Protein AF-A0ABD0W8L0-F1 (afdb_monomer)

Mean predicted aligned error: 16.36 Å

Secondary structure (DSSP, 8-state):
--EEEEETTEEEEE---TTT-EEEEEETTT--EEEEEEPPTT--EEEEEEETTEEEEEETTSSEEEEEETTT--EEEEEE-SSSS--EEEE-SSSEEEE-SSSEEEEE-TTT--EEEEEE-EETTEE---EEEEEEETTEEEEEETTSSEEEEE-TTT-BEEEEEE-HHHHHHHHHTT-TT---EEEEEEETTTTEEEEEETT-S--EEEEEEE--PPPP---S---S------------S--------------S-S-S--S--SEEEEESS------TT--EEEEEE-STTEEEEEE--TTT-EEEEEETTT--EEEEEEPPTT--EEEEEEETTEEEEEETTTTEEEEEETTT--EEEEEE-SSSS---EEE-SSSEEE--SSSEEEEE-TTT--EEEEEE-EETTEE---EEEEEEETTEEEEEETTTTEEEEE-TTT-BEEEEEETHHHHHHHTTTT----

Radius of gyration: 28.25 Å; Cα contacts (8 Å, |Δi|>4): 1173; chains: 1; bounding box: 62×65×76 Å

Nearest PDB structures (foldseek):
  2faw-assembly2_B  TM=9.715E-01  e=4.630E-28  Carica papaya
  3nom-assembly2_B  TM=9.503E-01  e=9.719E-21  Zymomonas mobilis subsp. mobilis ATCC 10988
  3mbr-assembly1_X  TM=9.005E-01  e=1.161E-19  Xanthomonas campestris pv. campestris
  3nok-assembly2_B  TM=9.314E-01  e=6.201E-15  Myxococcus xanthus
  7tt1-assembly1_B  TM=3.444E-01  e=1.113E-11  Escherichia coli

pLDDT: mean 81.49, std 20.6, range [21.52, 98.44]

Solvent-accessible surface area (backbone atoms only — not comparable to full-atom values): 25158 Å² total; per-residue (Å²): 55,14,30,38,51,76,52,101,55,37,29,39,38,24,35,65,36,70,60,67,10,32,43,34,35,28,37,65,88,77,66,45,74,77,46,75,35,76,50,63,50,95,43,25,30,14,6,27,33,71,53,82,71,36,31,37,34,29,17,51,90,32,48,43,30,38,31,22,37,64,86,80,49,49,77,77,48,70,50,60,46,82,51,87,24,21,26,13,21,22,49,84,80,79,42,32,39,35,23,39,36,46,31,46,43,32,38,24,37,82,85,78,34,45,64,80,43,75,30,61,22,26,50,92,87,43,72,49,49,35,30,28,21,32,33,55,56,100,84,28,38,37,26,23,30,60,95,37,43,35,31,38,35,24,36,78,87,70,15,38,44,53,24,33,38,54,45,36,66,61,57,51,49,42,46,76,68,66,47,74,81,44,59,52,52,36,28,38,28,54,38,77,91,81,72,44,39,35,40,32,30,47,71,49,97,57,78,40,82,54,47,80,36,69,48,77,68,80,80,82,88,74,87,91,84,80,86,85,88,82,89,81,81,94,78,88,86,80,87,87,82,92,88,76,83,87,92,81,71,75,83,82,89,88,83,86,82,65,75,88,67,65,75,59,47,33,28,21,37,62,47,88,85,77,88,73,56,74,57,91,90,54,50,70,28,18,80,43,80,76,53,97,58,34,31,41,40,16,19,42,35,70,63,67,9,30,43,34,34,28,35,45,83,73,35,42,73,79,46,75,35,76,55,62,53,92,39,28,27,14,8,30,31,73,60,86,67,38,32,37,29,28,21,48,93,34,52,41,32,41,29,21,36,68,88,77,50,49,77,75,50,72,53,62,51,84,59,90,34,33,30,11,17,22,48,86,84,76,42,33,35,37,24,42,39,44,33,46,42,36,31,24,41,82,87,78,44,47,72,78,46,75,36,63,24,27,51,94,88,42,71,46,52,33,29,30,36,36,44,57,54,102,84,28,37,36,26,38,27,62,101,54,52,36,32,40,34,23,36,77,86,74,16,39,50,76,50,75,48,75,43,56,61,57,55,58,44,44,59,70,74,71,48,85,82,128

Structure (mmCIF, N/CA/C/O backbone):
data_AF-A0ABD0W8L0-F1
#
_entry.id   AF-A0ABD0W8L0-F1
#
loop_
_atom_site.group_PDB
_atom_site.id
_atom_site.type_symbol
_atom_site.label_atom_id
_atom_site.label_alt_id
_atom_site.label_comp_id
_atom_site.label_asym_id
_atom_site.label_entity_id
_atom_site.label_seq_id
_atom_site.pdbx_PDB_ins_code
_atom_site.Cartn_x
_atom_site.Cartn_y
_atom_site.Cartn_z
_atom_site.occupancy
_atom_site.B_iso_or_equiv
_atom_site.auth_seq_id
_atom_site.auth_comp_id
_atom_site.auth_asym_id
_atom_site.auth_atom_id
_atom_site.pdbx_PDB_model_num
ATOM 1 N N . MET A 1 1 ? 13.953 -0.188 -15.247 1.00 74.75 1 MET A N 1
ATOM 2 C CA . MET A 1 1 ? 13.997 -1.262 -14.242 1.00 74.75 1 MET A CA 1
ATOM 3 C C . MET A 1 1 ? 12.617 -1.892 -14.228 1.00 74.75 1 MET A C 1
ATOM 5 O O . MET A 1 1 ? 11.805 -1.595 -13.351 1.00 74.75 1 MET A O 1
ATOM 9 N N . GLY A 1 2 ? 12.331 -2.681 -15.264 1.00 82.88 2 GLY A N 1
ATOM 10 C CA . GLY A 1 2 ? 10.996 -3.227 -15.478 1.00 82.88 2 GLY A CA 1
ATOM 11 C C . GLY A 1 2 ? 10.592 -4.236 -14.420 1.00 82.88 2 GLY A C 1
ATOM 12 O O . GLY A 1 2 ? 11.436 -4.939 -13.863 1.00 82.88 2 GLY A O 1
ATOM 13 N N . LEU A 1 3 ? 9.290 -4.289 -14.172 1.00 89.81 3 LEU A N 1
ATOM 14 C CA . LEU A 1 3 ? 8.614 -5.222 -13.288 1.00 89.81 3 LEU A CA 1
ATOM 15 C C . LEU A 1 3 ? 7.370 -5.723 -14.034 1.00 89.81 3 LEU A C 1
ATOM 17 O O . LEU A 1 3 ? 6.774 -4.966 -14.787 1.00 89.81 3 LEU A O 1
ATOM 21 N N . LEU A 1 4 ? 7.003 -6.991 -13.870 1.00 92.06 4 LEU A N 1
ATOM 22 C CA . LEU A 1 4 ? 5.815 -7.601 -14.477 1.00 92.06 4 LEU A CA 1
ATOM 23 C C . LEU A 1 4 ? 5.252 -8.660 -13.528 1.00 92.06 4 LEU A C 1
ATOM 25 O O . LEU A 1 4 ? 6.008 -9.257 -12.759 1.00 92.06 4 LEU A O 1
ATOM 29 N N . TYR A 1 5 ? 3.960 -8.964 -13.640 1.00 91.56 5 TYR A N 1
ATOM 30 C CA . TYR A 1 5 ? 3.334 -10.104 -12.967 1.00 91.56 5 TYR A CA 1
ATOM 31 C C . TYR A 1 5 ? 3.145 -11.266 -13.958 1.00 91.56 5 TYR A C 1
ATOM 33 O O . TYR A 1 5 ? 2.418 -11.136 -14.937 1.00 91.56 5 TYR A O 1
ATOM 41 N N . ASP A 1 6 ? 3.794 -12.410 -13.710 1.00 88.19 6 ASP A N 1
ATOM 42 C CA . ASP A 1 6 ? 3.802 -13.591 -14.606 1.00 88.19 6 ASP A CA 1
ATOM 43 C C . ASP A 1 6 ? 2.676 -14.599 -14.265 1.00 88.19 6 ASP A C 1
ATOM 45 O O . ASP A 1 6 ? 2.584 -15.684 -14.840 1.00 88.19 6 ASP A O 1
ATOM 49 N N . GLY A 1 7 ? 1.797 -14.244 -13.318 1.00 86.94 7 GLY A N 1
ATOM 50 C CA . GLY A 1 7 ? 0.774 -15.129 -12.757 1.00 86.94 7 GLY A CA 1
ATOM 51 C C . GLY A 1 7 ? 1.252 -15.902 -11.523 1.00 86.94 7 GLY A C 1
ATOM 52 O O . GLY A 1 7 ? 2.417 -15.851 -11.146 1.00 86.94 7 GLY A O 1
ATOM 53 N N . ASN A 1 8 ? 0.331 -16.612 -10.863 1.00 84.56 8 ASN A N 1
ATOM 54 C CA . ASN A 1 8 ? 0.575 -17.572 -9.768 1.00 84.56 8 ASN A CA 1
ATOM 55 C C . ASN A 1 8 ? 1.404 -17.093 -8.551 1.00 84.56 8 ASN A C 1
ATOM 57 O O . ASN A 1 8 ? 1.736 -17.909 -7.699 1.00 84.56 8 ASN A O 1
ATOM 61 N N . GLY A 1 9 ? 1.692 -15.793 -8.432 1.00 85.12 9 GLY A N 1
ATOM 62 C CA . GLY A 1 9 ? 2.574 -15.250 -7.390 1.00 85.12 9 GLY A CA 1
ATOM 63 C C . GLY A 1 9 ? 4.010 -14.989 -7.855 1.00 85.12 9 GLY A C 1
ATOM 64 O O . GLY A 1 9 ? 4.835 -14.597 -7.045 1.00 85.12 9 GLY A O 1
ATOM 65 N N . THR A 1 10 ? 4.325 -15.140 -9.141 1.00 90.31 10 THR A N 1
ATOM 66 C CA . THR A 1 10 ? 5.647 -14.821 -9.694 1.00 90.31 10 THR A CA 1
ATOM 67 C C . THR A 1 10 ? 5.683 -13.407 -10.279 1.00 90.31 10 THR A C 1
ATOM 69 O O . THR A 1 10 ? 4.793 -12.996 -11.028 1.00 90.31 10 THR A O 1
ATOM 72 N N . LEU A 1 11 ? 6.754 -12.677 -9.977 1.00 90.81 11 LEU A N 1
ATOM 73 C CA . LEU A 1 11 ? 7.150 -11.434 -10.632 1.00 90.81 11 LEU A CA 1
ATOM 74 C C . LEU A 1 11 ? 8.357 -11.675 -11.549 1.00 90.81 11 LEU A C 1
ATOM 76 O O . LEU A 1 11 ? 9.241 -12.479 -11.238 1.00 90.81 11 LEU A O 1
ATOM 80 N N . LEU A 1 12 ? 8.429 -10.926 -12.648 1.00 94.38 12 LEU A N 1
ATOM 81 C CA . LEU A 1 12 ? 9.618 -10.809 -13.498 1.00 94.38 12 LEU A CA 1
ATOM 82 C C . LEU A 1 12 ? 10.190 -9.398 -13.354 1.00 94.38 12 LEU A C 1
ATOM 84 O O . LEU A 1 12 ? 9.443 -8.428 -13.425 1.00 94.38 12 LEU A O 1
ATOM 88 N N . GLU A 1 13 ? 11.502 -9.274 -13.159 1.00 92.44 13 GLU A N 1
ATOM 89 C CA . GLU A 1 13 ? 12.156 -7.989 -12.876 1.00 92.44 13 GLU A CA 1
ATOM 90 C C . GLU A 1 13 ? 13.463 -7.808 -13.667 1.00 92.44 13 GLU A C 1
ATOM 92 O O . GLU A 1 13 ? 14.209 -8.761 -13.902 1.00 92.44 13 GLU A O 1
ATOM 97 N N . SER A 1 14 ? 13.761 -6.564 -14.049 1.00 92.81 14 SER A N 1
ATOM 98 C CA . SER A 1 14 ? 14.969 -6.125 -14.753 1.00 92.81 14 SER A CA 1
ATOM 99 C C . SER A 1 14 ? 15.710 -5.072 -13.933 1.00 92.81 14 SER A C 1
ATOM 101 O O . SER A 1 14 ? 15.151 -4.020 -13.626 1.00 92.81 14 SER A O 1
ATOM 103 N N . THR A 1 15 ? 16.978 -5.323 -13.604 1.00 88.81 15 THR A N 1
ATOM 104 C CA . THR A 1 15 ? 17.791 -4.430 -12.761 1.00 88.81 15 THR A CA 1
ATOM 105 C C . THR A 1 15 ? 18.847 -3.679 -13.574 1.00 88.81 15 THR A C 1
ATOM 107 O O . THR A 1 15 ? 19.441 -4.231 -14.503 1.00 88.81 15 THR A O 1
ATOM 110 N N . GLY A 1 16 ? 19.103 -2.423 -13.193 1.00 82.25 16 GLY A N 1
ATOM 111 C CA . GLY A 1 16 ? 19.976 -1.499 -13.919 1.00 82.25 16 GLY A CA 1
ATOM 112 C C . GLY A 1 16 ? 21.145 -0.981 -13.090 1.00 82.25 16 GLY A C 1
ATOM 113 O O . GLY A 1 16 ? 20.999 -0.013 -12.350 1.00 82.25 16 GLY A O 1
ATOM 114 N N . ILE A 1 17 ? 22.305 -1.632 -13.225 1.00 81.06 17 ILE A N 1
ATOM 115 C CA . ILE A 1 17 ? 23.637 -1.161 -12.796 1.00 81.06 17 ILE A CA 1
ATOM 116 C C . ILE A 1 17 ? 24.689 -1.787 -13.736 1.00 81.06 17 ILE A C 1
ATOM 118 O O . ILE A 1 17 ? 24.668 -3.003 -13.963 1.00 81.06 17 ILE A O 1
ATOM 122 N N . TYR A 1 18 ? 25.645 -1.013 -14.264 1.00 85.31 18 TYR A N 1
ATOM 123 C CA . TYR A 1 18 ? 26.748 -1.562 -15.075 1.00 85.31 18 TYR A CA 1
ATOM 124 C C . TYR A 1 18 ? 27.525 -2.650 -14.313 1.00 85.31 18 TYR A C 1
ATOM 126 O O . TYR A 1 18 ? 27.816 -2.520 -13.124 1.00 85.31 18 TYR A O 1
ATOM 134 N N . GLY A 1 19 ? 27.841 -3.759 -14.983 1.00 88.69 19 GLY A N 1
ATOM 135 C CA . GLY A 1 19 ? 28.519 -4.902 -14.359 1.00 88.69 19 GLY A CA 1
ATOM 136 C C . GLY A 1 19 ? 27.683 -5.746 -13.385 1.00 88.69 19 GLY A C 1
ATOM 137 O O . GLY A 1 19 ? 28.179 -6.788 -12.959 1.00 88.69 19 GLY A O 1
ATOM 138 N N . LYS A 1 20 ? 26.453 -5.333 -13.037 1.00 89.75 20 LYS A N 1
ATOM 139 C CA . LYS A 1 20 ? 25.573 -6.021 -12.067 1.00 89.75 20 LYS A CA 1
ATOM 140 C C . LYS A 1 20 ? 24.119 -6.211 -12.532 1.00 89.75 20 LYS A C 1
ATOM 142 O O . LYS A 1 20 ? 23.359 -6.850 -11.817 1.00 89.75 20 LYS A O 1
ATOM 147 N N . SER A 1 21 ? 23.731 -5.663 -13.686 1.00 92.19 21 SER A N 1
ATOM 148 C CA . SER A 1 21 ? 22.367 -5.758 -14.232 1.00 92.19 21 SER A CA 1
ATOM 149 C C . SER A 1 21 ? 21.932 -7.211 -14.433 1.00 92.19 21 SER A C 1
ATOM 151 O O . SER A 1 21 ? 22.714 -8.042 -14.902 1.00 92.19 21 SER A O 1
ATOM 153 N N . THR A 1 22 ? 20.673 -7.508 -14.133 1.00 93.75 22 THR A N 1
ATOM 154 C CA . THR A 1 22 ? 20.068 -8.840 -14.252 1.00 93.75 22 THR A CA 1
ATOM 155 C C . THR A 1 22 ? 18.676 -8.782 -14.875 1.00 93.75 22 THR A C 1
ATOM 157 O O . THR A 1 22 ? 18.023 -7.739 -14.873 1.00 93.75 22 THR A O 1
ATOM 160 N N . VAL A 1 23 ? 18.211 -9.928 -15.369 1.00 95.50 23 VAL A N 1
ATOM 161 C CA . VAL A 1 23 ? 16.780 -10.259 -15.442 1.00 95.50 23 VAL A CA 1
ATOM 162 C C . VAL A 1 23 ? 16.529 -11.383 -14.446 1.00 95.50 23 VAL A C 1
ATOM 164 O O . VAL A 1 23 ? 17.344 -12.303 -14.369 1.00 95.50 23 VAL A O 1
ATOM 167 N N . ARG A 1 24 ? 15.449 -11.320 -13.665 1.00 95.50 24 ARG A N 1
ATOM 168 C CA . ARG A 1 24 ? 15.194 -12.273 -12.576 1.00 95.50 24 ARG A CA 1
ATOM 169 C C . ARG A 1 24 ? 13.717 -12.602 -12.367 1.00 95.50 24 ARG A C 1
ATOM 171 O O . ARG A 1 24 ? 12.848 -11.796 -12.688 1.00 95.50 24 ARG A O 1
ATOM 178 N N . LYS A 1 25 ? 13.468 -13.782 -11.7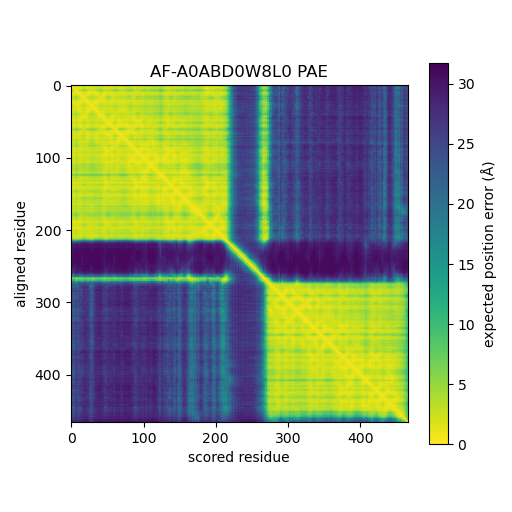96 1.00 94.88 25 LYS A N 1
ATOM 179 C CA . LYS A 1 25 ? 12.194 -14.196 -11.196 1.00 94.88 25 LYS A CA 1
ATOM 180 C C . LYS A 1 25 ? 12.225 -13.941 -9.703 1.00 94.88 25 LYS A C 1
ATOM 182 O O . LYS A 1 25 ? 13.228 -14.249 -9.052 1.00 94.88 25 LYS A O 1
ATOM 187 N N . VAL A 1 26 ? 11.133 -13.401 -9.183 1.00 89.94 26 VAL A N 1
ATOM 188 C CA . VAL A 1 26 ? 10.970 -13.058 -7.771 1.00 89.94 26 VAL A CA 1
ATOM 189 C C . VAL A 1 26 ? 9.610 -13.563 -7.300 1.00 89.94 26 VAL A C 1
ATOM 191 O O . VAL A 1 26 ? 8.607 -13.322 -7.967 1.00 89.94 26 VAL A O 1
ATOM 194 N N . ASP A 1 27 ? 9.559 -14.249 -6.162 1.00 88.81 27 ASP A N 1
ATOM 195 C CA . ASP A 1 27 ? 8.287 -14.574 -5.510 1.00 88.81 27 ASP A CA 1
ATOM 196 C C . ASP A 1 27 ? 7.641 -13.301 -4.929 1.00 88.81 27 ASP A C 1
ATOM 198 O O . ASP A 1 27 ? 8.277 -12.550 -4.186 1.00 88.81 27 ASP A O 1
ATOM 202 N N . LEU A 1 28 ? 6.368 -13.074 -5.255 1.00 82.31 28 LEU A N 1
ATOM 203 C CA . LEU A 1 28 ? 5.566 -11.923 -4.838 1.00 82.31 28 LEU A CA 1
ATOM 204 C C . LEU A 1 28 ? 5.394 -11.848 -3.315 1.00 82.31 28 LEU A C 1
ATOM 206 O O . LEU A 1 28 ? 5.300 -10.744 -2.781 1.00 82.31 28 LEU A O 1
ATOM 210 N N . GLN A 1 29 ? 5.321 -12.988 -2.618 1.00 83.25 29 GLN A N 1
ATOM 211 C CA . GLN A 1 29 ? 5.010 -13.000 -1.185 1.00 83.25 29 GLN A CA 1
ATOM 212 C C . GLN A 1 29 ? 6.247 -12.774 -0.302 1.00 83.25 29 GLN A C 1
ATOM 214 O O . GLN A 1 29 ? 6.154 -12.080 0.710 1.00 83.25 29 GLN A O 1
ATOM 219 N N . SER A 1 30 ? 7.396 -13.349 -0.663 1.00 77.94 30 SER A N 1
ATOM 220 C CA . SER A 1 30 ? 8.640 -13.276 0.121 1.00 77.94 30 SER A CA 1
ATOM 221 C C . SER A 1 30 ? 9.695 -12.316 -0.436 1.00 77.94 30 SER A C 1
ATOM 223 O O . SER A 1 30 ? 10.675 -12.032 0.251 1.00 77.94 30 SER A O 1
ATOM 225 N N . GLY A 1 31 ? 9.555 -11.845 -1.681 1.00 83.44 31 GLY A N 1
ATOM 226 C CA . GLY A 1 31 ? 10.592 -11.067 -2.370 1.00 83.44 31 GLY A CA 1
ATOM 227 C C . GLY A 1 31 ? 11.851 -11.878 -2.716 1.00 83.44 31 GLY A C 1
ATOM 228 O O . GLY A 1 31 ? 12.869 -11.308 -3.116 1.00 83.44 31 GLY A O 1
ATOM 229 N N . LYS A 1 32 ? 11.820 -13.207 -2.555 1.00 88.88 32 LYS A N 1
ATOM 230 C CA . LYS A 1 32 ? 12.956 -14.090 -2.831 1.00 88.88 32 LYS A CA 1
ATOM 231 C C . LYS A 1 32 ? 13.219 -14.176 -4.333 1.00 88.88 32 LYS A C 1
ATOM 233 O O . LYS A 1 32 ? 12.336 -14.540 -5.104 1.00 88.88 32 LYS A O 1
ATOM 238 N N . VAL A 1 33 ? 14.467 -13.936 -4.735 1.00 92.31 33 VAL A N 1
ATOM 239 C CA . VAL A 1 33 ? 14.933 -14.222 -6.099 1.00 92.31 33 VAL A CA 1
ATOM 240 C C . VAL A 1 33 ? 15.037 -15.736 -6.291 1.00 92.31 33 VAL A C 1
ATOM 242 O O . VAL A 1 33 ? 15.823 -16.397 -5.613 1.00 92.31 33 VAL A O 1
ATOM 245 N N . GLU A 1 34 ? 14.251 -16.281 -7.215 1.00 92.44 34 GLU A N 1
ATOM 246 C CA . GLU A 1 34 ? 14.216 -17.720 -7.512 1.00 92.44 34 GLU A CA 1
ATOM 247 C C . GLU A 1 34 ? 15.186 -18.109 -8.629 1.00 92.44 34 GLU A C 1
ATOM 249 O O . GLU A 1 34 ? 15.825 -19.158 -8.578 1.00 92.44 34 GLU A O 1
ATOM 254 N N . LEU A 1 35 ? 15.306 -17.246 -9.641 1.00 93.88 35 LEU A N 1
ATOM 255 C CA . LEU A 1 35 ? 16.136 -17.453 -10.824 1.00 93.88 35 LEU A CA 1
ATOM 256 C C . LEU A 1 35 ? 16.636 -16.100 -11.336 1.00 93.88 35 LEU A C 1
ATOM 258 O O . LEU A 1 35 ? 15.909 -15.112 -11.273 1.00 93.88 35 LEU A O 1
ATOM 262 N N . SER A 1 36 ? 17.865 -16.035 -11.848 1.00 94.44 36 SER A N 1
ATOM 263 C CA . SER A 1 36 ? 18.465 -14.786 -12.327 1.00 94.44 36 SER A CA 1
ATOM 264 C C . SER A 1 36 ? 19.467 -15.038 -13.451 1.00 94.44 36 SER A C 1
ATOM 266 O O . SER A 1 36 ? 20.323 -15.912 -13.337 1.00 94.44 36 SER A O 1
ATOM 268 N N . TYR A 1 37 ? 19.409 -14.218 -14.499 1.00 96.06 37 TYR A N 1
ATOM 269 C CA . TYR A 1 37 ? 20.407 -14.135 -15.563 1.00 96.06 37 TYR A CA 1
ATOM 270 C C . TYR A 1 37 ? 21.167 -12.808 -15.455 1.00 96.06 37 TYR A C 1
ATOM 272 O O . TYR A 1 37 ? 20.556 -11.738 -15.467 1.00 96.06 37 TYR A O 1
ATOM 280 N N . THR A 1 38 ? 22.498 -12.860 -15.375 1.00 94.25 38 THR A N 1
ATOM 281 C CA . THR A 1 38 ? 23.351 -11.662 -15.278 1.00 94.25 38 THR A CA 1
ATOM 282 C C . THR A 1 38 ? 23.756 -11.154 -16.659 1.00 94.25 38 THR A C 1
ATOM 284 O O . THR A 1 38 ? 24.294 -11.888 -17.486 1.00 94.25 38 THR A O 1
ATOM 287 N N . MET A 1 39 ? 23.525 -9.866 -16.902 1.00 92.19 39 MET A N 1
ATOM 288 C CA . MET A 1 39 ? 23.846 -9.186 -18.151 1.00 92.19 39 MET A CA 1
ATOM 289 C C . MET A 1 39 ? 25.365 -8.998 -18.331 1.00 92.19 39 MET A C 1
ATOM 291 O O . MET A 1 39 ? 26.121 -8.851 -17.370 1.00 92.19 39 MET A O 1
ATOM 295 N N . GLY A 1 40 ? 25.825 -8.960 -19.586 1.00 93.00 40 GLY A N 1
ATOM 296 C CA . GLY A 1 40 ? 27.219 -8.642 -19.912 1.00 93.00 40 GLY A CA 1
ATOM 297 C C . GLY A 1 40 ? 27.620 -7.250 -19.407 1.00 93.00 40 GLY A C 1
ATOM 298 O O . GLY A 1 40 ? 26.871 -6.292 -19.579 1.00 93.00 40 GLY A O 1
ATOM 299 N N . LYS A 1 41 ? 28.811 -7.137 -18.803 1.00 93.00 41 LYS A N 1
ATOM 300 C CA . LYS A 1 41 ? 29.198 -5.997 -17.944 1.00 93.00 41 LYS A CA 1
ATOM 301 C C . LYS A 1 41 ? 29.097 -4.607 -18.591 1.00 93.00 41 LYS A C 1
ATOM 303 O O . LYS A 1 41 ? 28.864 -3.640 -17.874 1.00 93.00 41 LYS A O 1
ATOM 308 N N . SER A 1 42 ? 29.263 -4.521 -19.911 1.00 93.00 42 SER A N 1
ATOM 309 C CA . SER A 1 42 ? 29.204 -3.285 -20.707 1.00 93.00 42 SER A CA 1
ATOM 310 C C . SER A 1 42 ? 27.794 -2.720 -20.915 1.00 93.00 42 SER A C 1
ATOM 312 O O . SER A 1 42 ? 27.660 -1.684 -21.555 1.00 93.00 42 SER A O 1
ATOM 314 N N . PHE A 1 43 ? 26.751 -3.395 -20.427 1.00 93.00 43 PHE A N 1
ATOM 315 C CA . PHE A 1 43 ? 25.359 -2.983 -20.581 1.00 93.00 43 PHE A CA 1
ATOM 316 C C . PHE A 1 43 ? 24.709 -2.682 -19.224 1.00 93.00 43 PHE A C 1
ATOM 318 O O . PH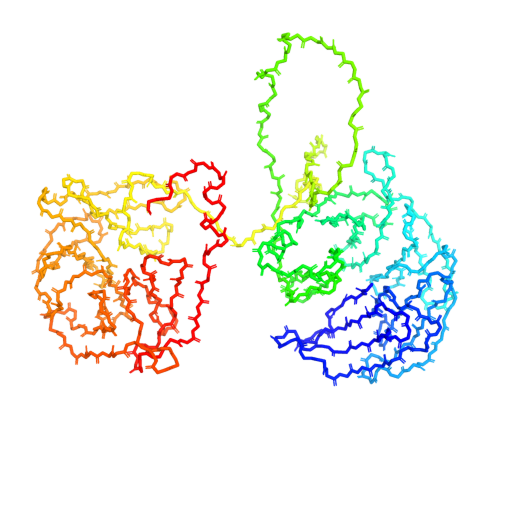E A 1 43 ? 25.110 -3.210 -18.182 1.00 93.00 43 PHE A O 1
ATOM 325 N N . PHE A 1 44 ? 23.676 -1.848 -19.270 1.00 91.31 44 PHE A N 1
ATOM 326 C CA . PHE A 1 44 ? 22.831 -1.458 -18.149 1.00 91.31 44 PHE A CA 1
ATOM 327 C C . PHE A 1 44 ? 21.386 -1.789 -18.538 1.00 91.31 44 PHE A C 1
ATOM 329 O O . PHE A 1 44 ? 20.906 -1.283 -19.551 1.00 91.31 44 PHE A O 1
ATOM 336 N N . GLY A 1 45 ? 20.713 -2.675 -17.801 1.00 90.38 45 GLY A N 1
ATOM 337 C CA . GLY A 1 45 ? 19.336 -3.080 -18.108 1.00 90.38 45 GLY A CA 1
ATOM 338 C C . GLY A 1 45 ? 18.311 -2.076 -17.586 1.00 90.38 45 GLY A C 1
ATOM 339 O O . GLY A 1 45 ? 18.433 -1.622 -16.454 1.00 90.38 45 GLY A O 1
ATOM 340 N N . GLU A 1 46 ? 17.289 -1.743 -18.377 1.00 90.94 46 GLU A N 1
ATOM 341 C CA . GLU A 1 46 ? 16.176 -0.906 -17.908 1.00 90.94 46 GLU A CA 1
ATOM 342 C C . GLU A 1 46 ? 14.822 -1.598 -18.105 1.00 90.94 46 GLU A C 1
ATOM 344 O O . GLU A 1 46 ? 14.493 -2.482 -17.307 1.00 90.94 46 GLU A O 1
ATOM 349 N N . GLY A 1 47 ? 14.006 -1.181 -19.072 1.00 89.81 47 GLY A N 1
ATOM 350 C CA . GLY A 1 47 ? 12.623 -1.637 -19.193 1.00 89.81 47 GLY A CA 1
ATOM 351 C C . GLY A 1 47 ? 12.455 -3.089 -19.626 1.00 89.81 47 GLY A C 1
ATOM 352 O O . GLY A 1 47 ? 13.315 -3.630 -20.325 1.00 89.81 47 GLY A O 1
ATOM 353 N N . LEU A 1 48 ? 11.351 -3.712 -19.204 1.00 95.44 48 LEU A N 1
ATOM 354 C CA . LEU A 1 48 ? 11.070 -5.143 -19.369 1.00 95.44 48 LEU A CA 1
ATOM 355 C C . LEU A 1 48 ? 9.600 -5.373 -19.748 1.00 95.44 48 LEU A C 1
ATOM 357 O O . LEU A 1 48 ? 8.726 -4.844 -19.080 1.00 95.44 48 LEU A O 1
ATOM 361 N N . THR A 1 49 ? 9.308 -6.201 -20.755 1.00 96.31 49 THR A N 1
ATOM 362 C CA . THR A 1 49 ? 7.927 -6.633 -21.048 1.00 96.31 49 THR A CA 1
ATOM 363 C C . THR A 1 49 ? 7.858 -8.070 -21.570 1.00 96.31 49 THR A C 1
ATOM 365 O O . THR A 1 49 ? 8.824 -8.568 -22.152 1.00 96.31 49 THR A O 1
ATOM 368 N N . LEU A 1 50 ? 6.733 -8.757 -21.357 1.00 94.25 50 LEU A N 1
ATOM 369 C CA . LEU A 1 50 ? 6.529 -10.161 -21.729 1.00 94.25 50 LEU A CA 1
ATOM 370 C C . LEU A 1 50 ? 5.637 -10.259 -22.975 1.00 94.25 50 LEU A C 1
ATOM 372 O O . LEU A 1 50 ? 4.448 -9.966 -22.915 1.00 94.25 50 LEU A O 1
ATOM 376 N N . PHE A 1 51 ? 6.203 -10.691 -24.103 1.00 95.06 51 PHE A N 1
ATOM 377 C CA . PHE A 1 51 ? 5.486 -10.838 -25.371 1.00 95.06 51 PHE A CA 1
ATOM 378 C C . PHE A 1 51 ? 5.366 -12.314 -25.765 1.00 95.06 51 PHE A C 1
ATOM 380 O O . PHE A 1 51 ? 6.322 -12.928 -26.255 1.00 95.06 51 PHE A O 1
ATOM 387 N N . GLY A 1 52 ? 4.186 -12.897 -25.533 1.00 91.12 52 GLY A N 1
ATOM 388 C CA . GLY A 1 52 ? 4.015 -14.351 -25.580 1.00 91.12 52 GLY A CA 1
ATOM 389 C C . GLY A 1 52 ? 4.978 -15.011 -24.593 1.00 91.12 52 GLY A C 1
ATOM 390 O O . GLY A 1 52 ? 5.103 -14.557 -23.459 1.00 91.12 52 GLY A O 1
ATOM 391 N N . ASP A 1 53 ? 5.731 -16.018 -25.038 1.00 92.00 53 ASP A N 1
ATOM 392 C CA . ASP A 1 53 ? 6.706 -16.696 -24.174 1.00 92.00 53 ASP A CA 1
ATOM 393 C C . ASP A 1 53 ? 8.105 -16.045 -24.130 1.00 92.00 53 ASP A C 1
ATOM 395 O O . ASP A 1 53 ? 9.059 -16.618 -23.595 1.00 92.00 53 ASP A O 1
ATOM 399 N N . ARG A 1 54 ? 8.243 -14.833 -24.689 1.00 95.44 54 ARG A N 1
ATOM 400 C CA . ARG A 1 54 ? 9.517 -14.108 -24.802 1.00 95.44 54 ARG A CA 1
ATOM 401 C C . ARG A 1 54 ? 9.546 -12.884 -23.904 1.00 95.44 54 ARG A C 1
ATOM 403 O O . ARG A 1 54 ? 8.755 -11.959 -24.068 1.00 95.44 54 ARG A O 1
ATOM 410 N N . LEU A 1 55 ? 10.525 -12.848 -23.014 1.00 96.81 55 LEU A N 1
ATOM 411 C CA . LEU A 1 55 ? 10.784 -11.716 -22.142 1.00 96.81 55 LEU A CA 1
ATOM 412 C C . LEU A 1 55 ? 11.756 -10.748 -22.833 1.00 96.81 55 LEU A C 1
ATOM 414 O O . LEU A 1 55 ? 12.843 -11.140 -23.263 1.00 96.81 55 LEU A O 1
ATOM 418 N N . LEU A 1 56 ? 11.344 -9.493 -22.986 1.00 97.50 56 LEU A N 1
ATOM 419 C CA . LEU A 1 56 ? 12.013 -8.464 -23.781 1.00 97.50 56 LEU A CA 1
ATOM 420 C C . LEU A 1 56 ? 12.564 -7.379 -22.863 1.00 97.50 56 LEU A C 1
ATOM 422 O O . LEU A 1 56 ? 11.809 -6.825 -22.073 1.00 97.50 56 LEU A O 1
ATOM 426 N N . GLN A 1 57 ? 13.847 -7.047 -22.991 1.00 97.25 57 GLN A N 1
ATOM 427 C CA . GLN A 1 57 ? 14.521 -6.052 -22.152 1.00 97.25 57 GLN A CA 1
ATOM 428 C C . GLN A 1 57 ? 15.237 -5.008 -23.016 1.00 97.25 57 GLN A C 1
ATOM 430 O O . GLN A 1 57 ? 15.943 -5.393 -23.948 1.00 97.25 57 GLN A O 1
ATOM 435 N N . VAL A 1 58 ? 15.126 -3.716 -22.701 1.00 96.62 58 VAL A N 1
ATOM 436 C CA . VAL A 1 58 ? 15.969 -2.654 -23.298 1.00 96.62 58 VAL A CA 1
ATOM 437 C C . VAL A 1 58 ? 17.189 -2.330 -22.432 1.00 96.62 58 VAL A C 1
ATOM 439 O O . VAL A 1 58 ? 17.246 -2.685 -21.252 1.00 96.62 58 VAL A O 1
ATOM 442 N N . THR A 1 59 ? 18.186 -1.670 -23.029 1.00 95.44 59 THR A N 1
ATOM 443 C CA . THR A 1 59 ? 19.397 -1.222 -22.325 1.00 95.44 59 THR A CA 1
ATOM 444 C C . THR A 1 59 ? 19.601 0.284 -22.427 1.00 95.44 59 THR A C 1
ATOM 446 O O . THR A 1 59 ? 19.353 0.877 -23.475 1.00 95.44 59 THR A O 1
ATOM 449 N N . TRP A 1 60 ? 20.088 0.881 -21.341 1.00 87.88 60 TRP A N 1
ATOM 450 C CA . TRP A 1 60 ? 20.341 2.316 -21.239 1.00 87.88 60 TRP A CA 1
ATOM 451 C C . TRP A 1 60 ? 21.607 2.743 -22.000 1.00 87.88 60 TRP A C 1
ATOM 453 O O . TRP A 1 60 ? 22.580 1.990 -22.080 1.00 87.88 60 TRP A O 1
ATOM 463 N N . LEU A 1 61 ? 21.583 3.956 -22.558 1.00 84.06 61 LEU A N 1
ATOM 464 C CA . LEU A 1 61 ? 22.561 4.556 -23.476 1.00 84.06 61 LEU A CA 1
ATOM 465 C C . LEU A 1 61 ? 22.852 3.744 -24.750 1.00 84.06 61 LEU A C 1
ATOM 467 O O . LEU A 1 61 ? 23.848 3.997 -25.433 1.00 84.06 61 LEU A O 1
ATOM 471 N N . THR A 1 62 ? 21.998 2.785 -25.122 1.00 88.69 62 THR A N 1
ATOM 472 C CA . THR A 1 62 ? 22.150 2.049 -26.384 1.00 88.69 62 THR A CA 1
ATOM 473 C C . THR A 1 62 ? 20.816 1.852 -27.101 1.00 88.69 62 THR A C 1
ATOM 475 O O . THR A 1 62 ? 19.742 1.938 -26.517 1.00 88.69 62 THR A O 1
ATOM 478 N N . LYS A 1 63 ? 20.883 1.545 -28.400 1.00 94.94 63 LYS A N 1
ATOM 479 C CA . LYS A 1 63 ? 19.711 1.183 -29.214 1.00 94.94 63 LYS A CA 1
ATOM 480 C C . LYS A 1 63 ? 19.479 -0.333 -29.269 1.00 94.94 63 LYS A C 1
ATOM 482 O O . LYS A 1 63 ? 18.960 -0.842 -30.262 1.00 94.94 63 LYS A O 1
ATOM 487 N N . THR A 1 64 ? 19.923 -1.051 -28.234 1.00 95.44 64 THR A N 1
ATOM 488 C CA . THR A 1 64 ? 19.946 -2.519 -28.150 1.00 95.44 64 THR A CA 1
ATOM 489 C C . THR A 1 64 ? 18.986 -3.022 -27.082 1.00 95.44 64 THR A C 1
ATOM 491 O O . THR A 1 64 ? 19.029 -2.579 -25.933 1.00 95.44 64 THR A O 1
ATOM 494 N N . GLY A 1 65 ? 18.208 -4.042 -27.434 1.00 96.69 65 GLY A N 1
ATOM 495 C CA . GLY A 1 65 ? 17.486 -4.869 -26.479 1.00 96.69 65 GLY A CA 1
ATOM 496 C C . GLY A 1 65 ? 17.898 -6.339 -26.542 1.00 96.69 65 GLY A C 1
ATOM 497 O O . GLY A 1 65 ? 18.557 -6.790 -27.485 1.00 96.69 65 GLY A O 1
ATOM 498 N N . PHE A 1 66 ? 17.507 -7.102 -25.527 1.00 97.62 66 PHE A N 1
ATOM 499 C CA . PHE A 1 66 ? 17.746 -8.537 -25.411 1.00 97.62 66 PHE A CA 1
ATOM 500 C C . PHE A 1 66 ? 16.439 -9.308 -25.251 1.00 97.62 66 PHE A C 1
ATOM 502 O O . PHE A 1 66 ? 15.450 -8.789 -24.739 1.00 97.62 66 PHE A O 1
ATOM 509 N N . ILE A 1 67 ? 16.456 -10.550 -25.734 1.00 98.00 67 ILE A N 1
ATOM 510 C CA . ILE A 1 67 ? 15.321 -11.471 -25.704 1.00 98.00 67 ILE A CA 1
ATOM 511 C C . ILE A 1 67 ? 15.726 -12.664 -24.846 1.00 98.00 67 ILE A C 1
ATOM 513 O O . ILE A 1 67 ? 16.787 -13.253 -25.083 1.00 98.00 67 ILE A O 1
ATOM 517 N N . TYR A 1 68 ? 14.876 -13.028 -23.893 1.00 97.62 68 TYR A N 1
ATOM 518 C CA . TYR A 1 68 ? 15.054 -14.166 -23.001 1.00 97.62 68 TYR A CA 1
ATOM 519 C C . TYR A 1 68 ? 13.845 -15.103 -23.064 1.00 97.62 68 TYR A C 1
ATOM 521 O O . TYR A 1 68 ? 12.724 -14.679 -23.350 1.00 97.62 68 TYR A O 1
ATOM 529 N N . ASP A 1 69 ? 14.078 -16.378 -22.783 1.00 96.56 69 ASP A N 1
ATOM 530 C CA . ASP A 1 69 ? 13.022 -17.347 -22.494 1.00 96.56 69 ASP A CA 1
ATOM 531 C C . ASP A 1 69 ? 12.368 -17.020 -21.136 1.00 96.56 69 ASP A C 1
ATOM 533 O O . ASP A 1 69 ? 13.075 -16.825 -20.145 1.00 96.56 69 ASP A O 1
ATOM 537 N N . ARG A 1 70 ? 11.030 -16.945 -21.056 1.00 92.44 70 ARG A N 1
ATOM 538 C CA . ARG A 1 70 ? 10.345 -16.579 -19.796 1.00 92.44 70 ARG A CA 1
ATOM 539 C C . ARG A 1 70 ? 10.481 -17.619 -18.684 1.00 92.44 70 ARG A C 1
ATOM 541 O O . ARG A 1 70 ? 10.297 -17.289 -17.515 1.00 92.44 70 ARG A O 1
ATOM 548 N N . TYR A 1 71 ? 10.740 -18.884 -19.009 1.00 91.12 71 TYR A N 1
ATOM 549 C CA . TYR A 1 71 ? 10.727 -19.977 -18.043 1.00 91.12 71 TYR A CA 1
ATOM 550 C C . TYR A 1 71 ? 12.070 -20.097 -17.332 1.00 91.12 71 TYR A C 1
ATOM 552 O O . TYR A 1 71 ? 12.093 -20.087 -16.099 1.00 91.12 71 TYR A O 1
ATOM 560 N N . ASN A 1 72 ? 13.160 -20.140 -18.101 1.00 94.25 72 ASN A N 1
ATOM 561 C CA . ASN A 1 72 ? 14.528 -20.368 -17.628 1.00 94.25 72 ASN A CA 1
ATOM 562 C C . ASN A 1 72 ? 15.454 -19.132 -17.708 1.00 94.25 72 ASN A C 1
ATOM 564 O O . ASN A 1 72 ? 16.613 -19.221 -17.307 1.00 94.25 72 ASN A O 1
ATOM 568 N N . LEU A 1 73 ? 14.965 -17.988 -18.205 1.00 95.62 73 LEU A N 1
ATOM 569 C CA . LEU A 1 73 ? 15.710 -16.728 -18.372 1.00 95.62 73 LEU A CA 1
ATOM 570 C C . LEU A 1 73 ? 16.977 -16.829 -19.243 1.00 95.62 73 LEU A C 1
ATOM 572 O O . LEU A 1 73 ? 17.805 -15.914 -19.246 1.00 95.62 73 LEU A O 1
ATOM 576 N N . SER A 1 74 ? 17.146 -17.905 -20.020 1.00 95.38 74 SER A N 1
ATOM 577 C CA . SER A 1 74 ? 18.253 -18.005 -20.971 1.00 95.38 74 SER A CA 1
ATOM 578 C C . SER A 1 74 ? 18.104 -16.963 -22.078 1.00 95.38 74 SER A C 1
ATOM 580 O O . SER A 1 74 ? 17.012 -16.677 -22.574 1.00 95.38 74 SER A O 1
ATOM 582 N N . LYS A 1 75 ? 19.228 -16.357 -22.463 1.00 96.38 75 LYS A N 1
ATOM 583 C CA . LYS A 1 75 ? 19.275 -15.301 -23.473 1.00 96.38 75 LYS A CA 1
ATOM 584 C C . LYS A 1 75 ? 19.189 -15.890 -24.879 1.00 96.38 75 LYS A C 1
ATOM 586 O O . LYS A 1 75 ? 20.203 -16.296 -25.445 1.00 96.38 75 LYS A O 1
ATOM 591 N N . ILE A 1 76 ? 17.989 -15.882 -25.451 1.00 95.81 76 ILE A N 1
ATOM 592 C CA . ILE A 1 76 ? 17.709 -16.420 -26.789 1.00 95.81 76 ILE A CA 1
ATOM 593 C C . ILE A 1 76 ? 18.010 -15.434 -27.929 1.00 95.81 76 ILE A C 1
ATOM 595 O O . ILE A 1 76 ? 18.080 -15.849 -29.083 1.00 95.81 76 ILE A O 1
ATOM 599 N N . GLY A 1 77 ? 18.208 -14.135 -27.657 1.00 95.88 77 GLY A N 1
ATOM 600 C CA . GLY A 1 77 ? 18.501 -13.182 -28.732 1.00 95.88 77 GLY A CA 1
ATOM 601 C C . GLY A 1 77 ? 18.864 -11.750 -28.334 1.00 95.88 77 GLY A C 1
ATOM 602 O O . GLY A 1 77 ? 19.023 -11.399 -27.162 1.00 95.88 77 GLY A O 1
ATOM 603 N N . ARG A 1 78 ? 18.995 -10.909 -29.367 1.00 96.56 78 ARG A N 1
ATOM 604 C CA . ARG A 1 78 ? 19.121 -9.446 -29.289 1.00 96.56 78 ARG A CA 1
ATOM 605 C C . ARG A 1 78 ? 18.263 -8.793 -30.374 1.00 96.56 78 ARG A C 1
ATOM 607 O O . ARG A 1 78 ? 18.076 -9.394 -31.428 1.00 96.56 78 ARG A O 1
ATOM 614 N N . PHE A 1 79 ? 17.822 -7.564 -30.143 1.00 96.81 79 PHE A N 1
ATOM 615 C CA . PHE A 1 79 ? 17.163 -6.719 -31.139 1.00 96.81 79 PHE A CA 1
ATOM 616 C C . PHE A 1 79 ? 17.745 -5.302 -31.123 1.00 96.81 79 PHE A C 1
ATOM 618 O O . PHE A 1 79 ? 18.448 -4.924 -30.184 1.00 96.81 79 PHE A O 1
ATOM 625 N N . ALA A 1 80 ? 17.462 -4.526 -32.168 1.00 96.88 80 ALA A N 1
ATOM 626 C CA . ALA A 1 80 ? 17.805 -3.110 -32.250 1.00 96.88 80 ALA A CA 1
ATOM 627 C C . ALA A 1 80 ? 16.528 -2.284 -32.448 1.00 96.88 80 ALA A C 1
ATOM 629 O O . ALA A 1 80 ? 15.651 -2.703 -33.201 1.00 96.88 80 ALA A O 1
ATOM 630 N N . HIS A 1 81 ? 16.417 -1.131 -31.786 1.00 96.81 81 HIS A N 1
ATOM 631 C CA . HIS A 1 81 ? 15.209 -0.297 -31.802 1.00 96.81 81 HIS A CA 1
ATOM 632 C C . HIS A 1 81 ? 15.471 1.130 -32.326 1.00 96.81 81 HIS A C 1
ATOM 634 O O . HIS A 1 81 ? 16.552 1.681 -32.129 1.00 96.81 81 HIS A O 1
ATOM 640 N N . PRO A 1 82 ? 14.482 1.783 -32.970 1.00 96.38 82 PRO A N 1
ATOM 641 C CA . PRO A 1 82 ? 14.620 3.128 -33.541 1.00 96.38 82 PRO A CA 1
ATOM 642 C C . PRO A 1 82 ? 14.486 4.260 -32.509 1.00 96.38 82 PRO A C 1
ATOM 644 O O . PRO A 1 82 ? 14.547 5.434 -32.882 1.00 96.38 82 PRO A O 1
ATOM 647 N N . MET A 1 83 ? 14.258 3.924 -31.236 1.00 96.88 83 MET A N 1
ATOM 648 C CA . MET A 1 83 ? 14.205 4.882 -30.125 1.00 96.88 83 MET A CA 1
ATOM 649 C C . MET A 1 83 ? 15.584 5.521 -29.892 1.00 96.88 83 MET A C 1
ATOM 651 O O . MET A 1 83 ? 16.584 5.022 -30.414 1.00 96.88 83 MET A O 1
ATOM 655 N N . ASN A 1 84 ? 15.674 6.649 -29.188 1.00 93.06 84 ASN A N 1
ATOM 656 C CA . ASN A 1 84 ? 16.964 7.318 -28.963 1.00 93.06 84 ASN A CA 1
ATOM 657 C C . ASN A 1 84 ? 17.824 6.639 -27.894 1.00 93.06 84 ASN A C 1
ATOM 659 O O . ASN A 1 84 ? 19.042 6.591 -28.042 1.00 93.06 84 ASN A O 1
ATOM 663 N N . ASP A 1 85 ? 17.161 6.056 -26.905 1.00 92.94 85 ASP A N 1
ATOM 664 C CA . ASP A 1 85 ? 17.685 5.343 -25.744 1.00 92.94 85 ASP A CA 1
ATOM 665 C C . ASP A 1 85 ? 16.693 4.200 -25.407 1.00 92.94 85 ASP A C 1
ATOM 667 O O . ASP A 1 85 ? 15.685 4.037 -26.104 1.00 92.94 85 ASP A O 1
ATOM 671 N N . GLY A 1 86 ? 16.956 3.391 -24.384 1.00 90.25 86 GLY A N 1
ATOM 672 C CA . GLY A 1 86 ? 16.092 2.298 -23.934 1.00 90.25 86 GLY A CA 1
ATOM 673 C C . GLY A 1 86 ? 15.701 2.435 -22.464 1.00 90.25 86 GLY A C 1
ATOM 674 O O . GLY A 1 86 ? 16.462 2.011 -21.601 1.00 90.25 86 GLY A O 1
ATOM 675 N N . TRP A 1 87 ? 14.523 3.008 -22.182 1.00 93.44 87 TRP A N 1
ATOM 676 C CA . TRP A 1 87 ? 14.062 3.309 -20.814 1.00 93.44 87 TRP A CA 1
ATOM 677 C C . TRP A 1 87 ? 12.970 2.339 -20.337 1.00 93.44 87 TRP A C 1
ATOM 679 O O . TRP A 1 87 ? 13.174 1.632 -19.355 1.00 93.44 87 TRP A O 1
ATOM 689 N N . GLY A 1 88 ? 11.852 2.231 -21.059 1.00 94.56 88 GLY A N 1
ATOM 690 C CA . GLY A 1 88 ? 10.695 1.411 -20.662 1.00 94.56 88 GLY A CA 1
ATOM 691 C C . GLY A 1 88 ? 10.102 0.599 -21.810 1.00 94.56 88 GLY A C 1
ATOM 692 O O . GLY A 1 88 ? 10.229 0.997 -22.971 1.00 94.56 88 GLY A O 1
ATOM 693 N N . LEU A 1 89 ? 9.434 -0.515 -21.485 1.00 97.00 89 LEU A N 1
ATOM 694 C CA . LEU A 1 89 ? 8.669 -1.350 -22.423 1.00 97.00 89 LEU A CA 1
ATOM 695 C C . LEU A 1 89 ? 7.333 -1.795 -21.809 1.00 97.00 89 LEU A C 1
ATOM 697 O O . LEU A 1 89 ? 7.308 -2.171 -20.647 1.00 97.00 89 LEU A O 1
ATOM 701 N N . ALA A 1 90 ? 6.264 -1.853 -22.605 1.00 96.81 90 ALA A N 1
ATOM 702 C CA . ALA A 1 90 ? 4.988 -2.494 -22.248 1.00 96.81 90 ALA A CA 1
ATOM 703 C C . ALA A 1 90 ? 4.345 -3.160 -23.484 1.00 96.81 90 ALA A C 1
ATOM 705 O O . ALA A 1 90 ? 4.830 -2.974 -24.603 1.00 96.81 90 ALA A O 1
ATOM 706 N N . THR A 1 91 ? 3.250 -3.917 -23.341 1.00 95.62 91 THR A N 1
ATOM 707 C CA . THR A 1 91 ? 2.572 -4.552 -24.492 1.00 95.62 91 THR A CA 1
ATOM 708 C C . THR A 1 91 ? 1.076 -4.798 -24.276 1.00 95.62 91 THR A C 1
ATOM 710 O O . THR A 1 91 ? 0.653 -5.124 -23.176 1.00 95.62 91 THR A O 1
ATOM 713 N N . ASP A 1 92 ? 0.280 -4.707 -25.349 1.00 92.44 92 ASP A N 1
ATOM 714 C CA . ASP A 1 92 ? -1.118 -5.174 -25.393 1.00 92.44 92 ASP A CA 1
ATOM 715 C C . ASP A 1 92 ?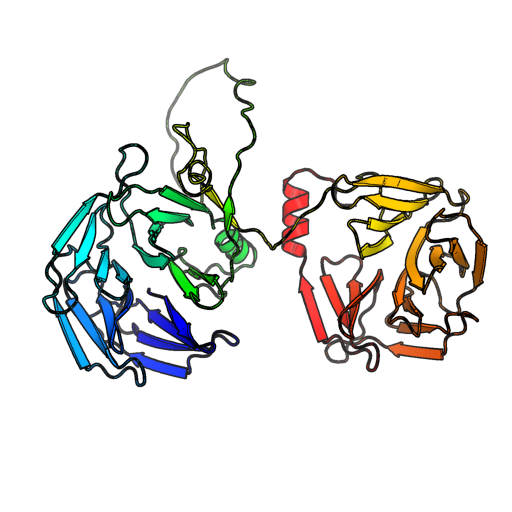 -1.250 -6.644 -25.859 1.00 92.44 92 ASP A C 1
ATOM 717 O O . ASP A 1 92 ? -2.344 -7.100 -26.200 1.00 92.44 92 ASP A O 1
ATOM 721 N N . GLY A 1 93 ? -0.124 -7.358 -25.979 1.00 92.56 93 GLY A N 1
ATOM 722 C CA . GLY A 1 93 ? -0.031 -8.685 -26.592 1.00 92.56 93 GLY A CA 1
ATOM 723 C C . GLY A 1 93 ? 0.039 -8.685 -28.127 1.00 92.56 93 GLY A C 1
ATOM 724 O O . GLY A 1 93 ? 0.157 -9.757 -28.720 1.00 92.56 93 GLY A O 1
ATOM 725 N N . LYS A 1 94 ? -0.006 -7.521 -28.797 1.00 94.62 94 LYS A N 1
ATOM 726 C CA . LYS A 1 94 ? 0.034 -7.390 -30.273 1.00 94.62 94 LYS A CA 1
ATOM 727 C C . LYS A 1 94 ? 1.152 -6.471 -30.768 1.00 94.62 94 LYS A C 1
ATOM 729 O O . LYS A 1 94 ? 1.714 -6.708 -31.838 1.00 94.62 94 LYS A O 1
ATOM 734 N N . VAL A 1 95 ? 1.465 -5.422 -30.011 1.00 96.38 95 VAL A N 1
ATOM 735 C CA . VAL A 1 95 ? 2.541 -4.454 -30.273 1.00 96.38 95 VAL A CA 1
ATOM 736 C C . VAL A 1 95 ? 3.317 -4.147 -28.996 1.00 96.38 95 VAL A C 1
ATOM 738 O O . VAL A 1 95 ? 2.823 -4.357 -27.888 1.00 96.38 95 VAL A O 1
ATOM 741 N N . ILE A 1 96 ? 4.549 -3.658 -29.147 1.00 98.25 96 ILE A N 1
ATOM 742 C CA . ILE A 1 96 ? 5.382 -3.238 -28.018 1.00 98.25 96 ILE A CA 1
ATOM 743 C C . ILE A 1 96 ? 5.332 -1.714 -27.909 1.00 98.25 96 ILE A C 1
ATOM 745 O O . ILE A 1 96 ? 5.711 -1.007 -28.843 1.00 98.25 96 ILE A O 1
ATOM 749 N N . PHE A 1 97 ? 4.889 -1.208 -26.767 1.00 98.31 97 PHE A N 1
ATOM 750 C CA . PHE A 1 97 ? 5.064 0.187 -26.381 1.00 98.31 97 PHE A CA 1
ATOM 751 C C . PHE A 1 97 ? 6.488 0.377 -25.860 1.00 98.31 97 PHE A C 1
ATOM 753 O O . PHE A 1 97 ? 6.972 -0.460 -25.101 1.00 98.31 97 PHE A O 1
ATOM 760 N N . GLY A 1 98 ? 7.162 1.455 -26.253 1.00 97.81 98 GLY A N 1
ATOM 761 C CA . GLY A 1 98 ? 8.527 1.742 -25.810 1.00 97.81 98 GLY A CA 1
ATOM 762 C C . GLY A 1 98 ? 8.767 3.216 -25.504 1.00 97.81 98 GLY A C 1
ATOM 763 O O . GLY A 1 98 ? 8.148 4.087 -26.120 1.00 97.81 98 GLY A O 1
ATOM 764 N N . SER A 1 99 ? 9.683 3.478 -24.569 1.00 97.31 99 SER A N 1
ATOM 765 C CA . SER A 1 99 ? 10.148 4.821 -24.202 1.00 97.31 99 SER A CA 1
ATOM 766 C C . SER A 1 99 ? 11.675 4.949 -24.266 1.00 97.31 99 SER A C 1
ATOM 768 O O . SER A 1 99 ? 12.406 4.002 -23.961 1.00 97.31 99 SER A O 1
ATOM 770 N N . ASP A 1 100 ? 12.141 6.152 -24.612 1.00 96.62 100 ASP A N 1
ATOM 771 C CA . ASP A 1 100 ? 13.535 6.612 -24.560 1.00 96.62 100 ASP A CA 1
ATOM 772 C C . ASP A 1 100 ? 13.752 7.806 -23.607 1.00 96.62 100 ASP A C 1
ATOM 774 O O . ASP A 1 100 ? 14.716 8.555 -23.763 1.00 96.62 100 ASP A O 1
ATOM 778 N N . GLY A 1 101 ? 12.830 8.045 -22.668 1.00 90.38 101 GLY A N 1
ATOM 779 C CA . GLY A 1 101 ? 12.892 9.187 -21.748 1.00 90.38 101 GLY A CA 1
ATOM 780 C C . GLY A 1 101 ? 12.560 10.543 -22.386 1.00 90.38 101 GLY A C 1
ATOM 781 O O . GLY A 1 101 ? 12.491 11.554 -21.682 1.00 90.38 101 GLY A O 1
ATOM 782 N N . SER A 1 102 ? 12.306 10.603 -23.697 1.00 96.31 102 SER A N 1
ATOM 783 C CA . SER A 1 102 ? 11.717 11.785 -24.337 1.00 96.31 102 SER A CA 1
ATOM 784 C C . SER A 1 102 ? 10.202 11.860 -24.092 1.00 96.31 102 SER A C 1
ATOM 786 O O . SER A 1 102 ? 9.632 11.076 -23.335 1.00 96.31 102 SER A O 1
ATOM 788 N N . SER A 1 103 ? 9.529 12.812 -24.742 1.00 95.25 103 SER A N 1
ATOM 789 C CA . SER A 1 103 ? 8.066 12.861 -24.835 1.00 95.25 103 SER A CA 1
ATOM 790 C C . SER A 1 103 ? 7.478 11.865 -25.846 1.00 95.25 103 SER A C 1
ATOM 792 O O . SER A 1 103 ? 6.274 11.876 -26.079 1.00 95.25 103 SER A O 1
ATOM 794 N N . THR A 1 104 ? 8.281 11.012 -26.490 1.00 97.88 104 THR A N 1
ATOM 795 C CA . THR A 1 104 ? 7.803 10.103 -27.542 1.00 97.88 104 THR A CA 1
ATOM 796 C C . THR A 1 104 ? 7.464 8.721 -26.991 1.00 97.88 104 THR A C 1
ATOM 798 O O . THR A 1 104 ? 8.359 7.964 -26.625 1.00 97.88 104 THR A O 1
ATOM 801 N N . LEU A 1 105 ? 6.187 8.337 -27.058 1.00 97.88 105 LEU A N 1
ATOM 802 C CA . LEU A 1 105 ? 5.775 6.940 -26.949 1.00 97.88 105 LEU A CA 1
ATOM 803 C C . LEU A 1 105 ? 5.920 6.263 -28.321 1.00 97.88 105 LEU A C 1
ATOM 805 O O . LEU A 1 105 ? 5.379 6.728 -29.331 1.00 97.88 105 LEU A O 1
ATOM 809 N N . TYR A 1 106 ? 6.670 5.167 -28.371 1.00 98.25 106 TYR A N 1
ATOM 810 C CA . TYR A 1 106 ? 6.920 4.398 -29.588 1.00 98.25 106 TYR A CA 1
ATOM 811 C C . TYR A 1 106 ? 5.981 3.198 -29.670 1.00 98.25 106 TYR A C 1
ATOM 813 O O . TYR A 1 106 ? 5.863 2.446 -28.709 1.00 98.25 106 TYR A O 1
ATOM 821 N N . LEU A 1 107 ? 5.380 2.975 -30.842 1.00 97.81 107 LEU A N 1
ATOM 822 C CA . LEU A 1 107 ? 4.633 1.757 -31.150 1.00 97.81 107 LEU A CA 1
ATOM 823 C C . LEU A 1 107 ? 5.503 0.862 -32.036 1.00 97.81 107 LEU A C 1
ATOM 825 O O . LEU A 1 107 ? 5.597 1.075 -33.249 1.00 97.81 107 LEU A O 1
ATOM 829 N N . LEU A 1 108 ? 6.195 -0.094 -31.427 1.00 97.81 108 LEU A N 1
ATOM 830 C CA . LEU A 1 108 ? 7.145 -0.978 -32.092 1.00 97.81 108 LEU A CA 1
ATOM 831 C C . LEU A 1 108 ? 6.480 -2.277 -32.565 1.00 97.81 108 LEU A C 1
ATOM 833 O O . LEU A 1 108 ? 5.628 -2.872 -31.902 1.00 97.81 108 LEU A O 1
ATOM 837 N N . ASP A 1 109 ? 6.918 -2.727 -33.733 1.00 96.56 109 ASP A N 1
ATOM 838 C CA . ASP A 1 109 ? 6.594 -4.025 -34.306 1.00 96.56 109 ASP A CA 1
ATOM 839 C C . ASP A 1 109 ? 7.370 -5.151 -33.579 1.00 96.56 109 ASP A C 1
ATOM 841 O O . ASP A 1 109 ? 8.600 -5.102 -33.564 1.00 96.56 109 ASP A O 1
ATOM 845 N N . PRO A 1 110 ? 6.713 -6.178 -33.002 1.00 92.38 110 PRO A N 1
ATOM 846 C CA . PRO A 1 110 ? 7.374 -7.195 -32.166 1.00 92.38 110 PRO A CA 1
ATOM 847 C C . PRO A 1 110 ? 8.239 -8.209 -32.941 1.00 92.38 110 PRO A C 1
ATOM 849 O O . PRO A 1 110 ? 8.839 -9.096 -32.334 1.00 92.38 110 PRO A O 1
ATOM 852 N N . VAL A 1 111 ? 8.293 -8.122 -34.276 1.00 91.25 111 VAL A N 1
ATOM 853 C CA . VAL A 1 111 ? 9.076 -9.030 -35.134 1.00 91.25 111 VAL A CA 1
ATOM 854 C C . VAL A 1 111 ? 10.236 -8.287 -35.797 1.00 91.25 111 VAL A C 1
ATOM 856 O O . VAL A 1 111 ? 11.366 -8.771 -35.811 1.00 91.25 111 VAL A O 1
ATOM 859 N N . THR A 1 112 ? 9.963 -7.100 -36.338 1.00 95.25 112 THR A N 1
ATOM 860 C CA . THR A 1 112 ? 10.920 -6.275 -37.094 1.00 95.25 112 THR A CA 1
ATOM 861 C C . THR A 1 112 ? 11.533 -5.137 -36.279 1.00 95.25 112 THR A C 1
ATOM 863 O O . THR A 1 112 ? 12.466 -4.495 -36.761 1.00 95.25 112 THR A O 1
ATOM 866 N N . TRP A 1 113 ? 11.014 -4.864 -35.075 1.00 94.62 113 TRP A N 1
ATOM 867 C CA . TRP A 1 113 ? 11.452 -3.821 -34.129 1.00 94.62 113 TRP A CA 1
ATOM 868 C C . TRP A 1 113 ? 11.369 -2.380 -34.650 1.00 94.62 113 TRP A C 1
ATOM 870 O O . TRP A 1 113 ? 11.776 -1.435 -33.974 1.00 94.62 113 TRP A O 1
ATOM 880 N N . LYS A 1 114 ? 10.785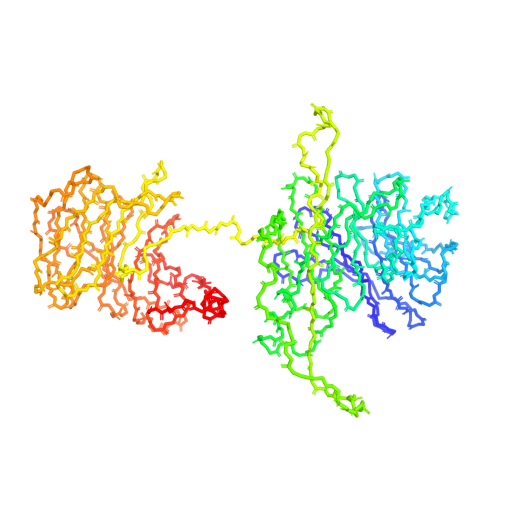 -2.183 -35.837 1.00 95.19 114 LYS A N 1
ATOM 881 C CA . LYS A 1 114 ? 10.527 -0.871 -36.434 1.00 95.19 114 LYS A CA 1
ATOM 882 C C . LYS A 1 114 ? 9.368 -0.179 -35.719 1.00 95.19 114 LYS A C 1
ATOM 884 O O . LYS A 1 114 ? 8.394 -0.819 -35.331 1.00 95.19 114 LYS A O 1
ATOM 889 N N . ALA A 1 115 ? 9.443 1.144 -35.602 1.00 96.19 115 ALA A N 1
ATOM 890 C CA . ALA A 1 115 ? 8.331 1.947 -35.110 1.00 96.19 115 ALA A CA 1
ATOM 891 C C . ALA A 1 115 ? 7.257 2.038 -36.200 1.00 96.19 115 ALA A C 1
ATOM 893 O O . ALA A 1 115 ? 7.471 2.681 -37.226 1.00 96.19 115 ALA A O 1
ATOM 894 N N . ARG A 1 116 ? 6.106 1.400 -35.965 1.00 95.38 116 ARG A N 1
ATOM 895 C CA . ARG A 1 116 ? 4.890 1.541 -36.781 1.00 95.38 116 ARG A CA 1
ATOM 896 C C . ARG A 1 116 ? 4.269 2.930 -36.605 1.00 95.38 116 ARG A C 1
ATOM 898 O O . ARG A 1 116 ? 3.685 3.469 -37.537 1.00 95.38 116 ARG A O 1
ATOM 905 N N . LYS A 1 117 ? 4.404 3.499 -35.404 1.00 95.56 117 LYS A N 1
ATOM 906 C CA . LYS A 1 117 ? 3.914 4.826 -35.013 1.00 95.56 117 LYS A CA 1
ATOM 907 C C . LYS A 1 117 ? 4.862 5.426 -33.970 1.00 95.56 117 LYS A C 1
ATOM 909 O O . LYS A 1 117 ? 5.491 4.699 -33.200 1.00 95.56 117 LYS A O 1
ATOM 914 N N . LYS A 1 118 ? 4.940 6.753 -33.938 1.00 97.00 118 LYS A N 1
ATOM 915 C CA . LYS A 1 118 ? 5.470 7.543 -32.821 1.00 97.00 118 LYS A CA 1
ATOM 916 C C . LYS A 1 118 ? 4.359 8.485 -32.375 1.00 97.00 118 LYS A C 1
ATOM 918 O O . LYS A 1 118 ? 3.642 9.008 -33.228 1.00 97.00 118 LYS A O 1
ATOM 923 N N . THR A 1 119 ? 4.168 8.677 -31.078 1.00 95.50 119 THR A N 1
ATOM 924 C CA . THR A 1 119 ? 3.105 9.545 -30.556 1.00 95.50 119 THR A CA 1
ATOM 925 C C . THR A 1 119 ? 3.662 10.398 -29.431 1.00 95.50 119 THR A C 1
ATOM 927 O O . THR A 1 119 ? 4.192 9.876 -28.455 1.00 95.50 119 THR A O 1
ATOM 930 N N . THR A 1 120 ? 3.584 11.717 -29.592 1.00 97.75 120 THR A N 1
ATOM 931 C CA . THR A 1 120 ? 4.050 12.667 -28.583 1.00 97.75 120 THR A CA 1
ATOM 932 C C . THR A 1 120 ? 3.077 12.690 -27.412 1.00 97.75 120 THR A C 1
ATOM 934 O O . THR A 1 120 ? 1.895 12.984 -27.588 1.00 97.75 120 THR A O 1
ATOM 937 N N . VAL A 1 121 ? 3.576 12.394 -26.219 1.00 96.19 121 VAL A N 1
ATOM 938 C CA . VAL A 1 121 ? 2.796 12.338 -24.989 1.00 96.19 121 VAL A CA 1
ATOM 939 C C . VAL A 1 121 ? 2.568 13.750 -24.460 1.00 96.19 121 VAL A C 1
ATOM 941 O O . VAL A 1 121 ? 3.521 14.504 -24.248 1.00 96.19 121 VAL A O 1
ATOM 944 N N . LYS A 1 122 ? 1.298 14.127 -24.270 1.00 85.75 122 LYS A N 1
ATOM 945 C CA . LYS A 1 122 ? 0.893 15.500 -23.930 1.00 85.75 122 LYS A CA 1
ATOM 946 C C . LYS A 1 122 ? -0.155 15.573 -22.828 1.00 85.75 122 LYS A C 1
ATOM 948 O O . LYS A 1 122 ? -1.065 14.751 -22.758 1.00 85.75 122 LYS A O 1
ATOM 953 N N . TYR A 1 123 ? -0.064 16.618 -22.013 1.00 80.50 123 TYR A N 1
ATOM 954 C CA . TYR A 1 123 ? -0.998 16.943 -20.938 1.00 80.50 123 TYR A CA 1
ATOM 955 C C . TYR A 1 123 ? -1.328 18.441 -20.983 1.00 80.50 123 TYR A C 1
ATOM 957 O O . TYR A 1 123 ? -0.477 19.271 -20.672 1.00 80.50 123 TYR A O 1
ATOM 965 N N . ASN A 1 124 ? -2.562 18.785 -21.374 1.00 76.38 124 ASN A N 1
ATOM 966 C CA . ASN A 1 124 ? -2.972 20.163 -21.698 1.00 76.38 124 ASN A CA 1
ATOM 967 C C . ASN A 1 124 ? -1.965 20.836 -22.665 1.00 76.38 124 ASN A C 1
ATOM 969 O O . ASN A 1 124 ? -1.343 21.837 -22.324 1.00 76.38 124 ASN A O 1
ATOM 973 N N . ASP A 1 125 ? -1.747 20.207 -23.827 1.00 80.94 125 ASP A N 1
ATOM 974 C CA . ASP A 1 125 ? -0.836 20.594 -24.926 1.00 80.94 125 ASP A CA 1
ATOM 975 C C . ASP A 1 125 ? 0.678 20.642 -24.629 1.00 80.94 125 ASP A C 1
ATOM 977 O O . ASP A 1 125 ? 1.494 20.487 -25.550 1.00 80.94 125 ASP A O 1
ATOM 981 N N . HIS A 1 126 ? 1.073 20.735 -23.358 1.00 76.56 126 HIS A N 1
ATOM 982 C CA . HIS A 1 126 ? 2.456 20.574 -22.911 1.00 76.56 126 HIS A CA 1
ATOM 983 C C . HIS A 1 126 ? 2.931 19.127 -23.066 1.00 76.56 126 HIS A C 1
ATOM 985 O O . HIS A 1 126 ? 2.206 18.184 -22.748 1.00 76.56 126 HIS A O 1
ATOM 991 N N . GLU A 1 127 ? 4.166 18.947 -23.527 1.00 91.38 127 GLU A N 1
ATOM 992 C CA . GLU A 1 127 ? 4.781 17.627 -23.671 1.00 91.38 127 GLU A CA 1
ATOM 993 C C . GLU A 1 127 ? 5.284 17.088 -22.334 1.00 91.38 127 GLU A C 1
ATOM 995 O O . GLU A 1 127 ? 5.898 17.814 -21.553 1.00 91.38 127 GLU A O 1
ATOM 1000 N N . ILE A 1 128 ? 5.039 15.801 -22.092 1.00 83.81 128 ILE A N 1
ATOM 1001 C CA . ILE A 1 128 ? 5.497 15.090 -20.898 1.00 83.81 128 ILE A CA 1
ATOM 1002 C C . ILE A 1 128 ? 6.639 14.165 -21.303 1.00 83.81 128 ILE A C 1
ATOM 1004 O O . ILE A 1 128 ? 6.416 13.117 -21.903 1.00 83.81 128 ILE A O 1
ATOM 1008 N N . SER A 1 129 ? 7.862 14.591 -20.998 1.00 88.06 129 SER A N 1
ATOM 1009 C CA . SER A 1 129 ? 9.086 13.802 -21.137 1.00 88.06 129 SER A CA 1
ATOM 1010 C C . SER A 1 129 ? 9.431 13.064 -19.837 1.00 88.06 129 SER A C 1
ATOM 1012 O O . SER A 1 129 ? 8.644 13.050 -18.890 1.00 88.06 129 SER A O 1
ATOM 1014 N N . LEU A 1 130 ? 10.612 12.439 -19.794 1.00 86.25 130 LEU A N 1
ATOM 1015 C CA . LEU A 1 130 ? 11.115 11.628 -18.681 1.00 86.25 130 LEU A CA 1
ATOM 1016 C C . LEU A 1 130 ? 10.255 10.389 -18.379 1.00 86.25 130 LEU A C 1
ATOM 1018 O O . LEU A 1 130 ? 10.308 9.846 -17.277 1.00 86.25 130 LEU A O 1
ATOM 1022 N N . LEU A 1 131 ? 9.497 9.925 -19.376 1.00 90.38 131 LEU A N 1
ATOM 1023 C CA . LEU A 1 131 ? 8.747 8.672 -19.350 1.00 90.38 131 LEU A CA 1
ATOM 1024 C C . LEU A 1 131 ? 9.733 7.508 -19.182 1.00 90.38 131 LEU A C 1
ATOM 1026 O O . LEU A 1 131 ? 10.504 7.222 -20.098 1.00 90.38 131 LEU A O 1
ATOM 1030 N N . ASN A 1 132 ? 9.742 6.866 -18.018 1.00 88.00 132 ASN A N 1
ATOM 1031 C CA . ASN A 1 132 ? 10.695 5.814 -17.690 1.00 88.00 132 ASN A CA 1
ATOM 1032 C C . ASN A 1 132 ? 10.071 4.434 -17.872 1.00 88.00 132 ASN A C 1
ATOM 1034 O O . ASN A 1 132 ? 9.847 4.026 -19.009 1.00 88.00 132 ASN A O 1
ATOM 1038 N N . GLU A 1 133 ? 9.769 3.733 -16.780 1.00 87.75 133 GLU A N 1
ATOM 1039 C CA . GLU A 1 133 ? 9.100 2.440 -16.854 1.00 87.75 133 GLU A CA 1
ATOM 1040 C C . GLU A 1 133 ? 7.694 2.549 -17.420 1.00 87.75 133 GLU A C 1
ATOM 1042 O O . GLU A 1 133 ? 7.021 3.558 -17.199 1.00 87.75 133 GLU A O 1
ATOM 1047 N N . LEU A 1 134 ? 7.265 1.496 -18.117 1.00 96.38 134 LEU A N 1
ATOM 1048 C CA . LEU A 1 134 ? 5.936 1.379 -18.701 1.00 96.38 134 LEU A CA 1
ATOM 1049 C C . LEU A 1 134 ? 5.249 0.098 -18.204 1.00 96.38 134 LEU A C 1
ATOM 1051 O O . LEU A 1 134 ? 5.910 -0.914 -18.007 1.00 96.38 134 LEU A O 1
ATOM 1055 N N . GLU A 1 135 ? 3.924 0.120 -18.088 1.00 97.06 135 GLU A N 1
ATOM 1056 C CA . GLU A 1 135 ? 3.077 -1.077 -17.945 1.00 97.06 135 GLU A CA 1
ATOM 1057 C C . GLU A 1 135 ? 1.759 -0.855 -18.708 1.00 97.06 135 GLU A C 1
ATOM 1059 O O . GLU A 1 135 ? 1.295 0.282 -18.829 1.00 97.06 135 GLU A O 1
ATOM 1064 N N . TYR A 1 136 ? 1.148 -1.912 -19.249 1.00 95.69 136 TYR A N 1
ATOM 1065 C CA . TYR A 1 136 ? -0.109 -1.812 -20.001 1.00 95.69 136 TYR A CA 1
ATOM 1066 C C . TYR A 1 136 ? -1.305 -2.291 -19.170 1.00 95.69 136 TYR A C 1
ATOM 1068 O O . TYR A 1 136 ? -1.385 -3.447 -18.760 1.00 95.69 136 TYR A O 1
ATOM 1076 N N . VAL A 1 137 ? -2.270 -1.399 -18.935 1.00 90.81 137 VAL A N 1
ATOM 1077 C CA . VAL A 1 137 ? -3.376 -1.623 -17.993 1.00 90.81 137 VAL A CA 1
ATOM 1078 C C . VAL A 1 137 ? -4.712 -1.261 -18.637 1.00 90.81 137 VAL A C 1
ATOM 1080 O O . VAL A 1 137 ? -5.017 -0.094 -18.862 1.00 90.81 137 VAL A O 1
ATOM 1083 N N . ASN A 1 138 ? -5.535 -2.280 -18.908 1.00 86.25 138 ASN A N 1
ATOM 1084 C CA . ASN A 1 138 ? -6.926 -2.170 -19.383 1.00 86.25 138 ASN A CA 1
ATOM 1085 C C . ASN A 1 138 ? -7.157 -1.192 -20.569 1.00 86.25 138 ASN A C 1
ATOM 1087 O O . ASN A 1 138 ? -8.211 -0.563 -20.642 1.00 86.25 138 ASN A O 1
ATOM 1091 N N . GLY A 1 139 ? -6.199 -1.064 -21.498 1.00 90.12 139 GLY A N 1
ATOM 1092 C CA . GLY A 1 139 ? -6.291 -0.168 -22.667 1.00 90.12 139 GLY A CA 1
ATOM 1093 C C . GLY A 1 139 ? -5.321 1.019 -22.659 1.00 90.12 139 GLY A C 1
ATOM 1094 O O . GLY A 1 139 ? -5.171 1.698 -23.673 1.00 90.12 139 GLY A O 1
ATOM 1095 N N . GLU A 1 140 ? -4.654 1.274 -21.535 1.00 94.44 140 GLU A N 1
ATOM 1096 C CA . GLU A 1 140 ? -3.792 2.439 -21.326 1.00 94.44 140 GLU A CA 1
ATOM 1097 C C . GLU A 1 140 ? -2.337 2.030 -21.086 1.00 94.44 140 GLU A C 1
ATOM 1099 O O . GLU A 1 140 ? -2.065 0.958 -20.548 1.00 94.44 140 GLU A O 1
ATOM 1104 N N . VAL A 1 141 ? -1.398 2.915 -21.425 1.00 97.19 141 VAL A N 1
ATOM 1105 C CA . VAL A 1 141 ? 0.001 2.787 -20.996 1.00 97.19 141 VAL A CA 1
ATOM 1106 C C . VAL A 1 141 ? 0.189 3.623 -19.736 1.00 97.19 141 VAL A C 1
ATOM 1108 O O . VAL A 1 141 ? 0.048 4.845 -19.768 1.00 97.19 141 VAL A O 1
ATOM 1111 N N . LEU A 1 142 ? 0.508 2.977 -18.621 1.00 96.12 142 LEU A N 1
ATOM 1112 C CA . LEU A 1 142 ? 1.013 3.645 -17.427 1.00 96.12 142 LEU A CA 1
ATOM 1113 C C . LEU A 1 142 ? 2.509 3.890 -17.620 1.00 96.12 142 LEU A C 1
ATOM 1115 O O . LEU A 1 142 ? 3.208 3.001 -18.095 1.00 96.12 142 LEU A O 1
ATOM 1119 N N . ALA A 1 143 ? 2.993 5.074 -17.251 1.00 94.81 143 ALA A N 1
ATOM 1120 C CA . ALA A 1 143 ? 4.399 5.446 -17.363 1.00 94.81 143 ALA A CA 1
ATOM 1121 C C . ALA A 1 143 ? 4.887 6.214 -16.130 1.00 94.81 143 ALA A C 1
ATOM 1123 O O . ALA A 1 143 ? 4.323 7.259 -15.799 1.00 94.81 143 ALA A O 1
ATOM 1124 N N . ASN A 1 144 ? 5.949 5.762 -15.464 1.00 89.31 144 ASN A N 1
ATOM 1125 C CA . ASN A 1 144 ? 6.599 6.565 -14.421 1.00 89.31 144 ASN A CA 1
ATOM 1126 C C . ASN A 1 144 ? 7.242 7.805 -15.044 1.00 89.31 144 ASN A C 1
ATOM 1128 O O . ASN A 1 144 ? 7.907 7.694 -16.071 1.00 89.31 144 ASN A O 1
ATOM 1132 N N . VAL A 1 145 ? 7.116 8.970 -14.408 1.00 86.50 145 VAL A N 1
ATOM 1133 C CA . VAL A 1 145 ? 7.878 10.162 -14.815 1.00 86.50 145 VAL A CA 1
ATOM 1134 C C . VAL A 1 145 ? 9.091 10.305 -13.901 1.00 86.50 145 VAL A C 1
ATOM 1136 O O . VAL A 1 145 ? 8.958 10.565 -12.706 1.00 86.50 145 VAL A O 1
ATOM 1139 N N . TRP A 1 146 ? 10.284 10.092 -14.456 1.00 74.12 146 TRP A N 1
ATOM 1140 C CA . TRP A 1 146 ? 11.545 10.039 -13.715 1.00 74.12 146 TRP A CA 1
ATOM 1141 C C . TRP A 1 146 ? 11.814 11.331 -12.928 1.00 74.12 146 TRP A C 1
ATOM 1143 O O . TRP A 1 146 ? 11.441 12.427 -13.342 1.00 74.12 146 TRP A O 1
ATOM 1153 N N . GLN A 1 147 ? 12.458 11.188 -11.765 1.00 73.25 147 GLN A N 1
ATOM 1154 C CA . GLN A 1 147 ? 12.615 12.232 -10.734 1.00 73.25 147 GLN A CA 1
ATOM 1155 C C . GLN A 1 147 ? 11.297 12.752 -10.119 1.00 73.25 147 GLN A C 1
ATOM 1157 O O . GLN A 1 147 ? 11.315 13.707 -9.340 1.00 73.25 147 GLN A O 1
ATOM 1162 N N . THR A 1 148 ? 10.161 12.108 -10.402 1.00 78.69 148 THR A N 1
ATOM 1163 C CA . THR A 1 148 ? 8.889 12.336 -9.708 1.00 78.69 148 THR A CA 1
ATOM 1164 C C . THR A 1 148 ? 8.347 11.029 -9.146 1.00 78.69 148 THR A C 1
ATOM 1166 O O . THR A 1 148 ? 8.593 9.953 -9.686 1.00 78.69 148 THR A O 1
ATOM 1169 N N . ASP A 1 149 ? 7.550 11.126 -8.088 1.00 78.19 149 ASP A N 1
ATOM 1170 C CA . ASP A 1 149 ? 6.818 9.989 -7.533 1.00 78.19 149 ASP A CA 1
ATOM 1171 C C . ASP A 1 149 ? 5.399 9.931 -8.133 1.00 78.19 149 ASP A C 1
ATOM 1173 O O . ASP A 1 149 ? 4.395 9.858 -7.421 1.00 78.19 149 ASP A O 1
ATOM 1177 N N . CYS A 1 150 ? 5.326 10.020 -9.468 1.00 81.25 150 CYS A N 1
ATOM 1178 C CA . CYS A 1 150 ? 4.090 10.069 -10.248 1.00 81.25 150 CYS A CA 1
ATOM 1179 C C . CYS A 1 150 ? 4.112 9.077 -11.422 1.00 81.25 150 CYS A C 1
ATOM 1181 O O . CYS A 1 150 ? 5.148 8.855 -12.054 1.00 81.25 150 CYS A O 1
ATOM 1183 N N . ILE A 1 151 ? 2.936 8.543 -11.761 1.00 87.00 151 ILE A N 1
ATOM 1184 C CA . ILE A 1 151 ? 2.699 7.731 -12.964 1.00 87.00 151 ILE A CA 1
ATOM 1185 C C . ILE A 1 151 ? 1.705 8.474 -13.861 1.00 87.00 151 ILE A C 1
ATOM 1187 O O . ILE A 1 151 ? 0.618 8.831 -13.412 1.00 87.00 151 ILE A O 1
ATOM 1191 N N . ALA A 1 152 ? 2.043 8.699 -15.126 1.00 86.75 152 ALA A N 1
ATOM 1192 C CA . ALA A 1 152 ? 1.110 9.166 -16.145 1.00 86.75 152 ALA A CA 1
ATOM 1193 C C . ALA A 1 152 ? 0.314 7.977 -16.709 1.00 86.75 152 ALA A C 1
ATOM 1195 O O . ALA A 1 152 ? 0.900 6.973 -17.101 1.00 86.75 152 ALA A O 1
ATOM 1196 N N . ARG A 1 153 ? -1.012 8.093 -16.789 1.00 94.19 153 ARG A N 1
ATOM 1197 C CA . ARG A 1 153 ? -1.897 7.180 -17.529 1.00 94.19 153 ARG A CA 1
ATOM 1198 C C . ARG A 1 153 ? -2.130 7.753 -18.922 1.00 94.19 153 ARG A C 1
ATOM 1200 O O . ARG A 1 153 ? -2.737 8.817 -19.052 1.00 94.19 153 ARG A O 1
ATOM 1207 N N . ILE A 1 154 ? -1.621 7.087 -19.950 1.00 92.88 154 ILE A N 1
ATOM 1208 C CA . ILE A 1 154 ? -1.496 7.605 -21.317 1.00 92.88 154 ILE A CA 1
ATOM 1209 C C . ILE A 1 154 ? -2.407 6.813 -22.259 1.00 92.88 154 ILE A C 1
ATOM 1211 O O . ILE A 1 154 ? -2.376 5.582 -22.276 1.00 92.88 154 ILE A O 1
ATOM 1215 N N . SER A 1 155 ? -3.170 7.515 -23.102 1.00 94.81 155 SER A N 1
ATOM 1216 C CA . SER A 1 155 ? -3.805 6.892 -24.267 1.00 94.81 155 SER A CA 1
ATOM 1217 C C . SER A 1 155 ? -2.734 6.556 -25.315 1.00 94.81 155 SER A C 1
ATOM 1219 O O . SER A 1 155 ? -2.102 7.483 -25.833 1.00 94.81 155 SER A O 1
ATOM 1221 N N . PRO A 1 156 ? -2.532 5.278 -25.689 1.00 91.44 156 PRO A N 1
ATOM 1222 C CA . PRO A 1 156 ? -1.577 4.916 -26.740 1.00 91.44 156 PRO A CA 1
ATOM 1223 C C . PRO A 1 156 ? -1.965 5.465 -28.126 1.00 91.44 156 PRO A C 1
ATOM 1225 O O . PRO A 1 156 ? -1.116 5.629 -29.009 1.00 91.44 156 PRO A O 1
ATOM 1228 N N . ASP A 1 157 ? -3.248 5.775 -28.332 1.00 90.81 157 ASP A N 1
ATOM 1229 C CA . ASP A 1 157 ? -3.757 6.248 -29.615 1.00 90.81 157 ASP A CA 1
ATOM 1230 C C . ASP A 1 157 ? -3.549 7.746 -29.840 1.00 90.81 157 ASP A C 1
ATOM 1232 O O . ASP A 1 157 ? -3.118 8.133 -30.929 1.00 90.81 157 ASP A O 1
ATOM 1236 N N . SER A 1 158 ? -3.791 8.590 -28.835 1.00 92.50 158 SER A N 1
ATOM 1237 C CA . SER A 1 158 ? -3.610 10.043 -28.965 1.00 92.50 158 SER A CA 1
ATOM 1238 C C . SER A 1 158 ? -2.320 10.579 -28.341 1.00 92.50 158 SER A C 1
ATOM 1240 O O . SER A 1 158 ? -1.939 11.710 -28.629 1.00 92.50 158 SER A O 1
ATOM 1242 N N . GLY A 1 159 ? -1.666 9.815 -27.458 1.00 93.69 159 GLY A N 1
ATOM 1243 C CA . GLY A 1 159 ? -0.597 10.316 -26.586 1.00 93.69 159 GLY A CA 1
ATOM 1244 C C . GLY A 1 159 ? -1.108 11.213 -25.454 1.00 93.69 159 GLY A C 1
ATOM 1245 O O . GLY A 1 159 ? -0.321 11.711 -24.653 1.00 93.69 159 GLY A O 1
ATOM 1246 N N . SER A 1 160 ? -2.417 11.444 -25.344 1.00 93.06 160 SER A N 1
ATOM 1247 C CA . SER A 1 160 ? -2.967 12.252 -24.257 1.00 93.06 160 SER A CA 1
ATOM 1248 C C . SER A 1 160 ? -2.749 11.544 -22.921 1.00 93.06 160 SER A C 1
ATOM 1250 O O . SER A 1 160 ? -3.195 10.410 -22.737 1.00 93.06 160 SER A O 1
ATOM 1252 N N . VAL A 1 161 ? -2.114 12.230 -21.970 1.00 88.44 161 VAL A N 1
ATOM 1253 C CA . VAL A 1 161 ? -2.141 11.844 -20.557 1.00 88.44 161 VAL A CA 1
ATOM 1254 C C . VAL A 1 161 ? -3.570 12.055 -20.064 1.00 88.44 161 VAL A C 1
ATOM 1256 O O . VAL A 1 161 ? -4.024 13.186 -19.884 1.00 88.44 161 VAL A O 1
ATOM 1259 N N . LEU A 1 162 ? -4.285 10.949 -19.889 1.00 84.31 162 LEU A N 1
ATOM 1260 C CA . LEU A 1 162 ? -5.669 10.902 -19.434 1.00 84.31 162 LEU A CA 1
ATOM 1261 C C . LEU A 1 162 ? -5.761 11.292 -17.956 1.00 84.31 162 LEU A C 1
ATOM 1263 O O . LEU A 1 162 ? -6.690 11.986 -17.549 1.00 84.31 162 LEU A O 1
ATOM 1267 N N . SER A 1 163 ? -4.787 10.853 -17.155 1.00 79.38 163 SER A N 1
ATOM 1268 C CA . SER A 1 163 ? -4.677 11.180 -15.732 1.00 79.38 163 SER A CA 1
ATOM 1269 C C . SER A 1 163 ? -3.280 10.890 -15.177 1.00 79.38 163 SER A C 1
ATOM 1271 O O . SER A 1 163 ? -2.444 10.282 -15.838 1.00 79.38 163 SER A O 1
ATOM 1273 N N . TRP A 1 164 ? -3.042 11.322 -13.947 1.00 79.44 164 TRP A N 1
ATOM 1274 C CA . TRP A 1 164 ? -1.852 11.069 -13.145 1.00 79.44 164 TRP A CA 1
ATOM 1275 C C . TRP A 1 164 ? -2.214 10.204 -11.939 1.00 79.44 164 TRP A C 1
ATOM 1277 O O . TRP A 1 164 ? -3.296 10.360 -11.382 1.00 79.44 164 TRP A O 1
ATOM 1287 N N . ILE A 1 165 ? -1.305 9.349 -11.486 1.00 81.50 165 ILE A N 1
ATOM 1288 C CA . ILE A 1 165 ? -1.361 8.678 -10.183 1.00 81.50 165 ILE A CA 1
ATOM 1289 C C . ILE A 1 165 ? -0.243 9.275 -9.326 1.00 81.50 165 ILE A C 1
ATOM 1291 O O . ILE A 1 165 ? 0.911 9.299 -9.757 1.00 81.50 165 ILE A O 1
ATOM 1295 N N . LEU A 1 166 ? -0.583 9.772 -8.139 1.00 79.00 166 LEU A N 1
ATOM 1296 C CA . LEU A 1 166 ? 0.348 10.387 -7.194 1.00 79.00 166 LEU A CA 1
ATOM 1297 C C . LEU A 1 166 ? 0.751 9.364 -6.124 1.00 79.00 166 LEU A C 1
ATOM 1299 O O . LEU A 1 166 ? -0.105 8.872 -5.396 1.00 79.00 166 LEU A O 1
ATOM 1303 N N . LEU A 1 167 ? 2.048 9.056 -6.023 1.00 74.69 167 LEU A N 1
ATOM 1304 C CA . LEU A 1 167 ? 2.603 8.025 -5.130 1.00 74.69 167 LEU A CA 1
ATOM 1305 C C . LEU A 1 167 ? 3.711 8.558 -4.202 1.00 74.69 167 LEU A C 1
ATOM 1307 O O . LEU A 1 167 ? 4.408 7.780 -3.550 1.00 74.69 167 LEU A O 1
ATOM 1311 N N . HIS A 1 168 ? 3.867 9.883 -4.111 1.00 70.62 168 HIS A N 1
ATOM 1312 C CA . HIS A 1 168 ? 4.898 10.543 -3.299 1.00 70.62 168 HIS A CA 1
ATOM 1313 C C . HIS A 1 168 ? 4.870 10.140 -1.822 1.00 70.62 168 HIS A C 1
ATOM 1315 O O . HIS A 1 168 ? 5.921 10.056 -1.189 1.00 70.62 168 HIS A O 1
ATOM 1321 N N . GLU A 1 169 ? 3.698 9.821 -1.275 1.00 71.56 169 GLU A N 1
ATOM 1322 C CA . GLU A 1 169 ? 3.571 9.326 0.095 1.00 71.56 169 GLU A CA 1
ATOM 1323 C C . GLU A 1 169 ? 4.333 8.013 0.319 1.00 71.56 169 GLU A C 1
ATOM 1325 O O . GLU A 1 169 ? 4.994 7.881 1.346 1.00 71.56 169 GLU A O 1
ATOM 1330 N N . LEU A 1 170 ? 4.346 7.090 -0.654 1.00 79.06 170 LEU A N 1
ATOM 1331 C CA . LEU A 1 170 ? 5.065 5.815 -0.542 1.00 79.06 170 LEU A CA 1
ATOM 1332 C C . LEU A 1 170 ? 6.573 6.046 -0.375 1.00 79.06 170 LEU A C 1
ATOM 1334 O O . LEU A 1 170 ? 7.180 5.551 0.578 1.00 79.06 170 LEU A O 1
ATOM 1338 N N . ARG A 1 171 ? 7.177 6.861 -1.254 1.00 77.25 171 ARG A N 1
ATOM 1339 C CA . ARG A 1 171 ? 8.617 7.151 -1.184 1.00 77.25 171 ARG A CA 1
ATOM 1340 C C . ARG A 1 171 ? 8.967 7.970 0.047 1.00 77.25 171 ARG A C 1
ATOM 1342 O O . ARG A 1 171 ? 9.924 7.651 0.750 1.00 77.25 171 ARG A O 1
ATOM 1349 N N . GLN A 1 172 ? 8.170 8.992 0.352 1.00 77.44 172 GLN A N 1
ATOM 1350 C CA . GLN A 1 172 ? 8.377 9.785 1.554 1.00 77.44 172 GLN A CA 1
ATOM 1351 C C . GLN A 1 172 ? 8.248 8.946 2.832 1.00 77.44 172 GLN A C 1
ATOM 1353 O O . GLN A 1 172 ? 8.967 9.218 3.787 1.00 77.44 172 GLN A O 1
ATOM 1358 N N . ASN A 1 173 ? 7.356 7.955 2.893 1.00 73.50 173 ASN A N 1
ATOM 1359 C CA . ASN A 1 173 ? 7.212 7.106 4.076 1.00 73.50 173 ASN A CA 1
ATOM 1360 C C . ASN A 1 173 ? 8.396 6.144 4.218 1.00 73.50 173 ASN A C 1
ATOM 1362 O O . ASN A 1 173 ? 8.909 5.999 5.324 1.00 73.50 173 ASN A O 1
ATOM 1366 N N . LEU A 1 174 ? 8.939 5.612 3.116 1.00 72.44 174 LEU A N 1
ATOM 1367 C CA . LEU A 1 174 ? 10.213 4.882 3.143 1.00 72.44 174 LEU A CA 1
ATOM 1368 C C . LEU A 1 174 ? 11.388 5.758 3.632 1.00 72.44 174 LEU A C 1
ATOM 1370 O O . LEU A 1 174 ? 12.157 5.313 4.484 1.00 72.44 174 LEU A O 1
ATOM 1374 N N . LEU A 1 175 ? 11.492 7.016 3.183 1.00 75.50 175 LEU A N 1
ATOM 1375 C CA . LEU A 1 175 ? 12.497 7.967 3.689 1.00 75.50 175 LEU A CA 1
ATOM 1376 C C . LEU A 1 175 ? 12.294 8.279 5.187 1.00 75.50 175 LEU A C 1
ATOM 1378 O O . LEU A 1 175 ? 13.251 8.239 5.958 1.00 75.50 175 LEU A O 1
ATOM 1382 N N . LYS A 1 176 ? 11.047 8.508 5.631 1.00 69.88 176 LYS A N 1
ATOM 1383 C CA . LYS A 1 176 ? 10.672 8.707 7.052 1.00 69.88 176 LYS A CA 1
ATOM 1384 C C . LYS A 1 176 ? 10.903 7.462 7.926 1.00 69.88 176 LYS A C 1
ATOM 1386 O O . LYS A 1 176 ? 10.871 7.583 9.147 1.00 69.88 176 LYS A O 1
ATOM 1391 N N . LEU A 1 177 ? 11.095 6.285 7.326 1.00 73.94 177 LEU A N 1
ATOM 1392 C CA . LEU A 1 177 ? 11.480 5.030 7.985 1.00 73.94 177 LEU A CA 1
ATOM 1393 C C . LEU A 1 177 ? 13.006 4.799 7.976 1.00 73.94 177 LEU A C 1
ATOM 1395 O O . LEU A 1 177 ? 13.471 3.731 8.364 1.00 73.94 177 LEU A O 1
ATOM 1399 N N . GLY A 1 178 ? 13.797 5.788 7.547 1.00 78.81 178 GLY A N 1
ATOM 1400 C CA . GLY A 1 178 ? 15.260 5.725 7.552 1.00 78.81 178 GLY A CA 1
ATOM 1401 C C . GLY A 1 178 ? 15.874 4.990 6.358 1.00 78.81 178 GLY A C 1
ATOM 1402 O O . GLY A 1 178 ? 17.089 4.800 6.327 1.00 78.81 178 GLY A O 1
ATOM 1403 N N . HIS A 1 179 ? 15.085 4.603 5.350 1.00 78.81 179 HIS A N 1
ATOM 1404 C CA . HIS A 1 179 ? 15.600 3.974 4.131 1.00 78.81 179 HIS A CA 1
ATOM 1405 C C . HIS A 1 179 ? 16.225 5.023 3.190 1.00 78.81 179 HIS A C 1
ATOM 1407 O O . HIS A 1 179 ? 15.704 5.316 2.120 1.00 78.81 179 HIS A O 1
ATOM 1413 N N . THR A 1 180 ? 17.358 5.608 3.584 1.00 82.94 180 THR A N 1
ATOM 1414 C CA . THR A 1 180 ? 18.065 6.662 2.826 1.00 82.94 180 THR A CA 1
ATOM 1415 C C . THR A 1 180 ? 18.805 6.154 1.584 1.00 82.94 180 THR A C 1
ATOM 1417 O O . THR A 1 180 ? 19.200 6.950 0.740 1.00 82.94 180 THR A O 1
ATOM 1420 N N . GLY A 1 181 ? 18.976 4.835 1.446 1.00 79.31 181 GLY A N 1
ATOM 1421 C CA . GLY A 1 181 ? 19.572 4.189 0.270 1.00 79.31 181 GLY A CA 1
ATOM 1422 C C . GLY A 1 181 ? 18.605 3.926 -0.893 1.00 79.31 181 GLY A C 1
ATOM 1423 O O . GLY A 1 181 ? 18.981 3.209 -1.818 1.00 79.31 181 GLY A O 1
ATOM 1424 N N . ILE A 1 182 ? 17.371 4.443 -0.839 1.00 79.62 182 ILE A N 1
ATOM 1425 C CA . ILE A 1 182 ? 16.379 4.296 -1.915 1.00 79.62 182 ILE A CA 1
ATOM 1426 C C . ILE A 1 182 ? 16.502 5.415 -2.954 1.00 79.62 182 ILE A C 1
ATOM 1428 O O . ILE A 1 182 ? 16.832 6.555 -2.632 1.00 79.62 182 ILE A O 1
ATOM 1432 N N . ASP A 1 183 ? 16.151 5.103 -4.195 1.00 78.81 183 ASP A N 1
ATOM 1433 C CA . ASP A 1 183 ? 16.096 6.043 -5.314 1.00 78.81 183 ASP A CA 1
ATOM 1434 C C . ASP A 1 183 ? 14.622 6.264 -5.746 1.00 78.81 183 ASP A C 1
ATOM 1436 O O . ASP A 1 183 ? 13.694 6.037 -4.966 1.00 78.81 183 ASP A O 1
ATOM 1440 N N . VAL A 1 184 ? 14.373 6.810 -6.933 1.00 76.62 184 VAL A N 1
ATOM 1441 C CA . VAL A 1 184 ? 13.051 7.152 -7.490 1.00 76.62 184 VAL A CA 1
ATOM 1442 C C . VAL A 1 184 ? 12.060 5.980 -7.587 1.00 76.62 184 VAL A C 1
ATOM 1444 O O . VAL A 1 184 ? 12.442 4.821 -7.767 1.00 76.62 184 VAL A O 1
ATOM 1447 N N . LEU A 1 185 ? 10.761 6.302 -7.546 1.00 77.12 185 LEU A N 1
ATOM 1448 C CA . LEU A 1 185 ? 9.668 5.425 -7.987 1.00 77.12 185 LEU A CA 1
ATOM 1449 C C . LEU A 1 185 ? 9.939 4.878 -9.409 1.00 77.12 185 LEU A C 1
ATOM 1451 O O . LEU A 1 185 ? 10.375 5.632 -10.280 1.00 77.12 185 LEU A O 1
ATOM 1455 N N . ASN A 1 186 ? 9.669 3.589 -9.666 1.00 80.25 186 ASN A N 1
ATOM 1456 C CA . ASN A 1 186 ? 9.883 3.002 -10.996 1.00 80.25 186 ASN A CA 1
ATOM 1457 C C . ASN A 1 186 ? 9.096 1.728 -11.333 1.00 80.25 186 ASN A C 1
ATOM 1459 O O . ASN A 1 186 ? 8.649 1.597 -12.457 1.00 80.25 186 ASN A O 1
ATOM 1463 N N . GLY A 1 187 ? 9.002 0.741 -10.443 1.00 86.62 187 GLY A N 1
ATOM 1464 C CA . GLY A 1 187 ? 8.357 -0.526 -10.801 1.00 86.62 187 GLY A CA 1
ATOM 1465 C C . GLY A 1 187 ? 6.838 -0.371 -10.840 1.00 86.62 187 GLY A C 1
ATOM 1466 O O . GLY A 1 187 ? 6.268 0.141 -9.877 1.00 86.62 187 GLY A O 1
ATOM 1467 N N . ILE A 1 188 ? 6.198 -0.843 -11.909 1.00 91.88 188 ILE A N 1
ATOM 1468 C CA . ILE A 1 188 ? 4.747 -1.058 -12.017 1.00 91.88 188 ILE A CA 1
ATOM 1469 C C . ILE A 1 188 ? 4.549 -2.500 -12.489 1.00 91.88 188 ILE A C 1
ATOM 1471 O O . ILE A 1 188 ? 5.316 -2.947 -13.330 1.00 91.88 188 ILE A O 1
ATOM 1475 N N . ALA A 1 189 ? 3.554 -3.221 -11.973 1.00 93.12 189 ALA A N 1
ATOM 1476 C CA . ALA A 1 189 ? 3.125 -4.502 -12.539 1.00 93.12 189 ALA A CA 1
ATOM 1477 C C . ALA A 1 189 ? 1.610 -4.700 -12.403 1.00 93.12 189 ALA A C 1
ATOM 1479 O O . ALA A 1 189 ? 1.014 -4.302 -11.396 1.00 93.12 189 ALA A O 1
ATOM 1480 N N . TRP A 1 190 ? 0.989 -5.341 -13.394 1.00 92.44 190 TRP A N 1
ATOM 1481 C CA . TRP A 1 190 ? -0.462 -5.522 -13.467 1.00 92.44 190 TRP A CA 1
ATOM 1482 C C . TRP A 1 190 ? -0.905 -6.994 -13.447 1.00 92.44 190 TRP A C 1
ATOM 1484 O O . TRP A 1 190 ? -0.606 -7.779 -14.343 1.00 92.44 190 TRP A O 1
ATOM 1494 N N . ASP A 1 191 ? -1.699 -7.365 -12.441 1.00 91.75 191 ASP A N 1
ATOM 1495 C CA . ASP A 1 191 ? -2.433 -8.632 -12.401 1.00 91.75 191 ASP A CA 1
ATOM 1496 C C . ASP A 1 191 ? -3.796 -8.443 -13.073 1.00 91.75 191 ASP A C 1
ATOM 1498 O O . ASP A 1 191 ? -4.783 -8.063 -12.435 1.00 91.75 191 ASP A O 1
ATOM 1502 N N . GLU A 1 192 ? -3.859 -8.705 -14.382 1.00 86.38 192 GLU A N 1
ATOM 1503 C CA . GLU A 1 192 ? -5.094 -8.542 -15.152 1.00 86.38 192 GLU A CA 1
ATOM 1504 C C . GLU A 1 192 ? -6.232 -9.448 -14.656 1.00 86.38 192 GLU A C 1
ATOM 1506 O O . GLU A 1 192 ? -7.399 -9.048 -14.720 1.00 86.38 192 GLU A O 1
ATOM 1511 N N . LYS A 1 193 ? -5.908 -10.644 -14.149 1.00 85.94 193 LYS A N 1
ATOM 1512 C CA . LYS A 1 193 ? -6.887 -11.653 -13.729 1.00 85.94 193 LYS A CA 1
ATOM 1513 C C . LYS A 1 193 ? -7.640 -11.213 -12.478 1.00 85.94 193 LYS A C 1
ATOM 1515 O O . LYS A 1 193 ? -8.863 -11.315 -12.441 1.00 85.94 193 LYS A O 1
ATOM 1520 N N . ASN A 1 194 ? -6.918 -10.726 -11.470 1.00 86.19 194 ASN A N 1
ATOM 1521 C CA . ASN A 1 194 ? -7.498 -10.313 -10.188 1.00 86.19 194 ASN A CA 1
ATOM 1522 C C . ASN A 1 194 ? -7.668 -8.784 -10.070 1.00 86.19 194 ASN A C 1
ATOM 1524 O O . ASN A 1 194 ? -8.145 -8.298 -9.048 1.00 86.19 194 ASN A O 1
ATOM 1528 N N . LYS A 1 195 ? -7.294 -8.031 -11.116 1.00 87.12 195 LYS A N 1
ATOM 1529 C CA . LYS A 1 195 ? -7.361 -6.562 -11.226 1.00 87.12 195 LYS A CA 1
ATOM 1530 C C . LYS A 1 195 ? -6.562 -5.821 -10.142 1.00 87.12 195 LYS A C 1
ATOM 1532 O O . LYS A 1 195 ? -7.027 -4.821 -9.594 1.00 87.12 195 LYS A O 1
ATOM 1537 N N . ARG A 1 196 ? -5.344 -6.301 -9.860 1.00 91.31 196 ARG A N 1
ATOM 1538 C CA . ARG A 1 196 ? -4.444 -5.766 -8.818 1.00 91.31 196 ARG A CA 1
ATOM 1539 C C . ARG A 1 196 ? -3.260 -5.036 -9.452 1.00 91.31 196 ARG A C 1
ATOM 1541 O O . ARG A 1 196 ? -2.635 -5.554 -10.375 1.00 91.31 196 ARG A O 1
ATOM 1548 N N . LEU A 1 197 ? -2.968 -3.832 -8.962 1.00 87.00 197 LEU A N 1
ATOM 1549 C CA . LEU A 1 197 ? -1.880 -2.980 -9.445 1.00 87.00 197 LEU A CA 1
ATOM 1550 C C . LEU A 1 197 ? -0.776 -2.916 -8.389 1.00 87.00 197 LEU A C 1
ATOM 1552 O O . LEU A 1 197 ? -1.038 -2.517 -7.254 1.00 87.00 197 LEU A O 1
ATOM 1556 N N . PHE A 1 198 ? 0.445 -3.279 -8.770 1.00 88.19 198 PHE A N 1
ATOM 1557 C CA . PHE A 1 198 ? 1.612 -3.274 -7.891 1.00 88.19 198 PHE A CA 1
ATOM 1558 C C . PHE A 1 198 ? 2.586 -2.160 -8.264 1.00 88.19 198 PHE A C 1
ATOM 1560 O O . PHE A 1 198 ? 2.819 -1.928 -9.450 1.00 88.19 198 PHE A O 1
ATOM 1567 N N . VAL A 1 199 ? 3.179 -1.497 -7.266 1.00 85.38 199 VAL A N 1
ATOM 1568 C CA . VAL A 1 199 ? 4.157 -0.413 -7.468 1.00 85.38 199 VAL A CA 1
ATOM 1569 C C . VAL A 1 199 ? 5.347 -0.471 -6.504 1.00 85.38 199 VAL A C 1
ATOM 1571 O O . VAL A 1 199 ? 5.215 -0.867 -5.344 1.00 85.38 199 VAL A O 1
ATOM 1574 N N . THR A 1 200 ? 6.524 -0.061 -6.981 1.00 87.44 200 THR A N 1
ATOM 1575 C CA . THR A 1 200 ? 7.777 0.046 -6.205 1.00 87.44 200 THR A CA 1
ATOM 1576 C C . THR A 1 200 ? 8.757 1.034 -6.868 1.00 87.44 200 THR A C 1
ATOM 1578 O O . THR A 1 200 ? 8.397 1.747 -7.807 1.00 87.44 200 THR A O 1
ATOM 1581 N N . GLY A 1 201 ? 10.012 1.099 -6.424 1.00 84.19 201 GLY A N 1
ATOM 1582 C CA . GLY A 1 201 ? 11.039 1.979 -6.981 1.00 84.19 201 GLY A CA 1
ATOM 1583 C C . GLY A 1 201 ? 12.456 1.433 -6.884 1.00 84.19 201 GLY A C 1
ATOM 1584 O O . GLY A 1 201 ? 12.706 0.372 -6.310 1.00 84.19 201 GLY A O 1
ATOM 1585 N N . LYS A 1 202 ? 13.399 2.156 -7.492 1.00 82.94 202 LYS A N 1
ATOM 1586 C CA . LYS A 1 202 ? 14.805 1.752 -7.560 1.00 82.94 202 LYS A CA 1
ATOM 1587 C C . LYS A 1 202 ? 15.371 1.653 -6.135 1.00 82.94 202 LYS A C 1
ATOM 1589 O O . LYS A 1 202 ? 15.336 2.615 -5.374 1.00 82.94 202 LYS A O 1
ATOM 1594 N N . LEU A 1 203 ? 15.868 0.465 -5.777 1.00 81.25 203 LEU A N 1
ATOM 1595 C CA . LEU A 1 203 ? 16.381 0.107 -4.441 1.00 81.25 203 LEU A CA 1
ATOM 1596 C C . LEU A 1 203 ? 15.351 0.156 -3.285 1.00 81.25 203 LEU A C 1
ATOM 1598 O O . LEU A 1 203 ? 15.749 0.147 -2.122 1.00 81.25 203 LEU A O 1
ATOM 1602 N N . TRP A 1 204 ? 14.040 0.185 -3.556 1.00 85.88 204 TRP A N 1
ATOM 1603 C CA . TRP A 1 204 ? 13.024 0.188 -2.491 1.00 85.88 204 TRP A CA 1
ATOM 1604 C C . TRP A 1 204 ? 12.934 -1.177 -1.778 1.00 85.88 204 TRP A C 1
ATOM 1606 O O . TRP A 1 204 ? 12.930 -2.211 -2.443 1.00 85.88 204 TRP A O 1
ATOM 1616 N N . PRO A 1 205 ? 12.766 -1.215 -0.440 1.00 79.69 205 PRO A N 1
ATOM 1617 C CA . PRO A 1 205 ? 12.600 -2.458 0.320 1.00 79.69 205 PRO A CA 1
ATOM 1618 C C . PRO A 1 205 ? 11.145 -2.967 0.365 1.00 79.69 205 PRO A C 1
ATOM 1620 O O . PRO A 1 205 ? 10.847 -3.886 1.124 1.00 79.69 205 PRO A O 1
ATOM 1623 N N . LYS A 1 206 ? 10.217 -2.347 -0.379 1.00 83.00 206 LYS A N 1
ATOM 1624 C CA . LYS A 1 206 ? 8.784 -2.684 -0.383 1.00 83.00 206 LYS A CA 1
ATOM 1625 C C . LYS A 1 206 ? 8.193 -2.648 -1.793 1.00 83.00 206 LYS A C 1
ATOM 1627 O O . LYS A 1 206 ? 8.506 -1.760 -2.588 1.00 83.00 206 LYS A O 1
ATOM 1632 N N . LEU A 1 207 ? 7.278 -3.577 -2.044 1.00 82.00 207 LEU A N 1
ATOM 1633 C CA . LEU A 1 207 ? 6.294 -3.549 -3.124 1.00 82.00 207 LEU A CA 1
ATOM 1634 C C . LEU A 1 207 ? 4.925 -3.254 -2.497 1.00 82.00 207 LEU A C 1
ATOM 1636 O O . LEU A 1 207 ? 4.630 -3.760 -1.415 1.00 82.00 207 LEU A O 1
ATOM 1640 N N . TYR A 1 208 ? 4.100 -2.448 -3.160 1.00 85.25 208 TYR A N 1
ATOM 1641 C CA . TYR A 1 208 ? 2.773 -2.070 -2.674 1.00 85.25 208 TYR A CA 1
ATOM 1642 C C . TYR A 1 208 ? 1.698 -2.521 -3.662 1.00 85.25 208 TYR A C 1
ATOM 1644 O O . TYR A 1 208 ? 1.775 -2.158 -4.833 1.00 85.25 208 TYR A O 1
ATOM 1652 N N . GLU A 1 209 ? 0.683 -3.255 -3.202 1.00 91.62 209 GLU A N 1
ATOM 1653 C CA . GLU A 1 209 ? -0.589 -3.372 -3.928 1.00 91.62 209 GLU A CA 1
ATOM 1654 C C . GLU A 1 209 ? -1.405 -2.097 -3.663 1.00 91.62 209 GLU A C 1
ATOM 1656 O O . GLU A 1 209 ? -1.593 -1.720 -2.506 1.00 91.62 209 GLU A O 1
ATOM 1661 N N . ILE A 1 210 ? -1.862 -1.411 -4.714 1.00 83.50 210 ILE A N 1
ATOM 1662 C CA . ILE A 1 210 ? -2.587 -0.137 -4.596 1.00 83.50 210 ILE A CA 1
ATOM 1663 C C . ILE A 1 210 ? -3.959 -0.185 -5.272 1.00 83.50 210 ILE A C 1
ATOM 1665 O O . ILE A 1 210 ? -4.115 -0.667 -6.395 1.00 83.50 210 ILE A O 1
ATOM 1669 N N . ARG A 1 211 ? -4.964 0.400 -4.609 1.00 87.38 211 ARG A N 1
ATOM 1670 C CA . ARG A 1 211 ? -6.269 0.696 -5.209 1.00 87.38 211 ARG A CA 1
ATOM 1671 C C . ARG A 1 211 ? -6.342 2.182 -5.536 1.00 87.38 211 ARG A C 1
ATOM 1673 O O . ARG A 1 211 ? -6.318 3.015 -4.636 1.00 87.38 211 ARG A O 1
ATOM 1680 N N . LEU A 1 212 ? -6.436 2.507 -6.822 1.00 79.69 212 LEU A N 1
ATOM 1681 C CA . LEU A 1 212 ? -6.498 3.890 -7.294 1.00 79.69 212 LEU A CA 1
ATOM 1682 C C . LEU A 1 212 ? -7.839 4.539 -6.918 1.00 79.69 212 LEU A C 1
ATOM 1684 O O . LEU A 1 212 ? -8.881 4.118 -7.426 1.00 79.69 212 LEU A O 1
ATOM 1688 N N . ARG A 1 213 ? -7.816 5.609 -6.113 1.00 80.69 213 ARG A N 1
ATOM 1689 C CA . ARG A 1 213 ? -8.978 6.487 -5.891 1.00 80.69 213 ARG A CA 1
ATOM 1690 C C . ARG A 1 213 ? -8.803 7.800 -6.656 1.00 80.69 213 ARG A C 1
ATOM 1692 O O . ARG A 1 213 ? -7.755 8.435 -6.543 1.00 80.69 213 ARG A O 1
ATOM 1699 N N . PRO A 1 214 ? -9.828 8.270 -7.388 1.00 73.19 214 PRO A N 1
ATOM 1700 C CA . PRO A 1 214 ? -9.878 9.637 -7.899 1.00 73.19 214 PRO A CA 1
ATOM 1701 C C . PRO A 1 214 ? -9.550 10.695 -6.835 1.00 73.19 214 PRO A C 1
ATOM 1703 O O . PRO A 1 214 ? -10.253 10.800 -5.830 1.00 73.19 214 PRO A O 1
ATOM 1706 N N . VAL A 1 215 ? -8.558 11.557 -7.084 1.00 62.28 215 VAL A N 1
ATOM 1707 C CA . VAL A 1 215 ? -8.470 12.824 -6.346 1.00 62.28 215 VAL A CA 1
ATOM 1708 C C . VAL A 1 215 ? -9.586 13.716 -6.869 1.00 62.28 215 VAL A C 1
ATOM 1710 O O . VAL A 1 215 ? -9.419 14.429 -7.860 1.00 62.28 215 VAL A O 1
ATOM 1713 N N . THR A 1 216 ? -10.729 13.688 -6.191 1.00 54.19 216 THR A N 1
ATOM 1714 C CA . THR A 1 216 ? -11.687 14.793 -6.241 1.00 54.19 216 THR A CA 1
ATOM 1715 C C . THR A 1 216 ? -11.052 15.932 -5.448 1.00 54.19 216 THR A C 1
ATOM 1717 O O . THR A 1 216 ? -10.925 15.803 -4.230 1.00 54.19 216 THR A O 1
ATOM 1720 N N . PRO A 1 217 ? -10.571 17.014 -6.086 1.00 41.50 217 PRO A N 1
ATOM 1721 C CA . PRO A 1 217 ? -9.875 18.057 -5.350 1.00 41.50 217 PRO A CA 1
ATOM 1722 C C . PRO A 1 217 ? -10.876 18.832 -4.483 1.00 41.50 217 PRO A C 1
ATOM 1724 O O . PRO A 1 217 ? -12.030 18.979 -4.902 1.00 41.50 217 PRO A O 1
ATOM 1727 N N . PRO A 1 218 ? -10.465 19.383 -3.326 1.00 38.81 218 PRO A N 1
ATOM 1728 C CA . PRO A 1 218 ? -11.319 20.309 -2.599 1.00 38.81 218 PRO A CA 1
ATOM 1729 C C . PRO A 1 218 ? -11.693 21.487 -3.509 1.00 38.81 218 PRO A C 1
ATOM 1731 O O . PRO A 1 218 ? -10.859 22.028 -4.245 1.00 38.81 218 PRO A O 1
ATOM 1734 N N . TYR A 1 219 ? -12.970 21.863 -3.479 1.00 32.28 219 TYR A N 1
ATOM 1735 C CA . TYR A 1 219 ? -13.472 23.027 -4.202 1.00 32.28 219 TYR A CA 1
ATOM 1736 C C . TYR A 1 219 ? -12.749 24.291 -3.704 1.00 32.28 219 TYR A C 1
ATOM 1738 O O . TYR A 1 219 ? -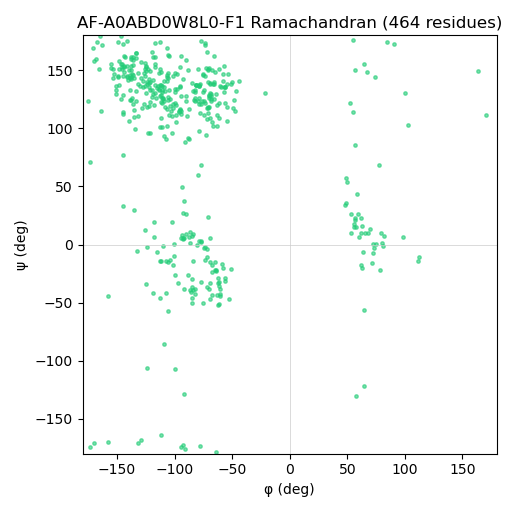12.506 24.436 -2.510 1.00 32.28 219 TYR A O 1
ATOM 1746 N N . ASN A 1 220 ? -12.340 25.165 -4.630 1.00 35.53 220 ASN A N 1
ATOM 1747 C CA . ASN A 1 220 ? -11.322 26.193 -4.376 1.00 35.53 220 ASN A CA 1
ATOM 1748 C C . ASN A 1 220 ? -11.631 27.111 -3.173 1.00 35.53 220 ASN A C 1
ATOM 1750 O O . ASN A 1 220 ? -12.497 27.976 -3.284 1.00 35.53 220 ASN A O 1
ATOM 1754 N N . GLU A 1 221 ? -10.765 27.106 -2.157 1.00 31.66 221 GLU A N 1
ATOM 1755 C CA . GLU A 1 221 ? -10.376 28.359 -1.498 1.00 31.66 221 GLU A CA 1
ATOM 1756 C C . GLU A 1 221 ? -9.183 28.968 -2.246 1.00 31.66 221 GLU A C 1
ATOM 1758 O O . GLU A 1 221 ? -8.013 28.701 -1.970 1.00 31.66 221 GLU A O 1
ATOM 1763 N N . ARG A 1 222 ? -9.488 29.814 -3.235 1.00 34.84 222 ARG A N 1
ATOM 1764 C CA . ARG A 1 222 ? -8.553 30.843 -3.702 1.00 34.84 222 ARG A CA 1
ATOM 1765 C C . ARG A 1 222 ? -8.979 32.175 -3.089 1.00 34.84 222 ARG A C 1
ATOM 1767 O O . ARG A 1 222 ? -10.168 32.461 -3.022 1.00 34.84 222 ARG A O 1
ATOM 1774 N N . HIS A 1 223 ? -7.997 33.015 -2.765 1.00 34.03 223 HIS A N 1
ATOM 1775 C CA . HIS A 1 223 ? -8.155 34.417 -2.344 1.00 34.03 223 HIS A CA 1
ATOM 1776 C C . HIS A 1 223 ? -8.616 34.687 -0.899 1.00 34.03 223 HIS A C 1
ATOM 1778 O O . HIS A 1 223 ? -9.621 35.354 -0.674 1.00 34.03 223 HIS A O 1
ATOM 1784 N N . LYS A 1 224 ? -7.741 34.381 0.068 1.00 30.67 224 LYS A N 1
ATOM 1785 C CA . LYS A 1 224 ? -7.480 35.281 1.211 1.00 30.67 224 LYS A CA 1
ATOM 1786 C C . LYS A 1 224 ? -6.010 35.219 1.648 1.00 30.67 224 LYS A C 1
ATOM 1788 O O . LYS A 1 224 ? -5.681 34.552 2.610 1.00 30.67 224 LYS A O 1
ATOM 1793 N N . PHE A 1 225 ? -5.140 35.886 0.882 1.00 25.50 225 PHE A N 1
ATOM 1794 C CA . PHE A 1 225 ? -3.919 36.600 1.313 1.00 25.50 225 PHE A CA 1
ATOM 1795 C C . PHE A 1 225 ? -3.109 37.000 0.069 1.00 25.50 225 PHE A C 1
ATOM 1797 O O . PHE A 1 225 ? -2.586 36.150 -0.646 1.00 25.50 225 PHE A O 1
ATOM 1804 N N . SER A 1 226 ? -3.029 38.301 -0.222 1.00 27.58 226 SER A N 1
ATOM 1805 C CA . SER A 1 226 ? -2.199 38.844 -1.305 1.00 27.58 226 SER A CA 1
ATOM 1806 C C . SER A 1 226 ? -2.011 40.349 -1.121 1.00 27.58 226 SER A C 1
ATOM 1808 O O . SER A 1 226 ? -2.967 41.094 -1.330 1.00 27.58 226 SER A O 1
ATOM 1810 N N . ARG A 1 227 ? -0.757 40.761 -0.878 1.00 29.00 227 ARG A N 1
ATOM 1811 C CA . ARG A 1 227 ? -0.262 42.153 -0.807 1.00 29.00 227 ARG A CA 1
ATOM 1812 C C . ARG A 1 227 ? -0.805 42.966 0.387 1.00 29.00 227 ARG A C 1
ATOM 1814 O O . ARG A 1 227 ? -1.911 42.738 0.854 1.00 29.00 227 ARG A O 1
ATOM 1821 N N . ASN A 1 228 ? -0.065 43.920 0.952 1.00 24.92 228 ASN A N 1
ATOM 1822 C CA . ASN A 1 228 ? 1.278 44.437 0.622 1.00 24.92 228 ASN A CA 1
ATOM 1823 C C . ASN A 1 228 ? 2.320 43.938 1.668 1.00 24.92 228 ASN A C 1
ATOM 1825 O O . ASN A 1 228 ? 1.920 43.370 2.677 1.00 24.92 228 ASN A O 1
ATOM 1829 N N . TYR A 1 229 ? 3.643 44.070 1.514 1.00 24.50 229 TYR A N 1
ATOM 1830 C CA . TYR A 1 229 ? 4.422 44.933 0.612 1.00 24.50 229 TYR A CA 1
ATOM 1831 C C . TYR A 1 229 ? 5.562 44.185 -0.105 1.00 24.50 229 TYR A C 1
ATOM 1833 O O . TYR A 1 229 ? 5.913 43.064 0.251 1.00 24.50 229 TYR A O 1
ATOM 1841 N N . ASP A 1 230 ? 6.095 44.818 -1.149 1.00 27.83 230 ASP A N 1
ATOM 1842 C CA . ASP A 1 230 ? 6.899 44.204 -2.209 1.00 27.83 230 ASP A CA 1
ATOM 1843 C C . ASP A 1 230 ? 8.416 44.490 -2.127 1.00 27.83 230 ASP A C 1
ATOM 1845 O O . ASP A 1 230 ? 8.845 45.487 -1.551 1.00 27.83 230 ASP A O 1
ATOM 1849 N N . ASN A 1 231 ? 9.190 43.663 -2.842 1.00 26.06 231 ASN A N 1
ATOM 1850 C CA . ASN A 1 231 ? 10.529 43.926 -3.403 1.00 26.06 231 ASN A CA 1
ATOM 1851 C C . ASN A 1 231 ? 11.691 44.409 -2.501 1.00 26.06 231 ASN A C 1
ATOM 1853 O O . ASN A 1 231 ? 11.821 45.601 -2.220 1.00 26.06 231 ASN A O 1
ATOM 1857 N N . LYS A 1 232 ? 12.722 43.551 -2.360 1.00 24.31 232 LYS A N 1
ATOM 1858 C CA . LYS A 1 232 ? 13.998 43.717 -3.108 1.00 24.31 232 LYS A CA 1
ATOM 1859 C C . LYS A 1 232 ? 14.965 42.526 -2.976 1.00 24.31 232 LYS A C 1
ATOM 1861 O O . LYS A 1 232 ? 14.781 41.645 -2.144 1.00 24.31 232 LYS A O 1
ATOM 1866 N N . SER A 1 233 ? 16.011 42.557 -3.812 1.00 32.31 233 SER A N 1
ATOM 1867 C CA . SER A 1 233 ? 17.209 41.695 -3.805 1.00 32.31 233 SER A CA 1
ATOM 1868 C C . SER A 1 233 ? 16.967 40.186 -3.901 1.00 32.31 233 SER A C 1
ATOM 1870 O O . SER A 1 233 ? 17.002 39.440 -2.924 1.00 32.31 233 SER A O 1
ATOM 1872 N N . GLU A 1 234 ? 16.846 39.729 -5.143 1.00 27.91 234 GLU A N 1
ATOM 1873 C CA . GLU A 1 234 ? 17.094 38.347 -5.539 1.00 27.91 234 GLU A CA 1
ATOM 1874 C C . GLU A 1 234 ? 18.515 37.904 -5.137 1.00 27.91 234 GLU A C 1
ATOM 1876 O O . GLU A 1 234 ? 19.495 38.493 -5.595 1.00 27.91 234 GLU A O 1
ATOM 1881 N N . LYS A 1 235 ? 18.627 36.839 -4.327 1.00 29.84 235 LYS A N 1
ATOM 1882 C CA . LYS A 1 235 ? 19.668 35.788 -4.430 1.00 29.84 235 LYS A CA 1
ATOM 1883 C C . LYS A 1 235 ? 19.414 34.639 -3.441 1.00 29.84 235 LYS A C 1
ATOM 1885 O O . LYS A 1 235 ? 20.135 34.433 -2.471 1.00 29.84 235 LYS A O 1
ATOM 1890 N N . LYS A 1 236 ? 18.375 33.848 -3.726 1.00 24.17 236 LYS A N 1
ATOM 1891 C CA . LYS A 1 236 ? 18.337 32.437 -3.298 1.00 24.17 236 LYS A CA 1
ATOM 1892 C C . LYS A 1 236 ? 19.326 31.631 -4.149 1.00 24.17 236 LYS A C 1
ATOM 1894 O O . LYS A 1 236 ? 19.473 31.964 -5.321 1.00 24.17 236 LYS A O 1
ATOM 1899 N N . ILE A 1 237 ? 19.874 30.543 -3.597 1.00 23.50 237 ILE A N 1
ATOM 1900 C CA . ILE A 1 237 ? 19.928 29.163 -4.152 1.00 23.50 237 ILE A CA 1
ATOM 1901 C C . ILE A 1 237 ? 20.993 28.332 -3.401 1.00 23.50 237 ILE A C 1
ATOM 1903 O O . ILE A 1 237 ? 21.995 28.882 -2.955 1.00 23.50 237 ILE A O 1
ATOM 1907 N N . ASN A 1 238 ? 20.736 27.017 -3.321 1.00 24.23 238 ASN A N 1
ATOM 1908 C CA . ASN A 1 238 ? 21.385 25.910 -2.584 1.00 24.23 238 ASN A CA 1
ATOM 1909 C C . ASN A 1 238 ? 20.561 25.531 -1.337 1.00 24.23 238 ASN A C 1
ATOM 1911 O O . ASN A 1 238 ? 20.432 26.334 -0.421 1.00 24.23 238 ASN A O 1
ATOM 1915 N N . TYR A 1 239 ? 19.784 24.434 -1.330 1.00 22.97 239 TYR A N 1
ATOM 1916 C CA . TYR A 1 239 ? 20.173 23.007 -1.438 1.00 22.97 239 TYR A CA 1
ATOM 1917 C C . TYR A 1 239 ? 21.258 22.652 -0.406 1.00 22.97 239 TYR A C 1
ATOM 1919 O O . TYR A 1 239 ? 22.312 23.276 -0.403 1.00 22.97 239 TYR A O 1
ATOM 1927 N N . HIS A 1 240 ? 21.074 21.690 0.505 1.00 23.89 240 HIS A N 1
ATOM 1928 C CA . HIS A 1 240 ? 20.123 20.555 0.575 1.00 23.89 240 HIS A CA 1
ATOM 1929 C C . HIS A 1 240 ? 19.213 20.682 1.834 1.00 23.89 240 HIS A C 1
ATOM 1931 O O . HIS A 1 240 ? 19.529 21.484 2.707 1.00 23.89 240 HIS A O 1
ATOM 1937 N N . LEU A 1 241 ? 18.042 20.041 1.988 1.00 23.05 241 LEU A N 1
ATOM 1938 C CA . LEU A 1 241 ? 17.650 18.628 1.778 1.00 23.05 241 LEU A CA 1
ATOM 1939 C C . LEU A 1 241 ? 16.195 18.448 1.225 1.00 23.05 241 LEU A C 1
ATOM 1941 O O . LEU A 1 241 ? 15.370 19.343 1.369 1.00 23.05 241 LEU A O 1
ATOM 1945 N N . GLU A 1 242 ? 15.912 17.252 0.678 1.00 26.05 242 GLU A N 1
ATOM 1946 C CA . GLU A 1 242 ? 14.630 16.513 0.436 1.00 26.05 242 GLU A CA 1
ATOM 1947 C C . GLU A 1 242 ? 13.424 17.082 -0.394 1.00 26.05 242 GLU A C 1
ATOM 1949 O O . GLU A 1 242 ? 13.158 18.275 -0.478 1.00 26.05 242 GLU A O 1
ATOM 1954 N N . VAL A 1 243 ? 12.658 16.173 -1.045 1.00 21.52 243 VAL A N 1
ATOM 1955 C CA . VAL A 1 243 ? 11.921 16.314 -2.349 1.00 21.52 243 VAL A CA 1
ATOM 1956 C C . VAL A 1 243 ? 10.689 15.350 -2.398 1.00 21.52 243 VAL A C 1
ATOM 1958 O O . VAL A 1 243 ? 10.823 14.282 -1.811 1.00 21.52 243 VAL A O 1
ATOM 1961 N N . PHE A 1 244 ? 9.502 15.476 -3.056 1.00 26.41 244 PHE A N 1
ATOM 1962 C CA . PHE A 1 244 ? 8.660 16.429 -3.870 1.00 26.41 244 PHE A CA 1
ATOM 1963 C C . PHE A 1 244 ? 7.217 15.778 -4.033 1.00 26.41 244 PHE A C 1
ATOM 1965 O O . PHE A 1 244 ? 7.008 14.756 -3.386 1.00 26.41 244 PHE A O 1
ATOM 1972 N N . ARG A 1 245 ? 6.159 16.161 -4.815 1.00 28.19 245 ARG A N 1
ATOM 1973 C CA . ARG A 1 245 ? 5.529 17.399 -5.405 1.00 28.19 245 ARG A CA 1
ATOM 1974 C C . ARG A 1 245 ? 4.078 17.100 -5.932 1.00 28.19 245 ARG A C 1
ATOM 1976 O O . ARG A 1 245 ? 3.883 16.043 -6.512 1.00 28.19 245 ARG A O 1
ATOM 1983 N N . PHE A 1 246 ? 3.186 18.116 -5.920 1.00 29.91 246 PHE A N 1
ATOM 1984 C CA . PHE A 1 246 ? 2.016 18.407 -6.826 1.00 29.91 246 PHE A CA 1
ATOM 1985 C C . PHE A 1 246 ? 0.788 17.432 -6.879 1.00 29.91 246 PHE A C 1
ATOM 1987 O O . PHE A 1 246 ? 0.948 16.280 -6.509 1.00 29.91 246 PHE A O 1
ATOM 1994 N N . VAL A 1 247 ? -0.490 17.752 -7.242 1.00 27.66 247 VAL A N 1
ATOM 1995 C CA . VAL A 1 247 ? -1.285 18.937 -7.754 1.00 27.66 247 VAL A CA 1
ATOM 1996 C C . VAL A 1 247 ? -1.587 18.977 -9.288 1.00 27.66 247 VAL A C 1
ATOM 1998 O O . VAL A 1 247 ? -0.634 18.926 -10.054 1.00 27.66 247 VAL A O 1
ATOM 2001 N N . ILE A 1 248 ? -2.810 19.198 -9.854 1.00 31.00 248 ILE A N 1
ATOM 2002 C CA . ILE A 1 248 ? -4.250 19.138 -9.418 1.00 31.00 248 ILE A CA 1
ATOM 2003 C C . ILE A 1 248 ? -5.270 19.281 -10.623 1.00 31.00 248 ILE A C 1
ATOM 2005 O O . ILE A 1 248 ? -4.928 19.898 -11.630 1.00 31.00 248 ILE A O 1
ATOM 2009 N N . PHE A 1 249 ? -6.537 18.808 -10.490 1.00 30.55 249 PHE A N 1
ATOM 2010 C CA . PHE A 1 249 ? -7.794 19.161 -11.255 1.00 30.55 249 PHE A CA 1
ATOM 2011 C C . PHE A 1 249 ? -8.091 18.698 -12.726 1.00 30.55 249 PHE A C 1
ATOM 2013 O O . PHE A 1 249 ? -7.197 18.751 -13.556 1.00 30.55 249 PHE A O 1
ATOM 2020 N N . PHE A 1 250 ? -9.371 18.395 -13.098 1.00 25.84 250 PHE A N 1
ATOM 2021 C CA . PHE A 1 250 ? -9.933 18.171 -14.489 1.00 25.84 250 PHE A CA 1
ATOM 2022 C C . PHE A 1 250 ? -10.948 19.263 -14.957 1.00 25.84 250 PHE A C 1
ATOM 2024 O O . PHE A 1 250 ? -11.297 20.148 -14.183 1.00 25.84 250 PHE A O 1
ATOM 2031 N N . VAL A 1 251 ? -11.405 19.212 -16.226 1.00 26.73 251 VAL A N 1
ATOM 2032 C CA . VAL A 1 251 ? -12.322 20.148 -16.940 1.00 26.73 251 VAL A CA 1
ATOM 2033 C C . VAL A 1 251 ? -13.417 19.454 -17.809 1.00 26.73 251 VAL A C 1
ATOM 2035 O O . VAL A 1 251 ? -13.080 18.698 -18.710 1.00 26.73 251 VAL A O 1
ATOM 2038 N N . PHE A 1 252 ? -14.696 19.812 -17.582 1.00 30.23 252 PHE A N 1
ATOM 2039 C CA . PHE A 1 252 ? -15.877 19.862 -18.498 1.00 30.23 252 PHE A CA 1
ATOM 2040 C C . PHE A 1 252 ? -16.366 18.635 -19.331 1.00 30.23 252 PHE A C 1
ATOM 2042 O O . PHE A 1 252 ? -15.877 17.519 -19.192 1.00 30.23 252 PHE A O 1
ATOM 2049 N N . VAL A 1 253 ? -17.497 18.824 -20.047 1.00 34.25 253 VAL A N 1
ATOM 2050 C CA . VAL A 1 253 ? -18.560 17.815 -20.293 1.00 34.25 253 VAL A CA 1
ATOM 2051 C C . VAL A 1 253 ? -19.213 17.934 -21.691 1.00 34.25 253 VAL A C 1
ATOM 2053 O O . VAL A 1 253 ? -19.732 18.992 -22.032 1.00 34.25 253 VAL A O 1
ATOM 2056 N N . THR A 1 254 ? -19.290 16.823 -22.444 1.00 28.67 254 THR A N 1
ATOM 2057 C CA . THR A 1 254 ? -20.210 16.576 -23.590 1.00 28.67 254 THR A CA 1
ATOM 2058 C C . THR A 1 254 ? -20.616 15.088 -23.577 1.00 28.67 254 THR A C 1
ATOM 2060 O O . THR A 1 254 ? -19.757 14.217 -23.658 1.00 28.67 254 THR A O 1
ATOM 2063 N N . TRP A 1 255 ? -21.890 14.767 -23.305 1.00 41.28 255 TRP A N 1
ATOM 2064 C CA . TRP A 1 255 ? -22.223 13.600 -22.452 1.00 41.28 255 TRP A CA 1
ATOM 2065 C C . TRP A 1 255 ? -23.726 13.221 -22.479 1.00 41.28 255 TRP A C 1
ATOM 2067 O O . TRP A 1 255 ? -24.539 14.083 -22.783 1.00 41.28 255 TRP A O 1
ATOM 2077 N N . LYS A 1 256 ? -24.192 12.006 -22.121 1.00 34.16 256 LYS A N 1
ATOM 2078 C CA . LYS A 1 256 ? -23.525 10.796 -21.580 1.00 34.16 256 LYS A CA 1
ATOM 2079 C C . LYS A 1 256 ? -23.989 9.504 -22.297 1.00 34.16 256 LYS A C 1
ATOM 2081 O O . LYS A 1 256 ? -24.993 8.920 -21.909 1.00 34.16 256 LYS A O 1
ATOM 2086 N N . PHE 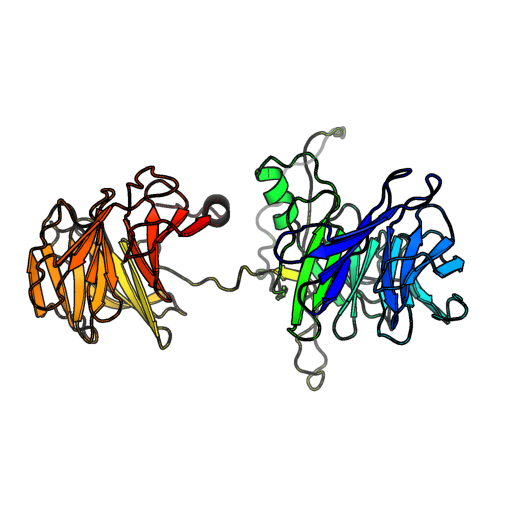A 1 257 ? -23.208 9.000 -23.251 1.00 29.95 257 PHE A N 1
ATOM 2087 C CA . PHE A 1 257 ? -22.966 7.548 -23.390 1.00 29.95 257 PHE A CA 1
ATOM 2088 C C . PHE A 1 257 ? -21.533 7.259 -23.874 1.00 29.95 257 PHE A C 1
ATOM 2090 O O . PHE A 1 257 ? -21.239 6.248 -24.503 1.00 29.95 257 PHE A O 1
ATOM 2097 N N . ALA A 1 258 ? -20.592 8.113 -23.452 1.00 32.34 258 ALA A N 1
ATOM 2098 C CA . ALA A 1 258 ? -19.335 7.553 -22.977 1.00 32.34 258 ALA A CA 1
ATOM 2099 C C . ALA A 1 258 ? -19.674 6.537 -21.869 1.00 32.34 258 ALA A C 1
ATOM 2101 O O . ALA A 1 258 ? -20.538 6.830 -21.033 1.00 32.34 258 ALA A O 1
ATOM 2102 N N . SER A 1 259 ? -19.012 5.375 -21.851 1.00 30.52 259 SER A N 1
ATOM 2103 C CA . SER A 1 259 ? -19.054 4.459 -20.701 1.00 30.52 259 SER A CA 1
ATOM 2104 C C . SER A 1 259 ? -18.840 5.274 -19.427 1.00 30.52 259 SER A C 1
ATOM 2106 O O . SER A 1 259 ? -17.941 6.114 -19.416 1.00 30.52 259 SER A O 1
ATOM 2108 N N . SER A 1 260 ? -19.672 5.069 -18.399 1.00 30.92 260 SER A N 1
ATOM 2109 C CA . SER A 1 260 ? -20.004 6.076 -17.369 1.00 30.92 260 SER A CA 1
ATOM 2110 C C . SER A 1 260 ? -18.898 6.438 -16.364 1.00 30.92 260 SER A C 1
ATOM 2112 O O . SER A 1 260 ? -19.179 6.943 -15.276 1.00 30.92 260 SER A O 1
ATOM 2114 N N . HIS A 1 261 ? -17.642 6.225 -16.740 1.00 36.84 261 HIS A N 1
ATOM 2115 C CA . HIS A 1 261 ? -16.504 6.996 -16.271 1.00 36.84 261 HIS A CA 1
ATOM 2116 C C . HIS A 1 261 ? -16.835 8.497 -16.274 1.00 36.84 261 HIS A C 1
ATOM 2118 O O . HIS A 1 261 ? -17.477 9.019 -17.191 1.00 36.84 261 HIS A O 1
ATOM 2124 N N . GLY A 1 262 ? -16.373 9.203 -15.241 1.00 36.97 262 GLY A N 1
ATOM 2125 C CA . GLY A 1 262 ? -16.383 10.663 -15.227 1.00 36.97 262 GLY A CA 1
ATOM 2126 C C . GLY A 1 262 ? -15.482 11.258 -16.324 1.00 36.97 262 GLY A C 1
ATOM 2127 O O . GLY A 1 262 ? -14.819 10.513 -17.050 1.00 36.97 262 GLY A O 1
ATOM 2128 N N . PRO A 1 263 ? -15.368 12.597 -16.416 1.00 45.12 263 PRO A N 1
ATOM 2129 C CA . PRO A 1 263 ? -14.123 13.183 -16.910 1.00 45.12 263 PRO A CA 1
ATOM 2130 C C . PRO A 1 263 ? -12.959 12.510 -16.163 1.00 45.12 263 PRO A C 1
ATOM 2132 O O . PRO A 1 263 ? -12.912 12.613 -14.937 1.00 45.12 263 PRO A O 1
ATOM 2135 N N . ILE A 1 264 ? -12.108 11.752 -16.872 1.00 46.16 264 ILE A N 1
ATOM 2136 C CA . ILE A 1 264 ? -11.151 10.797 -16.276 1.00 46.16 264 ILE A CA 1
ATOM 2137 C C . ILE A 1 264 ? -10.287 11.545 -15.251 1.00 46.16 264 ILE A C 1
ATOM 2139 O O . ILE A 1 264 ? -9.453 12.332 -15.674 1.00 46.16 264 ILE A O 1
ATOM 2143 N N . PRO A 1 265 ? -10.473 11.367 -13.930 1.00 47.81 265 PRO A N 1
ATOM 2144 C CA . PRO A 1 265 ? -9.945 12.287 -12.918 1.00 47.81 265 PRO A CA 1
ATOM 2145 C C . PRO A 1 265 ? -8.461 12.604 -13.142 1.00 47.81 265 PRO A C 1
ATOM 2147 O O . PRO A 1 265 ? -7.655 11.682 -13.090 1.00 47.81 265 PRO A O 1
ATOM 2150 N N . ARG A 1 266 ? -8.071 13.876 -13.405 1.00 63.50 266 ARG A N 1
ATOM 2151 C CA . ARG A 1 266 ? -6.678 14.183 -13.851 1.00 63.50 266 ARG A CA 1
ATOM 2152 C C . ARG A 1 266 ? -5.648 13.704 -12.834 1.00 63.50 266 ARG A C 1
ATOM 2154 O O . ARG A 1 266 ? -4.497 13.544 -13.204 1.00 63.50 266 ARG A O 1
ATOM 2161 N N . PHE A 1 267 ? -6.053 13.484 -11.586 1.00 65.75 267 PHE A N 1
ATOM 2162 C CA . PHE A 1 267 ? -5.228 12.935 -10.528 1.00 65.75 267 PHE A CA 1
ATOM 2163 C C . PHE A 1 267 ? -5.986 11.815 -9.820 1.00 65.75 267 PHE A C 1
ATOM 2165 O O . PHE A 1 267 ? -7.173 11.941 -9.517 1.00 65.75 267 PHE A O 1
ATOM 2172 N N . TYR A 1 268 ? -5.266 10.744 -9.533 1.00 64.94 268 TYR A N 1
ATOM 2173 C CA . TYR A 1 268 ? -5.623 9.660 -8.642 1.00 64.94 268 TYR A CA 1
ATOM 2174 C C . TYR A 1 268 ? -4.616 9.659 -7.496 1.00 64.94 268 TYR A C 1
ATOM 2176 O O . TYR A 1 268 ? -3.416 9.833 -7.710 1.00 64.94 268 TYR A O 1
ATOM 2184 N N . THR A 1 269 ? -5.122 9.468 -6.288 1.00 67.44 269 THR A N 1
ATOM 2185 C CA . THR A 1 269 ? -4.330 8.962 -5.175 1.00 67.44 269 THR A CA 1
ATOM 2186 C C . THR A 1 269 ? -4.542 7.448 -5.123 1.00 67.44 269 THR A C 1
ATOM 2188 O O . THR A 1 269 ? -5.195 6.855 -5.991 1.00 67.44 269 THR A O 1
ATOM 2191 N N . PHE A 1 270 ? -4.007 6.807 -4.104 1.00 60.88 270 PHE A N 1
ATOM 2192 C CA . PHE A 1 270 ? -4.378 5.462 -3.707 1.00 60.88 270 PHE A CA 1
ATOM 2193 C C . PHE A 1 270 ? -5.084 5.534 -2.353 1.00 60.88 270 PHE A C 1
ATOM 2195 O O . PHE A 1 270 ? -4.774 6.404 -1.542 1.00 60.88 270 PHE A O 1
ATOM 2202 N N . ASP A 1 271 ? -6.027 4.627 -2.115 1.00 61.84 271 ASP A N 1
ATOM 2203 C CA . ASP A 1 271 ? -6.557 4.399 -0.772 1.00 61.84 271 ASP A CA 1
ATOM 2204 C C . ASP A 1 271 ? -5.886 3.202 -0.122 1.00 61.84 271 ASP A C 1
ATOM 2206 O O . ASP A 1 271 ? -5.675 2.167 -0.762 1.00 61.84 271 ASP A O 1
ATOM 2210 N N . VAL A 1 272 ? -5.736 3.283 1.200 1.00 44.59 272 VAL A N 1
ATOM 2211 C CA . VAL A 1 272 ? -5.683 2.102 2.071 1.00 44.59 272 VAL A CA 1
ATOM 2212 C C . VAL A 1 272 ? -7.123 1.607 2.323 1.00 44.59 272 VAL A C 1
ATOM 2214 O O . VAL A 1 272 ? -7.621 1.545 3.438 1.00 44.59 272 VAL A O 1
ATOM 2217 N N . VAL A 1 273 ? -7.811 1.259 1.233 1.00 49.62 273 VAL A N 1
ATOM 2218 C CA . VAL A 1 273 ? -9.182 0.715 1.147 1.00 49.62 273 VAL A CA 1
ATOM 2219 C C . VAL A 1 273 ? -10.355 1.611 1.604 1.00 49.62 273 VAL A C 1
ATOM 2221 O O . VAL A 1 273 ? -11.261 1.757 0.789 1.00 49.62 273 VAL A O 1
ATOM 2224 N N . ASN A 1 274 ? -10.408 2.148 2.834 1.00 46.78 274 ASN A N 1
ATOM 2225 C CA . ASN A 1 274 ? -11.575 2.882 3.386 1.00 46.78 274 ASN A CA 1
ATOM 2226 C C . ASN A 1 274 ? -11.201 3.877 4.512 1.00 46.78 274 ASN A C 1
ATOM 2228 O O . ASN A 1 274 ? -10.291 3.601 5.286 1.00 46.78 274 ASN A O 1
ATOM 2232 N N . GLU A 1 275 ? -11.993 4.947 4.678 1.00 61.94 275 GLU A N 1
ATOM 2233 C CA . GLU A 1 275 ? -11.987 5.893 5.819 1.00 61.94 275 GLU A CA 1
ATOM 2234 C C . GLU A 1 275 ? -13.440 6.350 6.124 1.00 61.94 275 GLU A C 1
ATOM 2236 O O . GLU A 1 275 ? -14.270 6.355 5.212 1.00 61.94 275 GLU A O 1
ATOM 2241 N N . PHE A 1 276 ? -13.769 6.730 7.371 1.00 70.62 276 PHE A N 1
ATOM 2242 C CA . PHE A 1 276 ? -15.142 7.070 7.818 1.00 70.62 276 PHE A CA 1
ATOM 2243 C C . PHE A 1 276 ? -15.185 8.269 8.796 1.00 70.62 276 PHE A C 1
ATOM 2245 O O . PHE A 1 276 ? -14.203 8.498 9.502 1.00 70.62 276 PHE A O 1
ATOM 2252 N N . PRO A 1 277 ? -16.299 9.033 8.870 1.00 72.31 277 PRO A N 1
ATOM 2253 C CA . PRO A 1 277 ? -16.461 10.136 9.821 1.00 72.31 277 PRO A CA 1
ATOM 2254 C C . PRO A 1 277 ? -16.734 9.649 11.253 1.00 72.31 277 PRO A C 1
ATOM 2256 O O . PRO A 1 277 ? -17.436 8.662 11.469 1.00 72.31 277 PRO A O 1
ATOM 2259 N N . HIS A 1 278 ? -16.222 10.391 12.237 1.00 79.81 278 HIS A N 1
ATOM 2260 C CA . HIS A 1 278 ? -16.281 10.057 13.664 1.00 79.81 278 HIS A CA 1
ATOM 2261 C C . HIS A 1 278 ? -16.470 11.324 14.522 1.00 79.81 278 HIS A C 1
ATOM 2263 O O . HIS A 1 278 ? -16.259 12.439 14.040 1.00 79.81 278 HIS A O 1
ATOM 2269 N N . ASP A 1 279 ? -16.920 11.166 15.767 1.00 79.88 279 ASP A N 1
ATOM 2270 C CA . ASP A 1 279 ? -17.237 12.267 16.688 1.00 79.88 279 ASP A CA 1
ATOM 2271 C C . ASP A 1 279 ? -15.988 12.700 17.485 1.00 79.88 279 ASP A C 1
ATOM 2273 O O . ASP A 1 279 ? -15.492 11.920 18.293 1.00 79.88 279 ASP A O 1
ATOM 2277 N N . PRO A 1 280 ? -15.481 13.939 17.333 1.00 77.38 280 PRO A N 1
ATOM 2278 C CA . PRO A 1 280 ? -14.240 14.368 17.980 1.00 77.38 280 PRO A CA 1
ATOM 2279 C C . PRO A 1 280 ? -14.349 14.575 19.502 1.00 77.38 280 PRO A C 1
ATOM 2281 O O . PRO A 1 280 ? -13.322 14.724 20.157 1.00 77.38 280 PRO A O 1
ATOM 2284 N N . GLU A 1 281 ? -15.553 14.582 20.087 1.00 78.75 281 GLU A N 1
ATOM 2285 C CA . GLU A 1 281 ? -15.736 14.568 21.551 1.00 78.75 281 GLU A CA 1
ATOM 2286 C C . GLU A 1 281 ? -15.742 13.133 22.128 1.00 78.75 281 GLU A C 1
ATOM 2288 O O . GLU A 1 281 ? -15.908 12.940 23.338 1.00 78.75 281 GLU A O 1
ATOM 2293 N N . ALA A 1 282 ? -15.560 12.115 21.279 1.00 80.56 282 ALA A N 1
ATOM 2294 C CA . ALA A 1 282 ? -15.600 10.706 21.639 1.00 80.56 282 ALA A CA 1
ATOM 2295 C C . ALA A 1 282 ? -14.222 10.157 22.024 1.00 80.56 282 ALA A C 1
ATOM 2297 O O . ALA A 1 282 ? -13.517 9.550 21.216 1.00 80.56 282 ALA A O 1
ATOM 2298 N N . PHE A 1 283 ? -13.876 10.285 23.303 1.00 82.69 283 PHE A N 1
ATOM 2299 C CA . PHE A 1 283 ? -12.847 9.435 23.904 1.00 82.69 283 PHE A CA 1
ATOM 2300 C C . PHE A 1 283 ? -13.362 7.986 23.856 1.00 82.69 283 PHE A C 1
ATOM 2302 O O . PHE A 1 283 ? -14.302 7.657 24.579 1.00 82.69 283 PHE A O 1
ATOM 2309 N N . THR A 1 284 ? -12.879 7.186 22.904 1.00 84.19 284 THR A N 1
ATOM 2310 C CA . THR A 1 284 ? -13.551 5.960 22.434 1.00 84.19 284 THR A CA 1
ATOM 2311 C C . THR A 1 284 ? -12.808 4.718 22.903 1.00 84.19 284 THR A C 1
ATOM 2313 O O . THR A 1 284 ? -11.672 4.506 22.500 1.00 84.19 284 THR A O 1
ATOM 2316 N N . GLU A 1 285 ? -13.479 3.882 23.699 1.00 87.56 285 GLU A N 1
ATOM 2317 C CA . GLU A 1 285 ? -12.865 2.728 24.388 1.00 87.56 285 GLU A CA 1
ATOM 2318 C C . GLU A 1 285 ? -13.458 1.371 23.962 1.00 87.56 285 GLU A C 1
ATOM 2320 O O . GLU A 1 285 ? -13.164 0.330 24.542 1.00 87.56 285 GLU A O 1
ATOM 2325 N N . GLY A 1 286 ? -14.334 1.350 22.954 1.00 90.50 286 GLY A N 1
ATOM 2326 C CA . GLY A 1 286 ? -14.893 0.113 22.402 1.00 90.50 286 GLY A CA 1
ATOM 2327 C C . GLY A 1 286 ? -15.762 0.383 21.186 1.00 90.50 286 GLY A C 1
ATOM 2328 O O . GLY A 1 286 ? -16.710 1.165 21.301 1.00 90.50 286 GLY A O 1
ATOM 2329 N N . LEU A 1 287 ? -15.458 -0.243 20.044 1.00 89.56 287 LEU A N 1
ATOM 2330 C CA . LEU A 1 287 ? -16.059 0.105 18.752 1.00 89.56 287 LEU A CA 1
ATOM 2331 C C . LEU A 1 287 ? -16.391 -1.130 17.894 1.00 89.56 287 LEU A C 1
ATOM 2333 O O . LEU A 1 287 ? -15.525 -1.733 17.271 1.00 89.56 287 LEU A O 1
ATOM 2337 N N . LEU A 1 288 ? -17.681 -1.457 17.790 1.00 90.44 288 LEU A N 1
ATOM 2338 C CA . LEU A 1 288 ? -18.172 -2.674 17.134 1.00 90.44 288 LEU A CA 1
ATOM 2339 C C . LEU A 1 288 ? -18.914 -2.357 15.832 1.00 90.44 288 LEU A C 1
ATOM 2341 O O . LEU A 1 288 ? -19.915 -1.635 15.856 1.00 90.44 288 LEU A O 1
ATOM 2345 N N . TYR A 1 289 ? -18.527 -2.975 14.712 1.00 85.81 289 TYR A N 1
ATOM 2346 C CA . TYR A 1 289 ? -19.335 -2.940 13.486 1.00 85.81 289 TYR A CA 1
ATOM 2347 C C . TYR A 1 289 ? -20.338 -4.097 13.445 1.00 85.81 289 TYR A C 1
ATOM 2349 O O . TYR A 1 289 ? -19.977 -5.255 13.248 1.00 85.81 289 TYR A O 1
ATOM 2357 N N . VAL A 1 290 ? -21.630 -3.786 13.576 1.00 84.94 290 VAL A N 1
ATOM 2358 C CA . VAL A 1 290 ? -22.696 -4.798 13.735 1.00 84.94 290 VAL A CA 1
ATOM 2359 C C . VAL A 1 290 ? -23.491 -5.066 12.450 1.00 84.94 290 VAL A C 1
ATOM 2361 O O . VAL A 1 290 ? -24.602 -5.600 12.498 1.00 84.94 290 VAL A O 1
ATOM 2364 N N . GLY A 1 291 ? -22.918 -4.706 11.298 1.00 82.69 291 GLY A N 1
ATOM 2365 C CA . GLY A 1 291 ? -23.542 -4.828 9.980 1.00 82.69 291 GLY A CA 1
ATOM 2366 C C . GLY A 1 291 ? -24.447 -3.646 9.613 1.00 82.69 291 GLY A C 1
ATOM 2367 O O . GLY A 1 291 ? -24.692 -2.745 10.412 1.00 82.69 291 GLY A O 1
ATOM 2368 N N . ASN A 1 292 ? -24.950 -3.650 8.373 1.00 83.50 292 ASN A N 1
ATOM 2369 C CA . ASN A 1 292 ? -25.919 -2.677 7.843 1.00 83.50 292 ASN A CA 1
ATOM 2370 C C . ASN A 1 292 ? -25.561 -1.195 8.093 1.00 83.50 292 ASN A C 1
ATOM 2372 O O . ASN A 1 292 ? -26.445 -0.383 8.352 1.00 83.50 292 ASN A O 1
ATOM 2376 N N . GLY A 1 293 ? -24.271 -0.839 8.055 1.00 82.00 293 GLY A N 1
ATOM 2377 C CA . GLY A 1 293 ? -23.823 0.535 8.314 1.00 82.00 293 GLY A CA 1
ATOM 2378 C C . GLY A 1 293 ? -23.973 1.000 9.769 1.00 82.00 293 GLY A C 1
ATOM 2379 O O . GLY A 1 293 ? -23.851 2.189 10.026 1.00 82.00 293 GLY A O 1
ATOM 2380 N N . THR A 1 294 ? -24.226 0.106 10.730 1.00 88.62 294 THR A N 1
ATOM 2381 C CA . THR A 1 294 ? -24.332 0.455 12.155 1.00 88.62 294 THR A CA 1
ATOM 2382 C C . THR A 1 294 ? -23.040 0.148 12.912 1.00 88.62 294 THR A C 1
ATOM 2384 O O . THR A 1 294 ? -22.537 -0.977 12.872 1.00 88.62 294 THR A O 1
ATOM 2387 N N . LEU A 1 295 ? -22.574 1.128 13.683 1.00 92.50 295 LEU A N 1
ATOM 2388 C CA . LEU A 1 295 ? -21.617 0.968 14.774 1.00 92.50 295 LEU A CA 1
ATOM 2389 C C . LEU A 1 295 ? -22.345 0.940 16.131 1.00 92.50 295 LEU A C 1
ATOM 2391 O O . LEU A 1 295 ? -23.356 1.625 16.324 1.00 92.50 295 LEU A O 1
ATOM 2395 N N . LEU A 1 296 ? -21.804 0.185 17.087 1.00 95.19 296 LEU A N 1
ATOM 2396 C CA . LEU A 1 296 ? -22.075 0.341 18.520 1.00 95.19 296 LEU A CA 1
ATOM 2397 C C . LEU A 1 296 ? -20.780 0.774 19.209 1.00 95.19 296 LEU A C 1
ATOM 2399 O O . LEU A 1 296 ? -19.722 0.227 18.911 1.00 95.19 296 LEU A O 1
ATOM 2403 N N . GLU A 1 297 ? -20.863 1.749 20.110 1.00 95.56 297 GLU A N 1
ATOM 2404 C CA . GLU A 1 297 ? -19.687 2.452 20.628 1.00 95.56 297 GLU A CA 1
ATOM 2405 C C . GLU A 1 297 ? -19.789 2.763 22.131 1.00 95.56 297 GLU A C 1
ATOM 2407 O O . GLU A 1 297 ? -20.873 3.058 22.648 1.00 95.56 297 GLU A O 1
ATOM 2412 N N . SER A 1 298 ? -18.649 2.699 22.821 1.00 95.56 298 SER A N 1
ATOM 2413 C CA . SER A 1 298 ? -18.450 3.092 24.221 1.00 95.56 298 SER A CA 1
ATOM 2414 C C . SER A 1 298 ? -17.551 4.320 24.303 1.00 95.56 298 SER A C 1
ATOM 2416 O O . SER A 1 298 ? -16.533 4.374 23.612 1.00 95.56 298 SER A O 1
ATOM 2418 N N . THR A 1 299 ? -17.893 5.283 25.166 1.00 93.12 299 THR A N 1
ATOM 2419 C CA . THR A 1 299 ? -17.036 6.450 25.418 1.00 93.12 299 THR A CA 1
ATOM 2420 C C . THR A 1 299 ? -16.639 6.614 26.883 1.00 93.12 299 THR A C 1
ATOM 2422 O O . THR A 1 299 ? -17.484 6.532 27.781 1.00 93.12 299 THR A O 1
ATOM 2425 N N . GLY A 1 300 ? -15.353 6.899 27.105 1.00 85.69 300 GLY A N 1
ATOM 2426 C CA . GLY A 1 300 ? -14.688 6.985 28.403 1.00 85.69 300 GLY A CA 1
ATOM 2427 C C . GLY A 1 300 ? -14.341 8.413 28.815 1.00 85.69 300 GLY A C 1
ATOM 2428 O O . GLY A 1 300 ? -13.269 8.921 28.527 1.00 85.69 300 GLY A O 1
ATOM 2429 N N . LEU A 1 301 ? -15.247 9.089 29.523 1.00 82.19 301 LEU A N 1
ATOM 2430 C CA . LEU A 1 301 ? -14.969 10.363 30.206 1.00 82.19 301 LEU A CA 1
ATOM 2431 C C . LEU A 1 301 ? -15.862 10.515 31.444 1.00 82.19 301 LEU A C 1
ATOM 2433 O O . LEU A 1 301 ? -17.091 10.410 31.350 1.00 82.19 301 LEU A O 1
ATOM 2437 N N . TYR A 1 302 ? -15.294 10.828 32.611 1.00 87.81 302 TYR A N 1
ATOM 2438 C CA . TYR A 1 302 ? -16.097 11.095 33.812 1.00 87.81 302 TYR A CA 1
ATOM 2439 C C . TYR A 1 302 ? -17.103 12.232 33.561 1.00 87.81 302 TYR A C 1
ATOM 2441 O O . TYR A 1 302 ? -16.771 13.279 33.010 1.00 87.81 302 TYR A O 1
ATOM 2449 N N . GLY A 1 303 ? -18.367 12.011 33.924 1.00 89.75 303 GLY A N 1
ATOM 2450 C CA . GLY A 1 303 ? -19.468 12.944 33.651 1.00 89.75 303 GLY A CA 1
ATOM 2451 C C . GLY A 1 303 ? -20.034 12.926 32.222 1.00 89.75 303 GLY A C 1
ATOM 2452 O O . GLY A 1 303 ? -21.190 13.311 32.061 1.00 89.75 303 GLY A O 1
ATOM 2453 N N . LYS A 1 304 ? -19.278 12.456 31.218 1.00 91.44 304 LYS A N 1
ATOM 2454 C CA . LYS A 1 304 ? -19.672 12.426 29.792 1.00 91.44 304 LYS A CA 1
ATOM 2455 C C . LYS A 1 304 ? -19.880 11.017 29.205 1.00 91.44 304 LYS A C 1
ATOM 2457 O O . LYS A 1 304 ? -20.447 10.918 28.125 1.00 91.44 304 LYS A O 1
ATOM 2462 N N . SER A 1 305 ? -19.428 9.954 29.875 1.00 94.88 305 SER A N 1
ATOM 2463 C CA . SER A 1 305 ? -19.380 8.585 29.325 1.00 94.88 305 SER A CA 1
ATOM 2464 C C . SER A 1 305 ? -20.733 8.080 28.824 1.00 94.88 305 SER A C 1
ATOM 2466 O O . SER A 1 305 ? -21.749 8.210 29.517 1.00 94.88 305 SER A O 1
ATOM 2468 N N . THR A 1 306 ? -20.747 7.449 27.650 1.00 95.94 306 THR A N 1
ATOM 2469 C CA . THR A 1 306 ? -21.959 6.899 27.022 1.00 95.94 306 THR A CA 1
ATOM 2470 C C . THR A 1 306 ? -21.748 5.487 26.492 1.00 95.94 306 THR A C 1
ATOM 2472 O O . THR A 1 306 ? -20.622 5.072 26.243 1.00 95.94 306 THR A O 1
ATOM 2475 N N . VAL A 1 307 ? -22.849 4.766 26.284 1.00 96.75 307 VAL A N 1
ATOM 2476 C CA . VAL A 1 307 ? -22.931 3.717 25.259 1.00 96.75 307 VAL A CA 1
ATOM 2477 C C . VAL A 1 307 ? -23.903 4.188 24.182 1.00 96.75 307 VAL A C 1
ATOM 2479 O O . VAL A 1 307 ? -24.943 4.770 24.511 1.00 96.75 307 VAL A O 1
ATOM 2482 N N . ARG A 1 308 ? -23.575 3.998 22.903 1.00 97.06 308 ARG A N 1
ATOM 2483 C CA . ARG A 1 308 ? -24.322 4.613 21.797 1.00 97.06 308 ARG A CA 1
ATOM 2484 C C . ARG A 1 308 ? -24.348 3.784 20.515 1.00 97.06 308 ARG A C 1
ATOM 2486 O O . ARG A 1 308 ? -23.507 2.919 20.297 1.00 97.06 308 ARG A O 1
ATOM 2493 N N . LYS A 1 309 ? -25.352 4.059 19.679 1.00 96.88 309 LYS A N 1
ATOM 2494 C CA . LYS A 1 309 ? -25.512 3.536 18.317 1.00 96.88 309 LYS A CA 1
ATOM 2495 C C . LYS A 1 309 ? -25.188 4.664 17.347 1.00 96.88 309 LYS A C 1
ATOM 2497 O O . LYS A 1 309 ? -25.779 5.741 17.461 1.00 96.88 309 LYS A O 1
ATOM 2502 N N . VAL A 1 310 ? -24.283 4.415 16.407 1.00 91.69 310 VAL A N 1
ATOM 2503 C CA . VAL A 1 310 ? -23.788 5.415 15.453 1.00 91.69 310 VAL A CA 1
ATOM 2504 C C . VAL A 1 310 ? -23.967 4.894 14.028 1.00 91.69 310 VAL A C 1
ATOM 2506 O O . VAL A 1 310 ? -23.705 3.724 13.751 1.00 91.69 310 VAL A O 1
ATOM 2509 N N . ASP A 1 311 ? -24.429 5.745 13.118 1.00 88.88 311 ASP A N 1
ATOM 2510 C CA . ASP A 1 311 ? -24.416 5.448 11.684 1.00 88.88 311 ASP A CA 1
ATOM 2511 C C . ASP A 1 311 ? -22.992 5.625 11.122 1.00 88.88 311 ASP A C 1
ATOM 2513 O O . ASP A 1 311 ? -22.416 6.709 11.199 1.00 88.88 311 ASP A O 1
ATOM 2517 N N . LEU A 1 312 ? -22.429 4.559 10.547 1.00 84.50 312 LEU A N 1
ATOM 2518 C CA . LEU A 1 312 ? -21.052 4.486 10.036 1.00 84.50 312 LEU A CA 1
ATOM 2519 C C . LEU A 1 312 ? -20.781 5.468 8.884 1.00 84.50 312 LEU A C 1
ATOM 2521 O O . LEU A 1 312 ? -19.645 5.890 8.687 1.00 84.50 312 LEU A O 1
ATOM 2525 N N . GLN A 1 313 ? -21.800 5.807 8.092 1.00 81.00 313 GLN A N 1
ATOM 2526 C CA . GLN A 1 313 ? -21.638 6.641 6.896 1.00 81.00 313 GLN A CA 1
ATOM 2527 C C . GLN A 1 313 ? -21.671 8.140 7.222 1.00 81.00 313 GLN A C 1
ATOM 2529 O O . GLN A 1 313 ? -21.047 8.934 6.521 1.00 81.00 313 GLN A O 1
ATOM 2534 N N . SER A 1 314 ? -22.394 8.537 8.271 1.00 74.88 314 SER A N 1
ATOM 2535 C CA . SER A 1 314 ? -22.605 9.938 8.657 1.00 74.88 314 SER A CA 1
ATOM 2536 C C . SER A 1 314 ? -22.011 10.328 10.013 1.00 74.88 314 SER A C 1
ATOM 2538 O O . SER A 1 314 ? -22.064 11.503 10.370 1.00 74.88 314 SER A O 1
ATOM 2540 N N . GLY A 1 315 ? -21.481 9.374 10.787 1.00 84.94 315 GLY A N 1
ATOM 2541 C CA . GLY A 1 315 ? -20.987 9.598 12.152 1.00 84.94 315 GLY A CA 1
ATOM 2542 C C . GLY A 1 315 ? -22.090 9.989 13.147 1.00 84.94 315 GLY A C 1
ATOM 2543 O O . GLY A 1 315 ? -21.808 10.422 14.264 1.00 84.94 315 GLY A O 1
ATOM 2544 N N . LYS A 1 316 ? -23.367 9.885 12.756 1.00 88.56 316 LYS A N 1
ATOM 2545 C CA . LYS A 1 316 ? -24.493 10.370 13.554 1.00 88.56 316 LYS A CA 1
ATOM 2546 C C . LYS A 1 316 ? -24.824 9.392 14.676 1.00 88.56 316 LYS A C 1
ATOM 2548 O O . LYS A 1 316 ? -25.249 8.267 14.419 1.00 88.56 316 LYS A O 1
ATOM 2553 N N . VAL A 1 317 ? -24.764 9.873 15.916 1.00 94.25 317 VAL A N 1
ATOM 2554 C CA . VAL A 1 317 ? -25.366 9.204 17.076 1.00 94.25 317 VAL A CA 1
ATOM 2555 C C . VAL A 1 317 ? -26.888 9.137 16.891 1.00 94.25 317 VAL A C 1
ATOM 2557 O O . VAL A 1 317 ? -27.578 10.158 16.908 1.00 94.25 317 VAL A O 1
ATOM 2560 N N . GLU A 1 318 ? -27.422 7.934 16.693 1.00 93.62 318 GLU A N 1
ATOM 2561 C CA . GLU A 1 318 ? -28.864 7.689 16.566 1.00 93.62 318 GLU A CA 1
ATOM 2562 C C . GLU A 1 318 ? -29.540 7.485 17.922 1.00 93.62 318 GLU A C 1
ATOM 2564 O O . GLU A 1 318 ? -30.658 7.947 18.142 1.00 93.62 318 GLU A O 1
ATOM 2569 N N . LEU A 1 319 ? -28.854 6.780 18.824 1.00 95.88 319 LEU A N 1
ATOM 2570 C CA . LEU A 1 319 ? -29.297 6.455 20.177 1.00 95.88 319 LEU A CA 1
ATOM 2571 C C . LEU A 1 319 ? -28.095 6.544 21.115 1.00 95.88 319 LEU A C 1
ATOM 2573 O O . LEU A 1 319 ? -26.991 6.153 20.741 1.00 95.88 319 LEU A O 1
ATOM 2577 N N . SER A 1 320 ? -28.306 7.006 22.345 1.00 96.19 320 SER A N 1
ATOM 2578 C CA . SER A 1 320 ? -27.265 7.054 23.375 1.00 96.19 320 SER A CA 1
ATOM 2579 C C . SER A 1 320 ? -27.860 6.888 24.770 1.00 96.19 320 SER A C 1
ATOM 2581 O O . SER A 1 320 ? -28.961 7.368 25.048 1.00 96.19 320 SER A O 1
ATOM 2583 N N . TYR A 1 321 ? -27.117 6.221 25.650 1.00 97.19 321 TYR A N 1
ATOM 2584 C CA . TYR A 1 321 ? -27.379 6.134 27.080 1.00 97.19 321 TYR A CA 1
ATOM 2585 C C . TYR A 1 321 ? -26.164 6.671 27.846 1.00 97.19 321 TYR A C 1
ATOM 2587 O O . TYR A 1 321 ? -25.065 6.122 27.750 1.00 97.19 321 TYR A O 1
ATOM 2595 N N . THR A 1 322 ? -26.357 7.728 28.637 1.00 95.88 322 THR A N 1
ATOM 2596 C CA . THR A 1 322 ? -25.300 8.319 29.472 1.00 95.88 322 THR A CA 1
ATOM 2597 C C . THR A 1 322 ? -25.134 7.559 30.787 1.00 95.88 322 THR A C 1
ATOM 2599 O O . THR A 1 322 ? -26.099 7.277 31.501 1.00 95.88 322 THR A O 1
ATOM 2602 N N . MET A 1 323 ? -23.889 7.249 31.142 1.00 94.44 323 MET A N 1
ATOM 2603 C CA . MET A 1 323 ? -23.546 6.604 32.407 1.00 94.44 323 MET A CA 1
ATOM 2604 C C . MET A 1 323 ? -23.712 7.572 33.593 1.00 94.44 323 MET A C 1
ATOM 2606 O O . MET A 1 323 ? -23.820 8.789 33.444 1.00 94.44 323 MET A O 1
ATOM 2610 N N . LYS A 1 324 ? -23.714 7.045 34.826 1.00 95.88 324 LYS A N 1
ATOM 2611 C CA . LYS A 1 324 ? -23.681 7.907 36.021 1.00 95.88 324 LYS A CA 1
ATOM 2612 C C . LYS A 1 324 ? -22.343 8.647 36.081 1.00 95.88 324 LYS A C 1
ATOM 2614 O O . LYS A 1 324 ? -21.310 8.018 35.916 1.00 95.88 324 LYS A O 1
ATOM 2619 N N . LYS A 1 325 ? -22.357 9.938 36.436 1.00 95.44 325 LYS A N 1
ATOM 2620 C CA . LYS A 1 325 ? -21.195 10.854 36.366 1.00 95.44 325 LYS A CA 1
ATOM 2621 C C . LYS A 1 325 ? -19.872 10.402 37.015 1.00 95.44 325 LYS A C 1
ATOM 2623 O O . LYS A 1 325 ? -18.836 10.961 36.688 1.00 95.44 325 LYS A O 1
ATOM 2628 N N . TYR A 1 326 ? -19.910 9.452 37.949 1.00 93.06 326 TYR A N 1
ATOM 2629 C CA . TYR A 1 326 ? -18.736 8.899 38.643 1.00 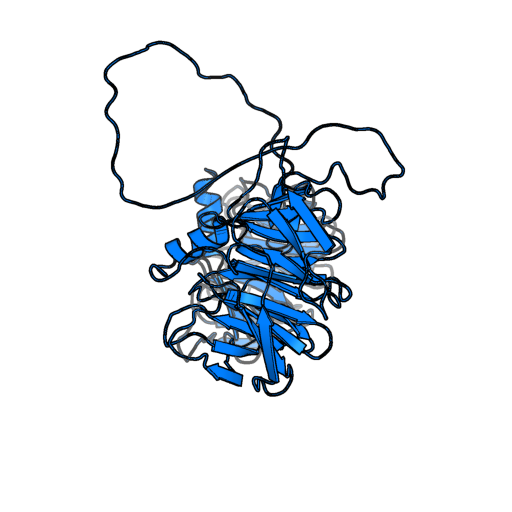93.06 326 TYR A CA 1
ATOM 2630 C C . TYR A 1 326 ? -18.193 7.613 37.993 1.00 93.06 326 TYR A C 1
ATOM 2632 O O . TYR A 1 326 ? -17.324 6.963 38.559 1.00 93.06 326 TYR A O 1
ATOM 2640 N N . LEU A 1 327 ? -18.746 7.216 36.847 1.00 95.31 327 LEU A N 1
ATOM 2641 C CA . LEU A 1 327 ? -18.286 6.102 36.030 1.00 95.31 327 LEU A CA 1
ATOM 2642 C C . LEU A 1 327 ? -17.595 6.658 34.784 1.00 95.31 327 LEU A C 1
ATOM 2644 O O . LEU A 1 327 ? -18.016 7.683 34.240 1.00 95.31 327 LEU A O 1
ATOM 2648 N N . PHE A 1 328 ? -16.578 5.933 34.345 1.00 93.50 328 PHE A N 1
ATOM 2649 C CA . PHE A 1 328 ? -15.892 6.086 33.072 1.00 93.50 328 PHE A CA 1
ATOM 2650 C C . PHE A 1 328 ? -16.242 4.844 32.236 1.00 93.50 328 PHE A C 1
ATOM 2652 O O . PHE A 1 328 ? -16.247 3.744 32.789 1.00 93.50 328 PHE A O 1
ATOM 2659 N N . GLY A 1 329 ? -16.655 5.012 30.979 1.00 91.31 329 GLY A N 1
ATOM 2660 C CA . GLY A 1 329 ? -17.050 3.912 30.090 1.00 91.31 329 GLY A CA 1
ATOM 2661 C C . GLY A 1 329 ? -15.856 3.281 29.385 1.00 91.31 329 GLY A C 1
ATOM 2662 O O . GLY A 1 329 ? -14.974 3.998 28.943 1.00 91.31 329 GLY A O 1
ATOM 2663 N N . GLU A 1 330 ? -15.849 1.954 29.286 1.00 92.19 330 GLU A N 1
ATOM 2664 C CA . GLU A 1 330 ? -14.728 1.160 28.757 1.00 92.19 330 GLU A CA 1
ATOM 2665 C C . GLU A 1 330 ? -15.209 0.131 27.720 1.00 92.19 330 GLU A C 1
ATOM 2667 O O . GLU A 1 330 ? -16.386 0.149 27.334 1.00 92.19 330 GLU A O 1
ATOM 2672 N N . GLY A 1 331 ? -14.317 -0.774 27.311 1.00 89.25 331 GLY A N 1
ATOM 2673 C CA . GLY A 1 331 ? -14.495 -1.916 26.409 1.00 89.25 331 GLY A CA 1
ATOM 2674 C C . GLY A 1 331 ? -15.912 -2.447 26.230 1.00 89.25 331 GLY A C 1
ATOM 2675 O O . GLY A 1 331 ? -16.629 -2.753 27.191 1.00 89.25 331 GLY A O 1
ATOM 2676 N N . LEU A 1 332 ? -16.290 -2.603 24.962 1.00 96.31 332 LEU A N 1
ATOM 2677 C CA . LEU A 1 332 ? -17.640 -2.922 24.520 1.00 96.31 332 LEU A CA 1
ATOM 2678 C C . LEU A 1 332 ? -17.669 -4.250 23.760 1.00 96.31 332 LEU A C 1
ATOM 2680 O O . LEU A 1 332 ? -16.899 -4.428 22.829 1.00 96.31 332 LEU A O 1
ATOM 2684 N N . THR A 1 333 ? -18.602 -5.155 24.066 1.00 97.06 333 THR A N 1
ATOM 2685 C CA . THR A 1 333 ? -18.857 -6.315 23.191 1.00 97.06 333 THR A CA 1
ATOM 2686 C C . THR A 1 333 ? -20.332 -6.705 23.120 1.00 97.06 333 THR A C 1
ATOM 2688 O O . THR A 1 333 ? -21.111 -6.450 24.043 1.00 97.06 333 THR A O 1
ATOM 2691 N N . LEU A 1 334 ? -20.736 -7.323 22.011 1.00 95.56 334 LEU A N 1
ATOM 2692 C CA . LEU A 1 334 ? -22.123 -7.678 21.710 1.00 95.56 334 LEU A CA 1
ATOM 2693 C C . LEU A 1 334 ? -22.309 -9.200 21.735 1.00 95.56 334 LEU A C 1
ATOM 2695 O O . LEU A 1 334 ? -21.888 -9.892 20.814 1.00 95.56 334 LEU A O 1
ATOM 2699 N N . PHE A 1 335 ? -23.010 -9.720 22.747 1.00 95.31 335 PHE A N 1
ATOM 2700 C CA . PHE A 1 335 ? -23.328 -11.147 22.842 1.00 95.31 335 PHE A CA 1
ATOM 2701 C C . PHE A 1 335 ? -24.830 -11.389 22.639 1.00 95.31 335 PHE A C 1
ATOM 2703 O O . PHE A 1 335 ? -25.647 -11.195 23.551 1.00 95.31 335 PHE A O 1
ATOM 2710 N N . GLY A 1 336 ? -25.196 -11.828 21.431 1.00 91.25 336 GLY A N 1
ATOM 2711 C CA . GLY A 1 336 ? -26.590 -11.965 21.003 1.00 91.25 336 GLY A CA 1
ATOM 2712 C C . GLY A 1 336 ? -27.276 -10.599 20.944 1.00 91.25 336 GLY A C 1
ATOM 2713 O O . GLY A 1 336 ? -26.798 -9.692 20.265 1.00 91.25 336 GLY A O 1
ATOM 2714 N N . ASP A 1 337 ? -28.365 -10.433 21.698 1.00 92.94 337 ASP A N 1
ATOM 2715 C CA . ASP A 1 337 ? -29.105 -9.163 21.773 1.00 92.94 337 ASP A CA 1
ATOM 2716 C C . ASP A 1 337 ? -28.674 -8.233 22.918 1.00 92.94 337 ASP A C 1
ATOM 2718 O O . ASP A 1 337 ? -29.268 -7.174 23.141 1.00 92.94 337 ASP A O 1
ATOM 2722 N N . ARG A 1 338 ? -27.621 -8.617 23.650 1.00 96.31 338 ARG A N 1
ATOM 2723 C CA . ARG A 1 338 ? -27.137 -7.921 24.847 1.00 96.31 338 ARG A CA 1
ATOM 2724 C C . ARG A 1 338 ? -25.776 -7.286 24.583 1.00 96.31 338 ARG A C 1
ATOM 2726 O O . ARG A 1 338 ? -24.813 -7.979 24.257 1.00 96.31 338 ARG A O 1
ATOM 2733 N N . LEU A 1 339 ? -25.705 -5.977 24.776 1.00 97.38 339 LEU A N 1
ATOM 2734 C CA . LEU A 1 339 ? -24.489 -5.181 24.671 1.00 97.38 339 LEU A CA 1
ATOM 2735 C C . LEU A 1 339 ? -23.856 -5.029 26.061 1.00 97.38 339 LEU A C 1
ATOM 2737 O O . LEU A 1 339 ? -24.538 -4.634 27.010 1.00 97.38 339 LEU A O 1
ATOM 2741 N N . PHE A 1 340 ? -22.574 -5.358 26.188 1.00 97.88 340 PHE A N 1
ATOM 2742 C CA . PHE A 1 340 ? -21.809 -5.343 27.435 1.00 97.88 340 PHE A CA 1
ATOM 2743 C C . PHE A 1 340 ? -20.756 -4.245 27.381 1.00 97.88 340 PHE A C 1
ATOM 2745 O O . PHE A 1 340 ? -19.985 -4.203 26.432 1.00 97.88 340 PHE A O 1
ATOM 2752 N N . GLN A 1 341 ? -20.723 -3.393 28.402 1.00 97.88 341 GLN A N 1
ATOM 2753 C CA . GLN A 1 341 ? -19.785 -2.276 28.537 1.00 97.88 341 GLN A CA 1
ATOM 2754 C C . GLN A 1 341 ? -19.046 -2.390 29.872 1.00 97.88 341 GLN A C 1
ATOM 2756 O O . GLN A 1 341 ? -19.695 -2.557 30.913 1.00 97.88 341 GLN A O 1
ATOM 2761 N N . LEU A 1 342 ? -17.721 -2.283 29.862 1.00 96.50 342 LEU A N 1
ATOM 2762 C CA . LEU A 1 342 ? -16.910 -2.172 31.076 1.00 96.50 342 LEU A CA 1
ATOM 2763 C C . LEU A 1 342 ? -17.036 -0.776 31.716 1.00 96.50 342 LEU A C 1
ATOM 2765 O O . LEU A 1 342 ? -17.659 0.136 31.161 1.00 96.50 342 LEU A O 1
ATOM 2769 N N . ALA A 1 343 ? -16.472 -0.610 32.914 1.00 94.06 343 ALA A N 1
ATOM 2770 C CA . ALA A 1 343 ? -16.317 0.704 33.529 1.00 94.06 343 ALA A CA 1
ATOM 2771 C C . ALA A 1 343 ? -15.022 0.809 34.349 1.00 94.06 343 ALA A C 1
ATOM 2773 O O . ALA A 1 343 ? -14.911 0.155 35.392 1.00 94.06 343 ALA A O 1
ATOM 2774 N N . PHE A 1 344 ? -14.099 1.662 33.895 1.00 87.88 344 PHE A N 1
ATOM 2775 C CA . PHE A 1 344 ? -12.730 1.808 34.408 1.00 87.88 344 PHE A CA 1
ATOM 2776 C C . PHE A 1 344 ? -12.654 2.052 35.916 1.00 87.88 344 PHE A C 1
ATOM 2778 O O . PHE A 1 344 ? -13.509 2.726 36.499 1.00 87.88 344 PHE A O 1
ATOM 2785 N N . SER A 1 345 ? -11.596 1.542 36.547 1.00 85.62 345 SER A N 1
ATOM 2786 C CA . SER A 1 345 ? -11.354 1.599 37.991 1.00 85.62 345 SER A CA 1
ATOM 2787 C C . SER A 1 345 ? -12.490 0.993 38.824 1.00 85.62 345 SER A C 1
ATOM 2789 O O . SER A 1 345 ? -12.658 1.260 40.018 1.00 85.62 345 SER A O 1
ATOM 2791 N N . THR A 1 346 ? -13.301 0.136 38.200 1.00 89.19 346 THR A N 1
ATOM 2792 C CA . THR A 1 346 ? -14.338 -0.646 38.861 1.00 89.19 346 THR A CA 1
ATOM 2793 C C . THR A 1 346 ? -14.335 -2.068 38.325 1.00 89.19 346 THR A C 1
ATOM 2795 O O . THR A 1 346 ? -13.904 -2.343 37.215 1.00 89.19 346 THR A O 1
ATOM 2798 N N . ARG A 1 347 ? -14.904 -2.995 39.097 1.00 92.69 347 ARG A N 1
ATOM 2799 C CA . ARG A 1 347 ? -15.110 -4.377 38.642 1.00 92.69 347 ARG A CA 1
ATOM 2800 C C . ARG A 1 347 ? -16.463 -4.566 37.948 1.00 92.69 347 ARG A C 1
ATOM 2802 O O . ARG A 1 347 ? -17.052 -5.636 38.063 1.00 92.69 347 ARG A O 1
ATOM 2809 N N . ALA A 1 348 ? -17.043 -3.518 37.358 1.00 95.50 348 ALA A N 1
ATOM 2810 C CA . ALA A 1 348 ? -18.414 -3.523 36.851 1.00 95.50 348 ALA A CA 1
ATOM 2811 C C . ALA A 1 348 ? -18.498 -3.738 35.337 1.00 95.50 348 ALA A C 1
ATOM 2813 O O . ALA A 1 348 ? -17.881 -3.016 34.566 1.00 95.50 348 ALA A O 1
ATOM 2814 N N . VAL A 1 349 ? -19.407 -4.626 34.928 1.00 97.25 349 VAL A N 1
ATOM 2815 C CA . VAL A 1 349 ? -19.932 -4.653 33.555 1.00 97.25 349 VAL A CA 1
ATOM 2816 C C . VAL A 1 349 ? -21.375 -4.175 33.583 1.00 97.25 349 VAL A C 1
ATOM 2818 O O . VAL A 1 349 ? -22.153 -4.614 34.437 1.00 97.25 349 VAL A O 1
ATOM 2821 N N . PHE A 1 350 ? -21.770 -3.309 32.660 1.00 97.75 350 PHE A N 1
ATOM 2822 C CA . PHE A 1 350 ? -23.159 -2.913 32.457 1.00 97.75 350 PHE A CA 1
ATOM 2823 C C . PHE A 1 350 ? -23.723 -3.556 31.197 1.00 97.75 350 PHE A C 1
ATOM 2825 O O . PHE A 1 350 ? -23.012 -3.740 30.215 1.00 97.75 350 PHE A O 1
ATOM 2832 N N . VAL A 1 351 ? -25.003 -3.929 31.258 1.00 98.12 351 VAL A N 1
ATOM 2833 C CA . VAL A 1 351 ? -25.678 -4.663 30.184 1.00 98.12 351 VAL A CA 1
ATOM 2834 C C . VAL A 1 351 ? -26.831 -3.833 29.656 1.00 98.12 351 VAL A C 1
ATOM 2836 O O . VAL A 1 351 ? -27.675 -3.381 30.440 1.00 98.12 351 VAL A O 1
ATOM 2839 N N . TYR A 1 352 ? -26.886 -3.682 28.340 1.00 98.06 352 TYR A N 1
ATOM 2840 C CA . TYR A 1 352 ? -27.884 -2.904 27.621 1.00 98.06 352 TYR A CA 1
ATOM 2841 C C . TYR A 1 352 ? -28.563 -3.754 26.544 1.00 98.06 352 TYR A C 1
ATOM 2843 O O . TYR A 1 352 ? -27.973 -4.685 25.994 1.00 98.06 352 TYR A O 1
ATOM 2851 N N . ASP A 1 353 ? -29.813 -3.426 26.249 1.00 96.31 353 ASP A N 1
ATOM 2852 C CA . ASP A 1 353 ? -30.522 -3.905 25.063 1.00 96.31 353 ASP A CA 1
ATOM 2853 C C . ASP A 1 353 ? -29.892 -3.275 23.805 1.00 96.31 353 ASP A C 1
ATOM 2855 O O . ASP A 1 353 ? -29.738 -2.054 23.744 1.00 96.31 353 ASP A O 1
ATOM 2859 N N . ARG A 1 354 ? -29.510 -4.078 22.800 1.00 94.06 354 ARG A N 1
ATOM 2860 C CA . ARG A 1 354 ? -28.807 -3.569 21.601 1.00 94.06 354 ARG A CA 1
ATOM 2861 C C . ARG A 1 354 ? -29.641 -2.656 20.690 1.00 94.06 354 ARG A C 1
ATOM 2863 O O . ARG A 1 354 ? -29.068 -1.989 19.832 1.00 94.06 354 ARG A O 1
ATOM 2870 N N . TYR A 1 355 ? -30.968 -2.671 20.809 1.00 92.00 355 TYR A N 1
ATOM 2871 C CA . TYR A 1 355 ? -31.894 -1.982 19.905 1.00 92.00 355 TYR A CA 1
ATOM 2872 C C . TYR A 1 355 ? -32.335 -0.622 20.439 1.00 92.00 355 TYR A C 1
ATOM 2874 O O . TYR A 1 355 ? -32.573 0.292 19.654 1.00 92.00 355 TYR A O 1
ATOM 2882 N N . ASN A 1 356 ? -32.456 -0.486 21.762 1.00 94.94 356 ASN A N 1
ATOM 2883 C CA . ASN A 1 356 ? -32.909 0.745 22.421 1.00 94.94 356 ASN A CA 1
ATOM 2884 C C . ASN A 1 356 ? -31.925 1.300 23.472 1.00 94.94 356 ASN A C 1
ATOM 2886 O O . ASN A 1 356 ? -32.190 2.352 24.049 1.00 94.94 356 ASN A O 1
ATOM 2890 N N . LEU A 1 357 ? -30.801 0.615 23.723 1.00 96.56 357 LEU A N 1
ATOM 2891 C CA . LEU A 1 357 ? -29.751 0.978 24.690 1.00 96.56 357 LEU A CA 1
ATOM 2892 C C . LEU A 1 357 ? -30.240 1.189 26.131 1.00 96.56 357 LEU A C 1
ATOM 2894 O O . LEU A 1 357 ? -29.509 1.700 26.984 1.00 96.56 357 LEU A O 1
ATOM 2898 N N . ARG A 1 358 ? -31.458 0.744 26.463 1.00 95.50 358 ARG A N 1
ATOM 2899 C CA . ARG A 1 358 ? -31.918 0.700 27.846 1.00 95.50 358 ARG A CA 1
ATOM 2900 C C . ARG A 1 358 ? -31.041 -0.274 28.615 1.00 95.50 358 ARG A C 1
ATOM 2902 O O . ARG A 1 358 ? -30.876 -1.435 28.243 1.00 95.50 358 ARG A O 1
ATOM 2909 N N . LYS A 1 359 ? -30.536 0.187 29.753 1.00 96.69 359 LYS A N 1
ATOM 2910 C CA . LYS A 1 359 ? -29.830 -0.656 30.711 1.00 96.69 359 LYS A CA 1
ATOM 2911 C C . LYS A 1 359 ? -30.760 -1.733 31.273 1.00 96.69 359 LYS A C 1
ATOM 2913 O O . LYS A 1 359 ? -31.771 -1.419 31.902 1.00 96.69 359 LYS A O 1
ATOM 2918 N N . ILE A 1 360 ? -30.385 -2.991 31.065 1.00 96.88 360 ILE A N 1
ATOM 2919 C CA . ILE A 1 360 ? -31.118 -4.190 31.495 1.00 96.88 360 ILE A CA 1
ATOM 2920 C C . ILE A 1 360 ? -30.394 -4.978 32.593 1.00 96.88 360 ILE A C 1
ATOM 2922 O O . ILE A 1 360 ? -31.020 -5.811 33.241 1.00 96.88 360 ILE A O 1
ATOM 2926 N N . GLY A 1 361 ? -29.106 -4.715 32.857 1.00 96.12 361 GLY A N 1
ATOM 2927 C CA . GLY A 1 361 ? -28.367 -5.455 33.883 1.00 96.12 361 GLY A CA 1
ATOM 2928 C C . GLY A 1 361 ? -27.040 -4.845 34.340 1.00 96.12 361 GLY A C 1
ATOM 2929 O O . GLY A 1 361 ? -26.599 -3.787 33.876 1.00 96.12 361 GLY A O 1
ATOM 2930 N N . LYS A 1 362 ? -26.404 -5.549 35.282 1.00 96.75 362 LYS A N 1
ATOM 2931 C CA . LYS A 1 362 ? -25.032 -5.328 35.753 1.00 96.75 362 LYS A CA 1
ATOM 2932 C C . LYS A 1 362 ? -24.418 -6.672 36.167 1.00 96.75 362 LYS A C 1
ATOM 2934 O O . LYS A 1 362 ? -25.070 -7.423 36.885 1.00 96.75 362 LYS A O 1
ATOM 2939 N N . PHE A 1 363 ? -23.163 -6.912 35.802 1.00 96.88 363 PHE A N 1
ATOM 2940 C CA . PHE A 1 363 ? -22.329 -7.997 36.327 1.00 96.88 363 PHE A CA 1
ATOM 2941 C C . PHE A 1 363 ? -21.102 -7.454 37.080 1.00 96.88 363 PHE A C 1
ATOM 2943 O O . PHE A 1 363 ? -20.857 -6.242 37.116 1.00 96.88 363 PHE A O 1
ATOM 2950 N N . VAL A 1 364 ? -20.346 -8.359 37.708 1.00 95.06 364 VAL A N 1
ATOM 2951 C CA . VAL A 1 364 ? -19.056 -8.067 38.344 1.00 95.06 364 VAL A CA 1
ATOM 2952 C C . VAL A 1 364 ? -18.009 -9.034 37.791 1.00 95.06 364 VAL A C 1
ATOM 2954 O O . VAL A 1 364 ? -18.191 -10.241 37.919 1.00 95.06 364 VAL A O 1
ATOM 2957 N N . HIS A 1 365 ? -16.942 -8.522 37.170 1.00 94.19 365 HIS A N 1
ATOM 2958 C CA . HIS A 1 365 ? -15.886 -9.346 36.563 1.00 94.19 365 HIS A CA 1
ATOM 2959 C C . HIS A 1 365 ? -14.757 -9.673 37.553 1.00 94.19 365 HIS A C 1
ATOM 2961 O O . HIS A 1 365 ? -14.554 -8.997 38.563 1.00 94.19 365 HIS A O 1
ATOM 2967 N N . SER A 1 366 ? -13.998 -10.733 37.258 1.00 93.88 366 SER A N 1
ATOM 2968 C CA . SER A 1 366 ? -12.902 -11.222 38.108 1.00 93.88 366 SER A CA 1
ATOM 2969 C C . SER A 1 366 ? -11.515 -10.662 37.758 1.00 93.88 366 SER A C 1
ATOM 2971 O O . SER A 1 366 ? -10.526 -11.114 38.335 1.00 93.88 366 SER A O 1
ATOM 2973 N N . MET A 1 367 ? -11.431 -9.718 36.821 1.00 95.25 367 MET A N 1
ATOM 2974 C CA . MET A 1 367 ? -10.184 -9.047 36.411 1.00 95.25 367 MET A CA 1
ATOM 2975 C C . MET A 1 367 ? -9.689 -8.046 37.478 1.00 95.25 367 MET A C 1
ATOM 2977 O O . MET A 1 367 ? -10.392 -7.840 38.481 1.00 95.25 367 MET A O 1
ATOM 2981 N N . THR A 1 368 ? -8.495 -7.464 37.313 1.00 88.81 368 THR A N 1
ATOM 2982 C CA . THR A 1 368 ? -7.984 -6.408 38.217 1.00 88.81 368 THR A CA 1
ATOM 2983 C C . THR A 1 368 ? -8.673 -5.068 37.966 1.00 88.81 368 THR A C 1
ATOM 2985 O O . THR A 1 368 ? -9.229 -4.496 38.901 1.00 88.81 368 THR A O 1
ATOM 2988 N N . ASP A 1 369 ? -8.714 -4.644 36.706 1.00 89.75 369 ASP A N 1
ATOM 2989 C CA . ASP A 1 369 ? -9.513 -3.531 36.178 1.00 89.75 369 ASP A CA 1
ATOM 2990 C C . ASP A 1 369 ? -10.296 -4.014 34.937 1.00 89.75 369 ASP A C 1
ATOM 2992 O O . ASP A 1 369 ? -10.391 -5.223 34.716 1.00 89.75 369 ASP A O 1
ATOM 2996 N N . GLY A 1 370 ? -10.910 -3.133 34.149 1.00 86.44 370 GLY A N 1
ATOM 2997 C CA . GLY A 1 370 ? -11.577 -3.496 32.895 1.00 86.44 370 GLY A CA 1
ATOM 2998 C C . GLY A 1 370 ? -11.234 -2.531 31.770 1.00 86.44 370 GLY A C 1
ATOM 2999 O O . GLY A 1 370 ? -11.596 -1.367 31.869 1.00 86.44 370 GLY A O 1
ATOM 3000 N N . TRP A 1 371 ? -10.555 -3.041 30.739 1.00 91.69 371 TRP A N 1
ATOM 3001 C CA . TRP A 1 371 ? -10.070 -2.279 29.586 1.00 91.69 371 TRP A CA 1
ATOM 3002 C C . TRP A 1 371 ? -10.901 -2.648 28.340 1.00 91.69 371 TRP A C 1
ATOM 3004 O O . TRP A 1 371 ? -11.936 -2.040 28.107 1.00 91.69 371 TRP A O 1
ATOM 3014 N N . GLY A 1 372 ? -10.570 -3.713 27.597 1.00 94.50 372 GLY A N 1
ATOM 3015 C CA . GLY A 1 372 ? -11.311 -4.154 26.399 1.00 94.50 372 GLY A CA 1
ATOM 3016 C C . GLY A 1 372 ? -12.185 -5.409 26.575 1.00 94.50 372 GLY A C 1
ATOM 3017 O O . GLY A 1 372 ? -11.998 -6.190 27.512 1.00 94.50 372 GLY A O 1
ATOM 3018 N N . LEU A 1 373 ? -13.125 -5.636 25.640 1.00 97.44 373 LEU A N 1
ATOM 3019 C CA . LEU A 1 373 ? -13.958 -6.850 25.522 1.00 97.44 373 LEU A CA 1
ATOM 3020 C C . LEU A 1 373 ? -14.146 -7.275 24.057 1.00 97.44 373 LEU A C 1
ATOM 3022 O O . LEU A 1 373 ? -14.428 -6.428 23.226 1.00 97.44 373 LEU A O 1
ATOM 3026 N N . ALA A 1 374 ? -14.140 -8.580 23.766 1.00 96.81 374 ALA A N 1
ATOM 3027 C CA . ALA A 1 374 ? -14.496 -9.139 22.447 1.00 96.81 374 ALA A CA 1
ATOM 3028 C C . ALA A 1 374 ? -15.302 -10.449 22.586 1.00 96.81 374 ALA A C 1
ATOM 3030 O O . ALA A 1 374 ? -15.464 -10.956 23.697 1.00 96.81 374 ALA A O 1
ATOM 3031 N N . THR A 1 375 ? -15.799 -11.054 21.496 1.00 96.19 375 THR A N 1
ATOM 3032 C CA . THR A 1 375 ? -16.483 -12.367 21.567 1.00 96.19 375 THR A CA 1
ATOM 3033 C C . THR A 1 375 ? -16.424 -13.181 20.271 1.00 96.19 375 THR A C 1
ATOM 3035 O O . THR A 1 375 ? -16.572 -12.641 19.183 1.00 96.19 375 THR A O 1
ATOM 3038 N N . ASP A 1 376 ? -16.293 -14.508 20.392 1.00 93.56 376 ASP A N 1
ATOM 3039 C CA . ASP A 1 376 ? -16.463 -15.466 19.284 1.00 93.56 376 ASP A CA 1
ATOM 3040 C C . ASP A 1 376 ? -17.927 -15.923 19.089 1.00 93.56 376 ASP A C 1
ATOM 3042 O O . ASP A 1 376 ? -18.200 -16.862 18.339 1.00 93.56 376 ASP A O 1
ATOM 3046 N N . GLY A 1 377 ? -18.870 -15.322 19.824 1.00 93.19 377 GLY A N 1
ATOM 3047 C CA . GLY A 1 377 ? -20.267 -15.756 19.904 1.00 93.19 377 GLY A CA 1
ATOM 3048 C C . GLY A 1 377 ? -20.526 -16.931 20.859 1.00 93.19 377 GLY A C 1
ATOM 3049 O O . GLY A 1 377 ? -21.676 -17.349 20.990 1.00 93.19 377 GLY A O 1
ATOM 3050 N N . LYS A 1 378 ? -19.502 -17.453 21.554 1.00 95.44 378 LYS A N 1
ATOM 3051 C CA . LYS A 1 378 ? -19.619 -18.512 22.580 1.00 95.44 378 LYS A CA 1
ATOM 3052 C C . LYS A 1 378 ? -19.136 -18.045 23.953 1.00 95.44 378 LYS A C 1
ATOM 3054 O O . LYS A 1 378 ? -19.784 -18.332 24.956 1.00 95.44 378 LYS A O 1
ATOM 3059 N N . VAL A 1 379 ? -18.024 -17.311 23.993 1.00 97.44 379 VAL A N 1
ATOM 3060 C CA . VAL A 1 379 ? -17.386 -16.771 25.205 1.00 97.44 379 VAL A CA 1
ATOM 3061 C C . VAL A 1 379 ? -17.120 -15.276 25.042 1.00 97.44 379 VAL A C 1
ATOM 3063 O O . VAL A 1 379 ? -17.026 -14.775 23.922 1.00 97.44 379 VAL A O 1
ATOM 3066 N N . ILE A 1 380 ? -16.988 -14.547 26.150 1.00 98.31 380 ILE A N 1
ATOM 3067 C CA . ILE A 1 380 ? -16.543 -13.145 26.127 1.00 98.31 380 ILE A CA 1
ATOM 3068 C C . ILE A 1 380 ? -15.057 -13.094 26.489 1.00 98.31 380 ILE A C 1
ATOM 3070 O O . ILE A 1 380 ? -14.662 -13.550 27.560 1.00 98.31 380 ILE A O 1
ATOM 3074 N N . PHE A 1 381 ? -14.234 -12.546 25.604 1.00 98.44 381 PHE A N 1
ATOM 3075 C CA . PHE A 1 381 ? -12.844 -12.201 25.886 1.00 98.44 381 PHE A CA 1
ATOM 3076 C C . PHE A 1 381 ? -12.777 -10.875 26.647 1.00 98.44 381 PHE A C 1
ATOM 3078 O O . PHE A 1 381 ? -13.639 -10.018 26.455 1.00 98.44 381 PHE A O 1
ATOM 3085 N N . GLY A 1 382 ? -11.752 -10.684 27.478 1.00 97.62 382 GLY A N 1
ATOM 3086 C CA . GLY A 1 382 ? -11.525 -9.406 28.157 1.00 97.62 382 GLY A CA 1
ATOM 3087 C C . GLY A 1 382 ? -10.074 -9.172 28.565 1.00 97.62 382 GLY A C 1
ATOM 3088 O O . GLY A 1 382 ? -9.321 -10.132 28.759 1.00 97.62 382 GLY A O 1
ATOM 3089 N N . SER A 1 383 ? -9.709 -7.898 28.697 1.00 97.06 383 SER A N 1
ATOM 3090 C CA . SER A 1 383 ? -8.388 -7.412 29.113 1.00 97.06 383 SER A CA 1
ATOM 3091 C C . SER A 1 383 ? -8.485 -6.451 30.308 1.00 97.06 383 SER A C 1
ATOM 3093 O O . SER A 1 383 ? -9.519 -5.828 30.562 1.00 97.06 383 SER A O 1
ATOM 3095 N N . ASP A 1 384 ? -7.388 -6.344 31.061 1.00 94.81 384 ASP A N 1
ATOM 3096 C CA . ASP A 1 384 ? -7.251 -5.483 32.246 1.00 94.81 384 ASP A CA 1
ATOM 3097 C C . ASP A 1 384 ? -5.921 -4.708 32.274 1.00 94.81 384 ASP A C 1
ATOM 3099 O O . ASP A 1 384 ? -5.355 -4.459 33.339 1.00 94.81 384 ASP A O 1
ATOM 3103 N N . GLY A 1 385 ? -5.382 -4.393 31.090 1.00 88.50 385 GLY A N 1
ATOM 3104 C CA . GLY A 1 385 ? -4.070 -3.762 30.902 1.00 88.50 385 GLY A CA 1
ATOM 3105 C C . GLY A 1 385 ? -2.873 -4.679 31.197 1.00 88.50 385 GLY A C 1
ATOM 3106 O O . GLY A 1 385 ? -1.754 -4.386 30.771 1.00 88.50 385 GLY A O 1
ATOM 3107 N N . THR A 1 386 ? -3.072 -5.813 31.879 1.00 95.25 386 THR A N 1
ATOM 3108 C CA . THR A 1 386 ? -2.015 -6.813 32.089 1.00 95.25 386 THR A CA 1
ATOM 3109 C C . THR A 1 386 ? -1.767 -7.655 30.833 1.00 95.25 386 THR A C 1
ATOM 3111 O O . THR A 1 386 ? -2.499 -7.583 29.848 1.00 95.25 386 THR A O 1
ATOM 3114 N N . SER A 1 387 ? -0.761 -8.530 30.892 1.00 95.94 387 SER A N 1
ATOM 3115 C CA . SER A 1 387 ? -0.524 -9.575 29.894 1.00 95.94 387 SER A CA 1
ATOM 3116 C C . SER A 1 387 ? -1.573 -10.698 29.886 1.00 95.94 387 SER A C 1
ATOM 3118 O O . SER A 1 387 ? -1.402 -11.683 29.173 1.00 95.94 387 SER A O 1
ATOM 3120 N N . THR A 1 388 ? -2.658 -10.610 30.665 1.00 97.75 388 THR A N 1
ATOM 3121 C CA . THR A 1 388 ? -3.673 -11.671 30.757 1.00 97.75 388 THR A CA 1
ATOM 3122 C C . THR A 1 388 ? -4.857 -11.412 29.828 1.00 97.75 388 THR A C 1
ATOM 3124 O O . THR A 1 388 ? -5.675 -10.534 30.088 1.00 97.75 388 THR A O 1
ATOM 3127 N N . LEU A 1 389 ? -5.036 -12.269 28.820 1.00 97.88 389 LEU A N 1
ATOM 3128 C CA . LEU A 1 389 ? -6.314 -12.408 28.124 1.00 97.88 389 LEU A CA 1
ATOM 3129 C C . LEU A 1 389 ? -7.232 -13.337 28.932 1.00 97.88 389 LEU A C 1
ATOM 3131 O O . LEU A 1 389 ? -6.883 -14.483 29.237 1.00 97.88 389 LEU A O 1
ATOM 3135 N N . TYR A 1 390 ? -8.414 -12.846 29.290 1.00 98.12 390 TYR A N 1
ATOM 3136 C CA . TYR A 1 390 ? -9.442 -13.605 29.998 1.00 98.12 390 TYR A CA 1
ATOM 3137 C C . TYR A 1 390 ? -10.455 -14.194 29.017 1.00 98.12 390 TYR A C 1
ATOM 3139 O O . TYR A 1 390 ? -10.722 -13.612 27.969 1.00 98.12 390 TYR A O 1
ATOM 3147 N N . GLN A 1 391 ? -11.077 -15.311 29.397 1.00 98.06 391 GLN A N 1
ATOM 3148 C CA . GLN A 1 391 ? -12.317 -15.799 28.790 1.00 98.06 391 GLN A CA 1
ATOM 3149 C C . GLN A 1 391 ? -13.393 -15.914 29.874 1.00 98.06 391 GLN A C 1
ATOM 3151 O O . GLN A 1 391 ? -13.139 -16.482 30.941 1.00 98.06 391 GLN A O 1
ATOM 3156 N N . PHE A 1 392 ? -14.589 -15.407 29.592 1.00 98.12 392 PHE A N 1
ATOM 3157 C CA . PHE A 1 392 ? -15.744 -15.356 30.483 1.00 98.12 392 PHE A CA 1
ATOM 3158 C C . PHE A 1 392 ? -16.929 -16.139 29.927 1.00 98.12 392 PHE A C 1
ATOM 3160 O O . PHE A 1 392 ? -17.250 -16.063 28.739 1.00 98.12 392 PHE A O 1
ATOM 3167 N N . ASP A 1 393 ? -17.633 -16.821 30.827 1.00 96.62 393 ASP A N 1
ATOM 3168 C CA . ASP A 1 393 ? -18.967 -17.346 30.558 1.00 96.62 393 ASP A CA 1
ATOM 3169 C C . ASP A 1 393 ? -19.979 -16.176 30.422 1.00 96.62 393 ASP A C 1
ATOM 3171 O O . ASP A 1 393 ? -20.118 -15.374 31.354 1.00 96.62 393 ASP A O 1
ATOM 3175 N N . PRO A 1 394 ? -20.710 -16.054 29.295 1.00 93.81 394 PRO A N 1
ATOM 3176 C CA . PRO A 1 394 ? -21.536 -14.883 28.968 1.00 93.81 394 PRO A CA 1
ATOM 3177 C C . PRO A 1 394 ? -22.878 -14.819 29.724 1.00 93.81 394 PRO A C 1
ATOM 3179 O O . PRO A 1 394 ? -23.690 -13.914 29.487 1.00 93.81 394 PRO A O 1
ATOM 3182 N N . VAL A 1 395 ? -23.156 -15.774 30.617 1.00 92.62 395 VAL A N 1
ATOM 3183 C CA . VAL A 1 395 ? -24.380 -15.828 31.436 1.00 92.62 395 VAL A CA 1
ATOM 3184 C C . VAL A 1 395 ? -24.076 -15.492 32.896 1.00 92.62 395 VAL A C 1
ATOM 3186 O O . VAL A 1 395 ? -24.825 -14.751 33.529 1.00 92.62 395 VAL A O 1
ATOM 3189 N N . THR A 1 396 ? -22.965 -16.006 33.419 1.00 93.88 396 THR A N 1
ATOM 3190 C CA . THR A 1 396 ? -22.554 -15.923 34.826 1.00 93.88 396 THR A CA 1
ATOM 3191 C C . THR A 1 396 ? -21.413 -14.943 35.088 1.00 93.88 396 THR A C 1
ATOM 3193 O O . THR A 1 396 ? -21.181 -14.604 36.248 1.00 93.88 396 THR A O 1
ATOM 3196 N N . TRP A 1 397 ? -20.696 -14.496 34.048 1.00 94.50 397 TRP A N 1
ATOM 3197 C CA . TRP A 1 397 ? -19.513 -13.627 34.136 1.00 94.50 397 TRP A CA 1
ATOM 3198 C C . TRP A 1 397 ? -18.361 -14.171 35.001 1.00 94.50 397 TRP A C 1
ATOM 3200 O O . TRP A 1 397 ? -17.483 -13.433 35.453 1.00 94.50 397 TRP A O 1
ATOM 3210 N N . LYS A 1 398 ? -18.315 -15.495 35.185 1.00 94.81 398 LYS A N 1
ATOM 3211 C CA . LYS A 1 398 ? -17.161 -16.194 35.762 1.00 94.81 398 LYS A CA 1
ATOM 3212 C C . LYS A 1 398 ? -16.077 -16.364 34.699 1.00 94.81 398 LYS A C 1
ATOM 3214 O O . LYS A 1 398 ? -16.382 -16.748 33.571 1.00 94.81 398 LYS A O 1
ATOM 3219 N N . ALA A 1 399 ? -14.819 -16.117 35.063 1.00 96.12 399 ALA A N 1
ATOM 3220 C CA . ALA A 1 399 ? -13.693 -16.460 34.201 1.00 96.12 399 ALA A CA 1
ATOM 3221 C C . ALA A 1 399 ? -13.561 -17.988 34.103 1.00 96.12 399 ALA A C 1
ATOM 3223 O O . ALA A 1 399 ? -13.455 -18.666 35.125 1.00 96.12 399 ALA A O 1
ATOM 3224 N N . ILE A 1 400 ? -13.565 -18.506 32.877 1.00 96.88 400 ILE A N 1
ATOM 3225 C CA . ILE A 1 400 ? -13.421 -19.936 32.558 1.00 96.88 400 ILE A CA 1
ATOM 3226 C C . ILE A 1 400 ? -11.991 -20.290 32.130 1.00 96.88 400 ILE A C 1
ATOM 3228 O O . ILE A 1 400 ? -11.547 -21.416 32.336 1.00 96.88 400 ILE A O 1
ATOM 3232 N N . LYS A 1 401 ? -11.249 -19.316 31.588 1.00 96.75 401 LYS A N 1
ATOM 3233 C CA . LYS A 1 401 ? -9.841 -19.439 31.194 1.00 96.75 401 LYS A CA 1
ATOM 3234 C C . LYS A 1 401 ? -9.124 -18.108 31.437 1.00 96.75 401 LYS A C 1
ATOM 3236 O O . LYS A 1 401 ? -9.727 -17.037 31.351 1.00 96.75 401 LYS A O 1
ATOM 3241 N N . LYS A 1 402 ? -7.824 -18.187 31.708 1.00 97.44 402 LYS A N 1
ATOM 3242 C CA . LYS A 1 402 ? -6.861 -17.082 31.612 1.00 97.44 402 LYS A CA 1
ATOM 3243 C C . LYS A 1 402 ? -5.721 -17.539 30.708 1.00 97.44 402 LYS A C 1
ATOM 3245 O O . LYS A 1 402 ? -5.380 -18.722 30.715 1.00 97.44 402 LYS A O 1
ATOM 3250 N N . THR A 1 403 ? -5.140 -16.648 29.919 1.00 97.12 403 THR A N 1
ATOM 3251 C CA . THR A 1 403 ? -4.036 -16.986 29.012 1.00 97.12 403 THR A CA 1
ATOM 3252 C C . THR A 1 403 ? -3.090 -15.799 28.900 1.00 97.12 403 THR A C 1
ATOM 3254 O O . THR A 1 403 ? -3.522 -14.690 28.602 1.00 97.12 403 THR A O 1
ATOM 3257 N N . THR A 1 404 ? -1.806 -16.023 29.175 1.00 98.19 404 THR A N 1
ATOM 3258 C CA . THR A 1 404 ? -0.779 -14.980 29.103 1.00 98.19 404 THR A CA 1
ATOM 3259 C C . THR A 1 404 ? -0.420 -14.699 27.648 1.00 98.19 404 THR A C 1
ATOM 3261 O O . THR A 1 404 ? -0.025 -15.611 26.921 1.00 98.19 404 THR A O 1
ATOM 3264 N N . VAL A 1 405 ? -0.544 -13.444 27.226 1.00 97.19 405 VAL A N 1
ATOM 3265 C CA . VAL A 1 405 ? -0.267 -12.992 25.864 1.00 97.19 405 VAL A CA 1
ATOM 3266 C C . VAL A 1 405 ? 1.227 -12.746 25.688 1.00 97.19 405 VAL A C 1
ATOM 3268 O O . VAL A 1 405 ? 1.840 -12.010 26.465 1.00 97.19 405 VAL A O 1
ATOM 3271 N N . LYS A 1 406 ? 1.823 -13.373 24.667 1.00 84.62 406 LYS A N 1
ATOM 3272 C CA . LYS A 1 406 ? 3.273 -13.360 24.429 1.00 84.62 406 LYS A CA 1
ATOM 3273 C C . LYS A 1 406 ? 3.641 -13.179 22.959 1.00 84.62 406 LYS A C 1
ATOM 3275 O O . LYS A 1 406 ? 3.008 -13.750 22.071 1.00 84.62 406 LYS A O 1
ATOM 3280 N N . TYR A 1 407 ? 4.729 -12.454 22.718 1.00 81.50 407 TYR A N 1
ATOM 3281 C CA . TYR A 1 407 ? 5.410 -12.346 21.427 1.00 81.50 407 TYR A CA 1
ATOM 3282 C C . TYR A 1 407 ? 6.896 -12.651 21.639 1.00 81.50 407 TYR A C 1
ATOM 3284 O O . TYR A 1 407 ? 7.566 -11.936 22.379 1.00 81.50 407 TYR A O 1
ATOM 3292 N N . ASN A 1 408 ? 7.409 -13.719 21.016 1.00 80.50 408 ASN A N 1
ATOM 3293 C CA . ASN A 1 408 ? 8.777 -14.221 21.229 1.00 80.50 408 ASN A CA 1
ATOM 3294 C C . ASN A 1 408 ? 9.117 -14.384 22.730 1.00 80.50 408 ASN A C 1
ATOM 3296 O O . ASN A 1 408 ? 10.074 -13.797 23.229 1.00 80.50 408 ASN A O 1
ATOM 3300 N N . ASP A 1 409 ? 8.266 -15.129 23.448 1.00 83.88 409 ASP A N 1
ATOM 3301 C CA . ASP A 1 409 ? 8.281 -15.410 24.900 1.00 83.88 409 ASP A CA 1
ATOM 3302 C C . ASP A 1 409 ? 8.138 -14.209 25.862 1.00 83.88 409 ASP A C 1
ATOM 3304 O O . ASP A 1 409 ? 7.722 -14.390 27.017 1.00 83.88 409 ASP A O 1
ATOM 3308 N N . LEU A 1 410 ? 8.372 -12.983 25.385 1.00 84.12 410 LEU A N 1
ATOM 3309 C CA . LEU A 1 410 ? 8.101 -11.737 26.103 1.00 84.12 410 LEU A CA 1
ATOM 3310 C C . LEU A 1 410 ? 6.595 -11.503 26.244 1.00 84.12 410 LEU A C 1
ATOM 3312 O O . LEU A 1 410 ? 5.829 -11.723 25.307 1.00 84.12 410 LEU A O 1
ATOM 3316 N N . GLU A 1 411 ? 6.173 -11.037 27.416 1.00 94.75 411 GLU A N 1
ATOM 3317 C CA . GLU A 1 411 ? 4.770 -10.725 27.701 1.00 94.75 411 GLU A CA 1
ATOM 3318 C C . GLU A 1 411 ? 4.373 -9.354 27.160 1.00 94.75 411 GLU A C 1
ATOM 3320 O O . GLU A 1 411 ? 5.125 -8.387 27.287 1.00 94.75 411 GLU A O 1
ATOM 3325 N N . ILE A 1 412 ? 3.183 -9.278 26.560 1.00 84.69 412 ILE A N 1
ATOM 3326 C CA . ILE A 1 412 ? 2.637 -8.040 25.996 1.00 84.69 412 ILE A CA 1
ATOM 3327 C C . ILE A 1 412 ? 1.594 -7.473 26.956 1.00 84.69 412 ILE A C 1
ATOM 3329 O O . ILE A 1 412 ? 0.530 -8.056 27.138 1.00 84.69 412 ILE A O 1
ATOM 3333 N N . PHE A 1 413 ? 1.934 -6.342 27.567 1.00 91.62 413 PHE A N 1
ATOM 3334 C CA . PHE A 1 413 ? 1.077 -5.553 28.455 1.00 91.62 413 PHE A CA 1
ATOM 3335 C C . PHE A 1 413 ? 0.309 -4.484 27.658 1.00 91.62 413 PHE A C 1
ATOM 3337 O O . PHE A 1 413 ? 0.416 -4.425 26.433 1.00 91.62 413 PHE A O 1
ATOM 3344 N N . ASN A 1 414 ? -0.446 -3.629 28.352 1.00 87.75 414 ASN A N 1
ATOM 3345 C CA . ASN A 1 414 ? -1.206 -2.513 27.778 1.00 87.75 414 ASN A CA 1
ATOM 3346 C C . ASN A 1 414 ? -2.255 -2.953 26.736 1.00 87.75 414 ASN A C 1
ATOM 3348 O O . ASN A 1 414 ? -2.618 -2.179 25.852 1.00 87.75 414 ASN A O 1
ATOM 3352 N N . LEU A 1 415 ? -2.756 -4.190 26.836 1.00 88.94 415 LEU A N 1
ATOM 3353 C CA . LEU A 1 415 ? -3.853 -4.694 26.008 1.00 88.94 415 LEU A CA 1
ATOM 3354 C C . LEU A 1 415 ? -5.137 -3.927 26.361 1.00 88.94 415 LEU A C 1
ATOM 3356 O O . LEU A 1 415 ? -5.748 -4.205 27.395 1.00 88.94 415 LEU A O 1
ATOM 3360 N N . ASN A 1 416 ? -5.520 -2.961 25.525 1.00 86.62 416 ASN A N 1
ATOM 3361 C CA . ASN A 1 416 ? -6.725 -2.157 25.714 1.00 86.62 416 ASN A CA 1
ATOM 3362 C C . ASN A 1 416 ? -7.917 -2.793 24.985 1.00 86.62 416 ASN A C 1
ATOM 3364 O O . ASN A 1 416 ? -8.181 -3.983 25.169 1.00 86.62 416 ASN A O 1
ATOM 3368 N N . GLU A 1 417 ? -8.616 -2.002 24.172 1.00 88.75 417 GLU A N 1
ATOM 3369 C CA . GLU A 1 417 ? -9.742 -2.381 23.327 1.00 88.75 417 GLU A CA 1
ATOM 3370 C C . GLU A 1 417 ? -9.443 -3.628 22.471 1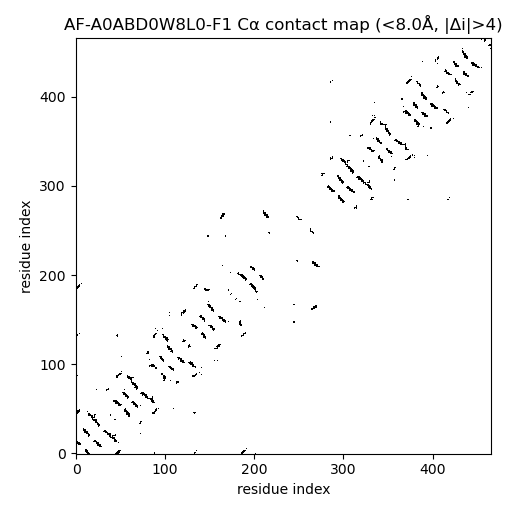.00 88.75 417 GLU A C 1
ATOM 3372 O O . GLU A 1 417 ? -8.316 -3.818 21.994 1.00 88.75 417 GLU A O 1
ATOM 3377 N N . LEU A 1 418 ? -10.449 -4.504 22.347 1.00 95.25 418 LEU A N 1
ATOM 3378 C CA . LEU A 1 418 ? -10.353 -5.827 21.730 1.00 95.25 418 LEU A CA 1
ATOM 3379 C C . LEU A 1 418 ? -11.463 -6.014 20.686 1.00 95.25 418 LEU A C 1
ATOM 3381 O O . LEU A 1 418 ? -12.609 -5.677 20.956 1.00 95.25 418 LEU A O 1
ATOM 3385 N N . GLU A 1 419 ? -11.171 -6.703 19.583 1.00 92.56 419 GLU A N 1
ATOM 3386 C CA . GLU A 1 419 ? -12.183 -7.184 18.625 1.00 92.56 419 GLU A CA 1
ATOM 3387 C C . GLU A 1 419 ? -11.853 -8.620 18.176 1.00 92.56 419 GLU A C 1
ATOM 3389 O O . GLU A 1 419 ? -10.687 -9.015 18.143 1.00 92.56 419 GLU A O 1
ATOM 3394 N N . TYR A 1 420 ? -12.855 -9.436 17.842 1.00 93.56 420 TYR A N 1
ATOM 3395 C CA . TYR A 1 420 ? -12.658 -10.825 17.412 1.00 93.56 420 TYR A CA 1
ATOM 3396 C C . TYR A 1 420 ? -12.882 -10.994 15.905 1.00 93.56 420 TYR A C 1
ATOM 3398 O O . TYR A 1 420 ? -13.991 -10.830 15.397 1.00 93.56 420 TYR A O 1
ATOM 3406 N N . VAL A 1 421 ? -11.833 -11.386 15.176 1.00 80.69 421 VAL A N 1
ATOM 3407 C CA . VAL A 1 421 ? -11.856 -11.485 13.710 1.00 80.69 421 VAL A CA 1
ATOM 3408 C C . VAL A 1 421 ? -11.244 -12.808 13.250 1.00 80.69 421 VAL A C 1
ATOM 3410 O O . VAL A 1 421 ? -10.092 -13.111 13.538 1.00 80.69 421 VAL A O 1
ATOM 3413 N N . ASN A 1 422 ? -12.006 -13.592 12.479 1.00 85.56 422 ASN A N 1
ATOM 3414 C CA . ASN A 1 422 ? -11.542 -14.790 11.757 1.00 85.56 422 ASN A CA 1
ATOM 3415 C C . ASN A 1 422 ? -10.802 -15.862 12.597 1.00 85.56 422 ASN A C 1
ATOM 3417 O O . ASN A 1 422 ? -10.020 -16.632 12.045 1.00 85.56 422 ASN A O 1
ATOM 3421 N N . GLY A 1 423 ? -11.064 -15.946 13.906 1.00 88.75 423 GLY A N 1
ATOM 3422 C CA . GLY A 1 423 ? -10.395 -16.883 14.823 1.00 88.75 423 GLY A CA 1
ATOM 3423 C C . GLY A 1 423 ? -9.474 -16.216 15.850 1.00 88.75 423 GLY A C 1
ATOM 3424 O O . GLY A 1 423 ? -9.085 -16.852 16.827 1.00 88.75 423 GLY A O 1
ATOM 3425 N N . GLU A 1 424 ? -9.148 -14.942 15.648 1.00 92.25 424 GLU A N 1
ATOM 3426 C CA . GLU A 1 424 ? -8.130 -14.195 16.386 1.00 92.25 424 GLU A CA 1
ATOM 3427 C C . GLU A 1 424 ? -8.761 -13.086 17.235 1.00 92.25 424 GLU A C 1
ATOM 3429 O O . GLU A 1 424 ? -9.781 -12.513 16.857 1.00 92.25 424 GLU A O 1
ATOM 3434 N N . VAL A 1 425 ? -8.124 -12.739 18.354 1.00 96.25 425 VAL A N 1
ATOM 3435 C CA . VAL A 1 425 ? -8.417 -11.502 19.091 1.00 96.25 425 VAL A CA 1
ATOM 3436 C C . VAL A 1 425 ? -7.437 -10.433 18.622 1.00 96.25 425 VAL A C 1
ATOM 3438 O O . VAL A 1 425 ? -6.231 -10.554 18.826 1.00 96.25 425 VAL A O 1
ATOM 3441 N N . LEU A 1 426 ? -7.945 -9.390 17.980 1.00 89.44 426 LEU A N 1
ATOM 3442 C CA . LEU A 1 426 ? -7.218 -8.149 17.748 1.00 89.44 426 LEU A CA 1
ATOM 3443 C C . LEU A 1 426 ? -7.238 -7.349 19.055 1.00 89.44 426 LEU A C 1
ATOM 3445 O O . LEU A 1 426 ? -8.268 -7.303 19.720 1.00 89.44 426 LEU A O 1
ATOM 3449 N N . ALA A 1 427 ? -6.114 -6.739 19.422 1.00 91.88 427 ALA A N 1
ATOM 3450 C CA . ALA A 1 427 ? -5.987 -5.919 20.623 1.00 91.88 427 ALA A CA 1
ATOM 3451 C C . ALA A 1 427 ? -5.180 -4.651 20.334 1.00 91.88 427 ALA A C 1
ATOM 3453 O O . ALA A 1 427 ? -4.034 -4.738 19.883 1.00 91.88 427 ALA A O 1
ATOM 3454 N N . ASN A 1 428 ? -5.749 -3.484 20.626 1.00 84.94 428 ASN A N 1
ATOM 3455 C CA . ASN A 1 428 ? -5.008 -2.226 20.630 1.00 84.94 428 ASN A CA 1
ATOM 3456 C C . ASN A 1 428 ? -4.001 -2.233 21.794 1.00 84.94 428 ASN A C 1
ATOM 3458 O O . ASN A 1 428 ? -4.375 -2.525 22.930 1.00 84.94 428 ASN A O 1
ATOM 3462 N N . VAL A 1 429 ? -2.728 -1.918 21.532 1.00 84.19 429 VAL A N 1
ATOM 3463 C CA . VAL A 1 429 ? -1.695 -1.831 22.579 1.00 84.19 429 VAL A CA 1
ATOM 3464 C C . VAL A 1 429 ? -1.490 -0.370 22.971 1.00 84.19 429 VAL A C 1
ATOM 3466 O O . VAL A 1 429 ? -0.897 0.412 22.228 1.00 84.19 429 VAL A O 1
ATOM 3469 N N . TRP A 1 430 ? -2.008 0.002 24.140 1.00 75.50 430 TRP A N 1
ATOM 3470 C CA . TRP A 1 430 ? -2.050 1.378 24.635 1.00 75.50 430 TRP A CA 1
ATOM 3471 C C . TRP A 1 430 ? -0.654 1.998 24.817 1.00 75.50 430 TRP A C 1
ATOM 3473 O O . TRP A 1 430 ? 0.340 1.302 25.029 1.00 75.50 430 TRP A O 1
ATOM 3483 N N . GLU A 1 431 ? -0.600 3.324 24.671 1.00 76.12 431 GLU A N 1
ATOM 3484 C CA . GLU A 1 431 ? 0.593 4.156 24.417 1.00 76.12 431 GLU A CA 1
ATOM 3485 C C . GLU A 1 431 ? 1.317 3.906 23.072 1.00 76.12 431 GLU A C 1
ATOM 3487 O O . GLU A 1 431 ? 2.196 4.690 22.704 1.00 76.12 431 GLU A O 1
ATOM 3492 N N . THR A 1 432 ? 0.931 2.893 22.284 1.00 75.50 432 THR A N 1
ATOM 3493 C CA . THR A 1 432 ? 1.562 2.566 20.991 1.00 75.50 432 THR A CA 1
ATOM 3494 C C . THR A 1 432 ? 0.613 2.713 19.800 1.00 75.50 432 THR A C 1
ATOM 3496 O O . THR A 1 432 ? -0.606 2.681 19.936 1.00 75.50 432 THR A O 1
ATOM 3499 N N . ASP A 1 433 ? 1.180 2.809 18.596 1.00 72.38 433 ASP A N 1
ATOM 3500 C CA . ASP A 1 433 ? 0.422 2.884 17.341 1.00 72.38 433 ASP A CA 1
ATOM 3501 C C . ASP A 1 433 ? 0.194 1.478 16.738 1.00 72.38 433 ASP A C 1
ATOM 3503 O O . ASP A 1 433 ? 0.320 1.289 15.524 1.00 72.38 433 ASP A O 1
ATOM 3507 N N . CYS A 1 434 ? -0.052 0.465 17.577 1.00 75.56 434 CYS A N 1
ATOM 3508 C CA . CYS A 1 434 ? 0.002 -0.948 17.196 1.00 75.56 434 CYS A CA 1
ATOM 3509 C C . CYS A 1 434 ? -1.249 -1.734 17.617 1.00 75.56 434 CYS A C 1
ATOM 3511 O O . CYS A 1 434 ? -1.670 -1.673 18.771 1.00 75.56 434 CYS A O 1
ATOM 3513 N N . ILE A 1 435 ? -1.758 -2.572 16.707 1.00 76.56 435 ILE A N 1
ATOM 3514 C CA . ILE A 1 435 ? -2.720 -3.638 17.028 1.00 76.56 435 ILE A CA 1
ATOM 3515 C C . ILE A 1 435 ? -1.986 -4.982 17.015 1.00 76.56 435 ILE A C 1
ATOM 3517 O O . ILE A 1 435 ? -1.367 -5.340 16.007 1.00 76.56 435 ILE A O 1
ATOM 3521 N N . ALA A 1 436 ? -2.067 -5.739 18.106 1.00 74.88 436 ALA A N 1
ATOM 3522 C CA . ALA A 1 436 ? -1.630 -7.129 18.171 1.00 74.88 436 ALA A CA 1
ATOM 3523 C C . ALA A 1 436 ? -2.742 -8.054 17.653 1.00 74.88 436 ALA A C 1
ATOM 3525 O O . ALA A 1 436 ? 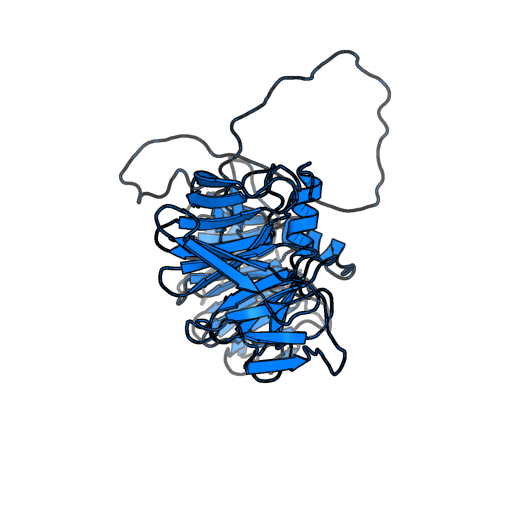-3.887 -7.939 18.080 1.00 74.88 436 ALA A O 1
ATOM 3526 N N . ARG A 1 437 ? -2.419 -9.004 16.771 1.00 92.94 437 ARG A N 1
ATOM 3527 C CA . ARG A 1 437 ? -3.315 -10.114 16.397 1.00 92.94 437 ARG A CA 1
ATOM 3528 C C . ARG A 1 437 ? -2.958 -11.336 17.236 1.00 92.94 437 ARG A C 1
ATOM 3530 O O . ARG A 1 437 ? -1.847 -11.841 17.104 1.00 92.94 437 ARG A O 1
ATOM 3537 N N . ILE A 1 438 ? -3.852 -11.792 18.108 1.00 89.31 438 ILE A N 1
ATOM 3538 C CA . ILE A 1 438 ? -3.579 -12.766 19.175 1.00 89.31 438 ILE A CA 1
ATOM 3539 C C . ILE A 1 438 ? -4.362 -14.063 18.938 1.00 89.31 438 ILE A C 1
ATOM 3541 O O . ILE A 1 438 ? -5.566 -14.045 18.689 1.00 89.31 438 ILE A O 1
ATOM 3545 N N . SER A 1 439 ? -3.694 -15.205 19.100 1.00 94.38 439 SER A N 1
ATOM 3546 C CA . SER A 1 439 ? -4.340 -16.514 19.257 1.00 94.38 439 SER A CA 1
ATOM 3547 C C . SER A 1 439 ? -5.014 -16.608 20.640 1.00 94.38 439 SER A C 1
ATOM 3549 O O . SER A 1 439 ? -4.297 -16.658 21.645 1.00 94.38 439 SER A O 1
ATOM 3551 N N . PRO A 1 440 ? -6.357 -16.676 20.752 1.00 93.62 440 PRO A N 1
ATOM 3552 C CA . PRO A 1 440 ? -7.039 -16.783 22.049 1.00 93.62 440 PRO A CA 1
ATOM 3553 C C . PRO A 1 440 ? -6.810 -18.137 22.742 1.00 93.62 440 PRO A C 1
ATOM 3555 O O . PRO A 1 440 ? -7.072 -18.282 23.943 1.00 93.62 440 PRO A O 1
ATOM 3558 N N . ASP A 1 441 ? -6.320 -19.136 22.004 1.00 92.75 441 ASP A N 1
ATOM 3559 C CA . ASP A 1 441 ? -6.046 -20.459 22.549 1.00 92.75 441 ASP A CA 1
ATOM 3560 C C . ASP A 1 441 ? -4.668 -20.577 23.198 1.00 92.75 441 ASP A C 1
ATOM 3562 O O . ASP A 1 441 ? -4.572 -21.155 24.284 1.00 92.75 441 ASP A O 1
ATOM 3566 N N . SER A 1 442 ? -3.635 -19.984 22.591 1.00 94.38 442 SER A N 1
ATOM 3567 C CA . SER A 1 442 ? -2.246 -20.058 23.071 1.00 94.38 442 SER A CA 1
ATOM 3568 C C . SER A 1 442 ? -1.708 -18.765 23.691 1.00 94.38 442 SER A C 1
ATOM 3570 O O . SER A 1 442 ? -0.653 -18.800 24.317 1.00 94.38 442 SER A O 1
ATOM 3572 N N . GLY A 1 443 ? -2.378 -17.624 23.496 1.00 94.69 443 GLY A N 1
ATOM 3573 C CA . GLY A 1 443 ? -1.866 -16.295 23.858 1.00 94.69 443 GLY A CA 1
ATOM 3574 C C . GLY A 1 443 ? -0.785 -15.764 22.910 1.00 94.69 443 GLY A C 1
ATOM 3575 O O . GLY A 1 443 ? -0.269 -14.668 23.107 1.00 94.69 443 GLY A O 1
ATOM 3576 N N . SER A 1 444 ? -0.416 -16.512 21.870 1.00 91.06 444 SER A N 1
ATOM 3577 C CA . SER A 1 444 ? 0.644 -16.107 20.942 1.00 91.06 444 SER A CA 1
ATOM 3578 C C . SER A 1 444 ? 0.192 -14.930 20.075 1.00 91.06 444 SER A C 1
ATOM 3580 O O . SER A 1 444 ? -0.827 -15.031 19.389 1.00 91.06 444 SER A O 1
ATOM 3582 N N . VAL A 1 445 ? 0.966 -13.843 20.050 1.00 83.38 445 VAL A N 1
ATOM 3583 C CA . VAL A 1 445 ? 0.807 -12.776 19.051 1.00 83.38 445 VAL A CA 1
ATOM 3584 C C . VAL A 1 445 ? 1.300 -13.299 17.701 1.00 83.38 445 VAL A C 1
ATOM 3586 O O . VAL A 1 445 ? 2.470 -13.641 17.540 1.00 83.38 445 VAL A O 1
ATOM 3589 N N . LEU A 1 446 ? 0.387 -13.369 16.738 1.00 73.62 446 LEU A N 1
ATOM 3590 C CA . LEU A 1 446 ? 0.575 -13.924 15.401 1.00 73.62 446 LEU A CA 1
ATOM 3591 C C . LEU A 1 446 ? 1.162 -12.894 14.426 1.00 73.62 446 LEU A C 1
ATOM 3593 O O . LEU A 1 446 ? 1.940 -13.246 13.544 1.00 73.62 446 LEU A O 1
ATOM 3597 N N . SER A 1 447 ? 0.767 -11.623 14.554 1.00 65.81 447 SER A N 1
ATOM 3598 C CA . SER A 1 447 ? 1.295 -10.502 13.760 1.00 65.81 447 SER A CA 1
ATOM 3599 C C . SER A 1 447 ? 0.872 -9.146 14.342 1.00 65.81 447 SER A C 1
ATOM 3601 O O . SER A 1 447 ? 0.084 -9.085 15.287 1.00 65.81 447 SER A O 1
ATOM 3603 N N . TRP A 1 448 ? 1.392 -8.062 13.761 1.00 73.25 448 TRP A N 1
ATOM 3604 C CA . TRP A 1 448 ? 1.159 -6.681 14.185 1.00 73.25 448 TRP A CA 1
ATOM 3605 C C . TRP A 1 448 ? 0.601 -5.830 13.036 1.00 73.25 448 TRP A C 1
ATOM 3607 O O . TRP A 1 448 ? 1.082 -5.931 11.906 1.00 73.25 448 TRP A O 1
ATOM 3617 N N . ILE A 1 449 ? -0.365 -4.957 13.328 1.00 66.69 449 ILE A N 1
ATOM 3618 C CA . ILE A 1 449 ? -0.845 -3.900 12.422 1.00 66.69 449 ILE A CA 1
ATOM 3619 C C . ILE A 1 449 ? -0.289 -2.566 12.934 1.00 66.69 449 ILE A C 1
ATOM 3621 O O . ILE A 1 449 ? -0.491 -2.232 14.098 1.00 66.69 449 ILE A O 1
ATOM 3625 N N . LEU A 1 450 ? 0.430 -1.815 12.090 1.00 67.56 450 LEU A N 1
ATOM 3626 C CA . LEU A 1 450 ? 1.207 -0.636 12.505 1.00 67.56 450 LEU A CA 1
ATOM 3627 C C . LEU A 1 450 ? 0.585 0.678 12.000 1.00 67.56 450 LEU A C 1
ATOM 3629 O O . LEU A 1 450 ? 0.903 1.159 10.911 1.00 67.56 450 LEU A O 1
ATOM 3633 N N . LEU A 1 451 ? -0.245 1.307 12.829 1.00 60.91 451 LEU A N 1
ATOM 3634 C CA . LEU A 1 451 ? -1.001 2.534 12.541 1.00 60.91 451 LEU A CA 1
ATOM 3635 C C . LEU A 1 451 ? -0.173 3.828 12.644 1.00 60.91 451 LEU A C 1
ATOM 3637 O O . LEU A 1 451 ? -0.685 4.923 12.425 1.00 60.91 451 LEU A O 1
ATOM 3641 N N . HIS A 1 452 ? 1.128 3.726 12.905 1.00 61.50 452 HIS A N 1
ATOM 3642 C CA . HIS A 1 452 ? 2.037 4.869 13.031 1.00 61.50 452 HIS A CA 1
ATOM 3643 C C . HIS A 1 452 ? 2.131 5.782 11.790 1.00 61.50 452 HIS A C 1
ATOM 3645 O O . HIS A 1 452 ? 2.620 6.906 11.881 1.00 61.50 452 HIS A O 1
ATOM 3651 N N . GLU A 1 453 ? 1.689 5.345 10.606 1.00 52.38 453 GLU A N 1
ATOM 3652 C CA . GLU A 1 453 ? 1.524 6.231 9.440 1.00 52.38 453 GLU A CA 1
ATOM 3653 C C . GLU A 1 453 ? 0.188 6.990 9.488 1.00 52.38 453 GLU A C 1
ATOM 3655 O O . GLU A 1 453 ? 0.183 8.194 9.235 1.00 52.38 453 GLU A O 1
ATOM 3660 N N . LEU A 1 454 ? -0.896 6.351 9.946 1.00 57.66 454 LEU A N 1
ATOM 3661 C CA . LEU A 1 454 ? -2.193 6.984 10.204 1.00 57.66 454 LEU A CA 1
ATOM 3662 C C . LEU A 1 454 ? -2.081 8.062 11.296 1.00 57.66 454 LEU A C 1
ATOM 3664 O O . LEU A 1 454 ? -2.416 9.216 11.037 1.00 57.66 454 LEU A O 1
ATOM 3668 N N . ARG A 1 455 ? -1.502 7.753 12.470 1.00 58.38 455 ARG A N 1
ATOM 3669 C CA . ARG A 1 455 ? -1.292 8.748 13.548 1.00 58.38 455 ARG A CA 1
ATOM 3670 C C . ARG A 1 455 ? -0.400 9.903 13.093 1.00 58.38 455 ARG A C 1
ATOM 3672 O O . ARG A 1 455 ? -0.733 11.068 13.309 1.00 58.38 455 ARG A O 1
ATOM 3679 N N . ARG A 1 456 ? 0.702 9.609 12.386 1.00 58.25 456 ARG A N 1
ATOM 3680 C CA . ARG A 1 456 ? 1.559 10.652 11.795 1.00 58.25 456 ARG A CA 1
ATOM 3681 C C . ARG A 1 456 ? 0.843 11.466 10.720 1.00 58.25 456 ARG A C 1
ATOM 3683 O O . ARG A 1 456 ? 1.316 12.561 10.440 1.00 58.25 456 ARG A O 1
ATOM 3690 N N . ASN A 1 457 ? -0.226 10.989 10.089 1.00 56.53 457 ASN A N 1
ATOM 3691 C CA . ASN A 1 457 ? -1.013 11.778 9.139 1.00 56.53 457 ASN A CA 1
ATOM 3692 C C . ASN A 1 457 ? -2.064 12.634 9.862 1.00 56.53 457 ASN A C 1
ATOM 3694 O O . ASN A 1 457 ? -2.074 13.843 9.642 1.00 56.53 457 ASN A O 1
ATOM 3698 N N . LEU A 1 458 ? -2.810 12.065 10.817 1.00 55.81 458 LEU A N 1
ATOM 3699 C CA . LEU A 1 458 ? -3.769 12.784 11.672 1.00 55.81 458 LEU A CA 1
ATOM 3700 C C . LEU A 1 458 ? -3.137 14.006 12.367 1.00 55.81 458 LEU A C 1
ATOM 3702 O O . LEU A 1 458 ? -3.663 15.120 12.274 1.00 55.81 458 LEU A O 1
ATOM 3706 N N . LEU A 1 459 ? -1.946 13.826 12.953 1.00 54.19 459 LEU A N 1
ATOM 3707 C CA . LEU A 1 459 ? -1.169 14.899 13.590 1.00 54.19 459 LEU A CA 1
ATOM 3708 C C . LEU A 1 459 ? -0.698 15.998 12.613 1.00 54.19 459 LEU A C 1
ATOM 3710 O O . LEU A 1 459 ? -0.426 17.116 13.043 1.00 54.19 459 LEU A O 1
ATOM 3714 N N . LYS A 1 460 ? -0.597 15.717 11.303 1.00 50.78 460 LYS A N 1
ATOM 3715 C CA . LYS A 1 460 ? -0.239 16.718 10.275 1.00 50.78 460 LYS A CA 1
ATOM 3716 C C . LYS A 1 460 ? -1.451 17.468 9.721 1.00 50.78 460 LYS A C 1
ATOM 3718 O O . LYS A 1 460 ? -1.297 18.608 9.296 1.00 50.78 460 LYS A O 1
ATOM 3723 N N . SER A 1 461 ? -2.640 16.867 9.750 1.00 49.34 461 SER A N 1
ATOM 3724 C CA . SER A 1 461 ? -3.912 17.535 9.420 1.00 49.34 461 SER A CA 1
ATOM 3725 C C . SER A 1 461 ? -4.387 18.537 10.483 1.00 49.34 461 SER A C 1
ATOM 3727 O O . SER A 1 461 ? -5.389 19.212 10.272 1.00 49.34 461 SER A O 1
ATOM 3729 N N . GLY A 1 462 ? -3.681 18.663 11.613 1.00 44.34 462 GLY A N 1
ATOM 3730 C CA . GLY A 1 462 ? -4.053 19.574 12.701 1.00 44.34 462 GLY A CA 1
ATOM 3731 C C . GLY A 1 462 ? -5.162 19.042 13.614 1.00 44.34 462 GLY A C 1
ATOM 3732 O O . GLY A 1 462 ? -5.654 19.784 14.461 1.00 44.34 462 GLY A O 1
ATOM 3733 N N . HIS A 1 463 ? -5.542 17.769 13.474 1.00 48.47 463 HIS A N 1
ATOM 3734 C CA . HIS A 1 463 ? -6.426 17.103 14.424 1.00 48.47 463 HIS A CA 1
ATOM 3735 C C . HIS A 1 463 ? -5.659 16.768 15.707 1.00 48.47 463 HIS A C 1
ATOM 3737 O O . HIS A 1 463 ? -4.556 16.217 15.667 1.00 48.47 463 HIS A O 1
ATOM 3743 N N . THR A 1 464 ? -6.259 17.078 16.854 1.00 44.69 464 THR A N 1
ATOM 3744 C CA . THR A 1 464 ? -5.799 16.592 18.155 1.00 44.69 464 THR A CA 1
ATOM 3745 C C . THR A 1 464 ? -6.052 15.092 18.242 1.00 44.69 464 THR A C 1
ATOM 3747 O O . THR A 1 464 ? -7.200 14.671 18.347 1.00 44.69 464 THR A O 1
ATOM 3750 N N . VAL A 1 465 ? -4.987 14.292 18.199 1.00 42.56 465 VAL A N 1
ATOM 3751 C CA . VAL A 1 465 ? -5.051 12.883 18.604 1.00 42.56 465 VAL A CA 1
ATOM 3752 C C . VAL A 1 465 ? -5.024 12.857 20.129 1.00 42.56 465 VAL A C 1
ATOM 3754 O O . VAL A 1 465 ? -4.020 13.269 20.714 1.00 42.56 465 VAL A O 1
ATOM 3757 N N . SER A 1 466 ? -6.131 12.430 20.735 1.00 38.22 466 SER A N 1
ATOM 3758 C CA . SER A 1 466 ? -6.251 12.098 22.160 1.00 38.22 466 SER A CA 1
ATOM 3759 C C . SER A 1 466 ? -5.546 10.782 22.466 1.00 38.22 466 SER A C 1
ATOM 3761 O O . SER A 1 466 ? -5.870 9.814 21.741 1.00 38.22 466 SER A O 1
#

Foldseek 3Di:
DEWADPDPQKIWDWFFDQQATWTFIAGNPPRDTPAIDGDDRRWTWAAWECQPQWIKTFTFPAQKIWIAGNPHRDTPGMDGAPARTFFEWEDPNQWIWTDPQQQWTFTAGPPNNYGPDIAGADEPNDTQGQFGYWYDDPQWIWTDRPPFQKIFTAHPVHNYRLAMEHRVLVVVVCVVVVVPVFHYWHYWYADRPVGWIWTDGHPGPDIDTWDWDFCPDPDDPDDDDDDDDDDDDDDDDDDDDDDDDDDDDDDDDDDDPPPPCDSRRRYIYTDPPDDFDADLVAQWAEWDDPDPQKIWTWGFDQQATWTFIARGHHNDTPAIDGDHNRWTWHAWEDQPQWIWIFTFPAQKIWIAGNPHRPTDDMDGAPDPTFFYWEDPNQWIWTDDQFQWIFTAGPPHNYTPDIAGADEPNDGQGQFGYWYDDPQWIWTDRPPAQKIFTARPVHNYGPDIDGCVSVVVVCVVVVHDDD

Sequence (466 aa):
MGLLYDGNGTLLESTGIYGKSTVRKVDLQSGKVELSYTMGKSFFGEGLTLFGDRLLQVTWLTKTGFIYDRYNLSKIGRFAHPMNDGWGLATDGKVIFGSDGSSTLYLLDPVTWKARKKTTVKYNDHEISLLNELEYVNGEVLANVWQTDCIARISPDSGSVLSWILLHELRQNLLKLGHTGIDVLNGIAWDEKNKRLFVTGKLWPKLYEIRLRPVTPPYNERHKFSRNYDNKSEKKINYHLEVFRFVIFFVFVTWKFASSHGPIPRFYTFDVVNEFPHDPEAFTEGLLYVGNGTLLESTGLYGKSTVRKVDLQSGKVELSYTMKKYLFGEGLTLFGDRLFQLAFSTRAVFVYDRYNLRKIGKFVHSMTDGWGLATDGKVIFGSDGTSTLYQFDPVTWKAIKKTTVKYNDLEIFNLNELEYVNGEVLANVWETDCIARISPDSGSVLSWILLHELRRNLLKSGHTVS

Organism: Dendrobium thyrsiflorum (NCBI:txid117978)

InterPro domains:
  IPR007788 Glutaminyl-peptide cyclotransferase [PF05096] (2-212)
  IPR007788 Glutaminyl-peptide cyclotransferase [PF05096] (264-461)
  IPR007788 Glutaminyl-peptide cyclotransferase [PTHR31270] (2-220)
  IPR011044 Quinoprotein amine dehydrogenase, beta chain-like [SSF50969] (269-449)